Protein AF-D5X1Q8-F1 (afdb_monomer)

pLDDT: mean 71.31, std 28.61, range [20.47, 98.56]

Sequence (496 aa):
MEHCLHAAGRLSRRRFIGGFGVAGLGLWGLSPAALSQTLQTASEAGPAALDAAAQADPVTFLDRVSWGASAEQLQALSRLGATAYLDLQLRVQPGAALPSELAARLAALPVNQPLQALIPPIVREQRALFQARKNDPQAAADTEARLKALNRFKYALAQQAAAQQVWLGLYAPNALQQRLSWFWLNHFNVFRSGNIGPMMGDYTQRVIAPHALGRFRDLLRATMFSPQMLLYLNNAQNARGHVNENYAREVMELHTLGVGSGYTQTDVTNLARALTGLGVDLMDQPVRVRPALRADVWRQGLVVFNPARHDPDPKTVLGYTLEGHGLEEIDEVITLLADHPATARHVSTQLAQYFVADPAPPALVDDMVRRWQTSGGADGRSAARDVHQRSIRRQSGPAAVQRPDALCAVGAARQPGRRTDPQPAAGARHARPPGRTAVRTPDARRLPVERERLGRLGPAHRALRSGAADRQWRAGDVRAAACLPAAERAAGDRRT

Foldseek 3Di:
DDDDDDDDDDDDDDDDDDDDDDDDDDDDDDDVVNVVVVVVVLPDPDQVLLLVLCVVPVQVLCVLQFLTDFPVSSVVCVVQGSLRLVVVLLDLDVCPDFDPVLVVVLVPQLLQPFLLVNQLVLVVLVVVLVVCCVVDVPCVVVSVVVVVVSVVVLQVLLVSLVVNLLSCSQGPPSRNLSVLLVLVCVLLPFDLDDRLSSNSNVCSPPQRSSCSSWFLLSSLVSSLQDQRNCVRQVLQVAFVVRFRLSSLCCCCDRNFLHNPNPWDPQLSRLVSLLSWQWHFASNPDDDDDDPVCVVLWDDDNRITRRQNGHRQPWGAHPNDIDRSPGNVVVSVVSLCRLQDLSRQLVVLQSVQCQSAHVRGDVVSSVVSSVVCNVCRSTGSSCSVSVSSSSRSSPDPDDHDRDDQPQSVLSNVCSDPPDDDDDDRPPPRDDDDDPDDDDDDDDDPDDDDDDDDDDDDDDPDPPDDDDDDDDDDDDDDDDDDDDPDDDDDDDDDDDDD

InterPro domains:
  IPR014917 Protein of unknown function DUF1800 [PF08811] (61-405)

Mean predicted aligned error: 15.21 Å

Solvent-accessible surface area (backbone atoms only — not comparable to full-atom values): 29695 Å² total; per-residue (Å²): 138,85,79,91,88,81,85,90,86,89,88,80,84,85,87,80,91,86,87,86,81,92,84,88,84,88,90,87,87,77,58,73,66,56,62,48,47,68,59,56,64,71,73,69,75,51,66,67,50,39,30,50,50,30,69,75,38,51,52,65,44,30,49,64,53,35,61,35,44,29,67,69,56,52,56,46,35,73,75,52,33,43,56,53,43,49,56,58,42,58,50,84,56,91,81,64,76,51,52,68,69,58,44,50,62,50,69,71,37,76,29,65,52,58,62,74,71,57,38,28,59,55,49,48,52,54,50,50,41,56,49,46,48,68,76,35,74,81,59,30,63,62,36,50,53,50,51,54,47,54,50,50,52,37,49,50,26,36,48,49,29,51,46,50,54,48,49,42,54,64,66,37,88,48,30,34,41,49,53,42,23,52,51,46,51,64,59,67,57,70,75,66,48,94,78,35,12,44,46,42,25,44,45,48,63,67,33,40,42,72,30,43,54,32,26,55,40,55,32,51,45,34,46,69,69,25,62,52,46,26,54,69,41,46,23,45,69,16,18,55,99,46,67,42,44,58,37,32,43,46,48,40,38,69,63,24,34,28,78,88,62,73,82,51,72,63,28,27,51,30,40,13,39,52,48,13,16,41,22,58,42,62,67,76,70,86,84,89,65,60,83,89,51,56,81,64,48,45,72,62,84,42,26,33,36,37,55,94,29,34,44,54,68,68,38,53,40,91,88,46,76,40,82,32,76,60,66,60,49,49,57,52,49,41,46,58,45,39,58,30,71,44,14,33,44,40,55,29,40,53,51,36,34,65,68,62,37,80,79,45,59,63,76,55,34,55,52,39,28,50,51,33,58,78,46,65,30,53,41,30,45,56,50,53,48,50,49,57,57,55,45,65,57,70,58,97,65,94,67,90,73,85,66,56,72,81,46,45,50,42,23,59,46,34,34,80,93,50,92,57,86,84,74,78,69,95,72,83,72,84,77,76,81,84,93,70,80,83,80,77,77,80,76,99,76,89,81,82,88,85,85,84,84,87,81,91,81,80,98,82,84,89,88,88,87,80,89,86,88,88,82,90,80,82,92,76,85,88,75,82,87,73,91,70,83,89,74,89,86,80,86,87,87,78,88,134

Nearest PDB structures (foldseek):
  6ef5-assembly2_C  TM=2.910E-01  e=6.465E+00  Homo sapiens

Radius of gyration: 29.58 Å; Cα contacts (8 Å, |Δi|>4): 555; chains: 1; bounding box: 82×75×98 Å

Structure (mmCIF, N/CA/C/O backbone):
data_AF-D5X1Q8-F1
#
_entry.id   AF-D5X1Q8-F1
#
loop_
_atom_site.group_PDB
_atom_site.id
_atom_site.type_symbol
_atom_site.label_atom_id
_atom_site.label_alt_id
_atom_site.label_comp_id
_atom_site.label_asym_id
_atom_site.label_entity_id
_atom_site.label_seq_id
_atom_site.pdbx_PDB_ins_code
_atom_site.Cartn_x
_atom_site.Cartn_y
_atom_site.Cartn_z
_atom_site.occupancy
_atom_site.B_iso_or_equiv
_atom_site.auth_seq_id
_atom_site.auth_comp_id
_atom_site.auth_asym_id
_atom_site.auth_atom_id
_atom_site.pdbx_PDB_model_num
ATOM 1 N N . MET A 1 1 ? 59.355 -23.139 60.747 1.00 29.19 1 MET A N 1
ATOM 2 C CA . MET A 1 1 ? 59.386 -22.369 59.484 1.00 29.19 1 MET A CA 1
ATOM 3 C C . MET A 1 1 ? 58.214 -22.818 58.593 1.00 29.19 1 MET A C 1
ATOM 5 O O . MET A 1 1 ? 58.427 -23.351 57.514 1.00 29.19 1 MET A O 1
ATOM 9 N N . GLU A 1 2 ? 56.978 -22.915 59.104 1.00 28.78 2 GLU A N 1
ATOM 10 C CA . GLU A 1 2 ? 56.046 -21.824 59.508 1.00 28.78 2 GLU A CA 1
ATOM 11 C C . GLU A 1 2 ? 55.351 -21.188 58.288 1.00 28.78 2 GLU A C 1
ATOM 13 O O . GLU A 1 2 ? 56.033 -20.642 57.431 1.00 28.78 2 GLU A O 1
ATOM 18 N N . HIS A 1 3 ? 54.020 -21.203 58.131 1.00 27.12 3 HIS A N 1
ATOM 19 C CA . HIS A 1 3 ? 52.915 -21.846 58.880 1.00 27.12 3 HIS A CA 1
ATOM 20 C C . HIS A 1 3 ? 51.796 -22.211 57.856 1.00 27.12 3 HIS A C 1
ATOM 22 O O . HIS A 1 3 ? 51.617 -21.481 56.890 1.00 27.12 3 HIS A O 1
ATOM 28 N N . CYS A 1 4 ? 51.205 -23.422 57.867 1.00 27.47 4 CYS A N 1
ATOM 29 C CA . CYS A 1 4 ? 49.905 -23.808 58.489 1.00 27.47 4 CYS A CA 1
ATOM 30 C C . CYS A 1 4 ? 48.645 -23.072 57.951 1.00 27.47 4 CYS A C 1
ATOM 32 O O . CYS A 1 4 ? 48.756 -21.901 57.628 1.00 27.47 4 CYS A O 1
ATOM 34 N N . LEU A 1 5 ? 47.389 -23.566 57.912 1.00 29.11 5 LEU A N 1
ATOM 35 C CA . LEU A 1 5 ? 46.624 -24.856 57.917 1.00 29.11 5 LEU A CA 1
ATOM 36 C C . LEU A 1 5 ? 45.151 -24.455 57.523 1.00 29.11 5 LEU A C 1
ATOM 38 O O . LEU A 1 5 ? 44.863 -23.263 57.529 1.00 29.11 5 LEU A O 1
ATOM 42 N N . HIS A 1 6 ? 44.125 -25.257 57.180 1.00 26.58 6 HIS A N 1
ATOM 43 C CA . HIS A 1 6 ? 43.844 -26.698 56.980 1.00 26.58 6 HIS A CA 1
ATOM 44 C C . HIS A 1 6 ? 42.702 -26.809 55.916 1.00 26.58 6 HIS A C 1
ATOM 46 O O . HIS A 1 6 ? 41.872 -25.915 55.808 1.00 26.58 6 HIS A O 1
ATOM 52 N N . ALA A 1 7 ? 42.696 -27.783 54.998 1.00 24.92 7 ALA A N 1
ATOM 53 C CA . ALA A 1 7 ? 41.837 -28.989 54.984 1.00 24.92 7 ALA A CA 1
ATOM 54 C C . ALA A 1 7 ? 40.349 -28.894 55.447 1.00 24.92 7 ALA A C 1
ATOM 56 O O . ALA A 1 7 ? 40.081 -28.740 56.629 1.00 24.92 7 ALA A O 1
ATOM 57 N N . ALA A 1 8 ? 39.436 -29.220 54.511 1.00 25.78 8 ALA A N 1
ATOM 58 C CA . ALA A 1 8 ? 38.138 -29.923 54.658 1.00 25.78 8 ALA A CA 1
ATOM 59 C C . ALA A 1 8 ? 36.980 -29.367 55.538 1.00 25.78 8 ALA A C 1
ATOM 61 O O . ALA A 1 8 ? 37.156 -28.876 56.643 1.00 25.78 8 ALA A O 1
ATOM 62 N N . GLY A 1 9 ? 35.737 -29.589 55.074 1.00 23.38 9 GLY A N 1
ATOM 63 C CA . GLY A 1 9 ? 34.511 -29.406 55.869 1.00 23.38 9 GLY A CA 1
ATOM 64 C C . GLY A 1 9 ? 33.214 -29.573 55.060 1.00 23.38 9 GLY A C 1
ATOM 65 O O . GLY A 1 9 ? 32.960 -28.820 54.126 1.00 23.38 9 GLY A O 1
ATOM 66 N N . ARG A 1 10 ? 32.371 -30.556 55.413 1.00 26.12 10 ARG A N 1
ATOM 67 C CA . ARG A 1 10 ? 30.958 -30.652 54.971 1.00 26.12 10 ARG A CA 1
ATOM 68 C C . ARG A 1 10 ? 30.048 -30.155 56.102 1.00 26.12 10 ARG A C 1
ATOM 70 O O . ARG A 1 10 ? 30.495 -30.195 57.240 1.00 26.12 10 ARG A O 1
ATOM 77 N N . LEU A 1 11 ? 28.789 -29.808 55.792 1.00 26.05 11 LEU A N 1
ATOM 78 C CA . LEU A 1 11 ? 27.529 -29.934 56.581 1.00 26.05 11 LEU A CA 1
ATOM 79 C C . LEU A 1 11 ? 26.529 -28.825 56.133 1.00 26.05 11 LEU A C 1
ATOM 81 O O . LEU A 1 11 ? 26.947 -27.866 55.499 1.00 26.05 11 LEU A O 1
ATOM 85 N N . SER A 1 12 ? 25.229 -28.805 56.469 1.00 24.34 12 SER A N 1
ATOM 86 C CA . SER A 1 12 ? 24.174 -29.844 56.500 1.00 24.34 12 SER A CA 1
ATOM 87 C C . SER A 1 12 ? 22.865 -29.256 57.075 1.00 24.34 12 SER A C 1
ATOM 89 O O . SER A 1 12 ? 22.889 -28.674 58.147 1.00 24.34 12 SER A O 1
ATOM 91 N N . ARG A 1 13 ? 21.725 -29.513 56.411 1.00 27.36 13 ARG A N 1
ATOM 92 C CA . ARG A 1 13 ? 20.347 -29.627 56.965 1.00 27.36 13 ARG A CA 1
ATOM 93 C C . ARG A 1 13 ? 19.734 -28.516 57.868 1.00 27.36 13 ARG A C 1
ATOM 95 O O . ARG A 1 13 ? 20.044 -28.401 59.038 1.00 27.36 13 ARG A O 1
ATOM 102 N N . ARG A 1 14 ? 18.608 -27.982 57.360 1.00 28.20 14 ARG A N 1
ATOM 103 C CA . ARG A 1 14 ? 17.249 -27.904 57.980 1.00 28.20 14 ARG A CA 1
ATOM 104 C C . ARG A 1 14 ? 17.032 -27.295 59.394 1.00 28.20 14 ARG A C 1
ATOM 106 O O . ARG A 1 14 ? 17.385 -27.912 60.384 1.00 28.20 14 ARG A O 1
ATOM 113 N N . ARG A 1 15 ? 16.079 -26.338 59.421 1.00 30.80 15 ARG A N 1
ATOM 114 C CA . ARG A 1 15 ? 15.028 -26.073 60.449 1.00 30.80 15 ARG A CA 1
ATOM 115 C C . ARG A 1 15 ? 15.456 -25.649 61.871 1.00 30.80 15 ARG A C 1
ATOM 117 O O . ARG A 1 15 ? 15.939 -26.475 62.625 1.00 30.80 15 ARG A O 1
ATOM 124 N N . PHE A 1 16 ? 15.002 -24.461 62.286 1.00 25.77 16 PHE A N 1
ATOM 125 C CA . PHE A 1 16 ? 14.017 -24.211 63.370 1.00 25.77 16 PHE A CA 1
ATOM 126 C C . PHE A 1 16 ? 13.476 -22.773 63.146 1.00 25.77 16 PHE A C 1
ATOM 128 O O . PHE A 1 16 ? 14.239 -21.902 62.747 1.00 25.77 16 PHE A O 1
ATOM 135 N N . ILE A 1 17 ? 12.166 -22.549 62.982 1.00 28.48 17 ILE A N 1
ATOM 136 C CA . ILE A 1 17 ? 11.163 -22.216 64.018 1.00 28.48 17 ILE A CA 1
ATOM 137 C C . ILE A 1 17 ? 11.546 -20.992 64.870 1.00 28.48 17 ILE A C 1
ATOM 139 O O . ILE A 1 17 ? 12.454 -21.049 65.688 1.00 28.48 17 ILE A O 1
ATOM 143 N N . GLY A 1 18 ? 10.752 -19.931 64.721 1.00 25.64 18 GLY A N 1
ATOM 144 C CA . GLY A 1 18 ? 10.677 -18.762 65.595 1.00 25.64 18 GLY A CA 1
ATOM 145 C C . GLY A 1 18 ? 9.458 -17.945 65.172 1.00 25.64 18 GLY A C 1
ATOM 146 O O . GLY A 1 18 ? 9.359 -17.573 64.005 1.00 25.64 18 GLY A O 1
ATOM 147 N N . GLY A 1 19 ? 8.489 -17.744 66.065 1.00 24.34 19 GLY A N 1
ATOM 148 C CA . GLY A 1 19 ? 7.214 -17.121 65.716 1.00 24.34 19 GLY A CA 1
ATOM 149 C C . GLY A 1 19 ? 6.615 -16.315 66.862 1.00 24.34 19 GLY A C 1
ATOM 150 O O . GLY A 1 19 ? 6.691 -16.720 68.016 1.00 24.34 19 GLY A O 1
ATOM 151 N N . PHE A 1 20 ? 5.993 -15.200 66.496 1.00 28.77 20 PHE A N 1
ATOM 152 C CA . PHE A 1 20 ? 5.028 -14.420 67.272 1.00 28.77 20 PHE A CA 1
ATOM 153 C C . PHE A 1 20 ? 3.937 -13.962 66.290 1.00 28.77 20 PHE A C 1
ATOM 155 O O . PHE A 1 20 ? 4.172 -13.960 65.079 1.00 28.77 20 PHE A O 1
ATOM 162 N N . GLY A 1 21 ? 2.735 -13.625 66.762 1.00 25.66 21 GLY A N 1
ATOM 163 C CA . GLY A 1 21 ? 1.612 -13.378 65.853 1.00 25.66 21 GLY A CA 1
ATOM 164 C C . GLY A 1 21 ? 0.447 -12.591 66.445 1.00 25.66 21 GLY A C 1
ATOM 165 O O . GLY A 1 21 ? 0.559 -12.014 67.518 1.00 25.66 21 GLY A O 1
ATOM 166 N N . VAL A 1 22 ? -0.676 -12.645 65.719 1.00 31.20 22 VAL A N 1
ATOM 167 C CA . VAL A 1 22 ? -1.999 -12.081 66.051 1.00 31.20 22 VAL A CA 1
ATOM 168 C C . VAL A 1 22 ? -2.090 -10.546 66.062 1.00 31.20 22 VAL A C 1
ATOM 170 O O . VAL A 1 22 ? -2.063 -9.914 67.110 1.00 31.20 22 VAL A O 1
ATOM 173 N N . ALA A 1 23 ? -2.327 -9.966 64.880 1.00 29.12 23 ALA A N 1
ATOM 174 C CA . ALA A 1 23 ? -3.525 -9.160 64.577 1.00 29.12 23 ALA A CA 1
ATOM 175 C C . ALA A 1 23 ? -3.522 -8.750 63.079 1.00 29.12 23 ALA A C 1
ATOM 177 O O . ALA A 1 23 ? -2.468 -8.464 62.526 1.00 29.12 23 ALA A O 1
ATOM 178 N N . GLY A 1 24 ? -4.643 -8.695 62.351 1.00 27.61 24 GLY A N 1
ATOM 179 C CA . GLY A 1 24 ? -5.998 -9.076 62.761 1.00 27.61 24 GLY A CA 1
ATOM 180 C C . GLY A 1 24 ? -7.117 -8.243 62.131 1.00 27.61 24 GLY A C 1
ATOM 181 O O . GLY A 1 24 ? -7.904 -7.681 62.877 1.00 27.61 24 GLY A O 1
ATOM 182 N N . LEU A 1 25 ? -7.213 -8.161 60.798 1.00 33.16 25 LEU A N 1
ATOM 183 C CA . LEU A 1 25 ? -8.397 -7.661 60.072 1.00 33.16 25 LEU A CA 1
ATOM 184 C C . LEU A 1 25 ? -8.451 -8.323 58.681 1.00 33.16 25 LEU A C 1
ATOM 186 O O . LEU A 1 25 ? -7.408 -8.546 58.067 1.00 33.16 25 LEU A O 1
ATOM 190 N N . GLY A 1 26 ? -9.641 -8.727 58.225 1.00 30.94 26 GLY A N 1
ATOM 191 C CA . GLY A 1 26 ? -9.790 -9.727 57.157 1.00 30.94 26 GLY A CA 1
ATOM 192 C C . GLY A 1 26 ? -10.304 -9.203 55.812 1.00 30.94 26 GLY A C 1
ATOM 193 O O . GLY A 1 26 ? -11.190 -8.358 55.765 1.00 30.94 26 GLY A O 1
ATOM 194 N N . LEU A 1 27 ? -9.804 -9.798 54.721 1.00 34.94 27 LEU A N 1
ATOM 195 C CA . LEU A 1 27 ? -10.341 -9.682 53.356 1.00 34.94 27 LEU A CA 1
ATOM 196 C C . LEU A 1 27 ? -10.349 -11.056 52.648 1.00 34.94 27 LEU A C 1
ATOM 198 O O . LEU A 1 27 ? -9.718 -11.261 51.616 1.00 34.94 27 LEU A O 1
ATOM 202 N N . TRP A 1 28 ? -11.088 -12.011 53.218 1.00 37.25 28 TRP A N 1
ATOM 203 C CA . TRP A 1 28 ? -11.475 -13.263 52.554 1.00 37.25 28 TRP A CA 1
ATOM 204 C C . TRP A 1 28 ? -12.997 -13.266 52.392 1.00 37.25 28 TRP A C 1
ATOM 206 O O . TRP A 1 28 ? -13.718 -13.549 53.344 1.00 37.25 28 TRP A O 1
ATOM 216 N N . GLY A 1 29 ? -13.490 -12.884 51.209 1.00 40.34 29 GLY A N 1
ATOM 217 C CA . GLY A 1 29 ? -14.929 -12.644 51.018 1.00 40.34 29 GLY A CA 1
ATOM 218 C C . GLY A 1 29 ? -15.392 -12.310 49.597 1.00 40.34 29 GLY A C 1
ATOM 219 O O . GLY A 1 29 ? -16.469 -11.749 49.441 1.00 40.34 29 GLY A O 1
ATOM 220 N N . LEU A 1 30 ? -14.611 -12.633 48.560 1.00 35.66 30 LEU A N 1
ATOM 221 C CA . LEU A 1 30 ? -15.040 -12.510 47.161 1.00 35.66 30 LEU A CA 1
ATOM 222 C C . LEU A 1 30 ? -14.818 -13.837 46.433 1.00 35.66 30 LEU A C 1
ATOM 224 O O . LEU A 1 30 ? -13.688 -14.220 46.137 1.00 35.66 30 LEU A O 1
ATOM 228 N N . SER A 1 31 ? -15.913 -14.540 46.144 1.00 42.75 31 SER A N 1
ATOM 229 C CA . SER A 1 31 ? -15.907 -15.759 45.329 1.00 42.75 31 SER A CA 1
ATOM 230 C C . SER A 1 31 ? -15.374 -15.471 43.915 1.00 42.75 31 SER A C 1
ATOM 232 O O . SER A 1 31 ? -15.591 -14.365 43.412 1.00 42.75 31 SER A O 1
ATOM 234 N N . PRO A 1 32 ? -14.779 -16.450 43.201 1.00 42.38 32 PRO A N 1
ATOM 235 C CA . PRO A 1 32 ? -14.281 -16.248 41.833 1.00 42.38 32 PRO A CA 1
ATOM 236 C C . PRO A 1 32 ? -15.318 -15.640 40.871 1.00 42.38 32 PRO A C 1
ATOM 238 O O . PRO A 1 32 ? -14.973 -14.810 40.033 1.00 42.38 32 PRO A O 1
ATOM 241 N N . ALA A 1 33 ? -16.603 -15.963 41.060 1.00 37.62 33 ALA A N 1
ATOM 242 C CA . ALA A 1 33 ? -17.716 -15.382 40.311 1.00 37.62 33 ALA A CA 1
ATOM 243 C C . ALA A 1 33 ? -17.846 -13.848 40.448 1.00 37.62 33 ALA A C 1
ATOM 245 O O . ALA A 1 33 ? -18.234 -13.192 39.487 1.00 37.62 33 ALA A O 1
ATOM 246 N N . ALA A 1 34 ? -17.481 -13.248 41.588 1.00 32.97 34 ALA A N 1
ATOM 247 C CA . ALA A 1 34 ? -17.531 -11.793 41.785 1.00 32.97 34 ALA A CA 1
ATOM 248 C C . ALA A 1 34 ? -16.413 -11.063 41.010 1.00 32.97 34 ALA A C 1
ATOM 250 O O . ALA A 1 34 ? -16.620 -9.970 40.473 1.00 32.97 34 ALA A O 1
ATOM 251 N N . LEU A 1 35 ? -15.247 -11.706 40.871 1.00 34.09 35 LEU A N 1
ATOM 252 C CA . LEU A 1 35 ? -14.167 -11.252 39.987 1.00 34.09 35 LEU A CA 1
ATOM 253 C C . LEU A 1 35 ? -14.540 -11.433 38.505 1.00 34.09 35 LEU A C 1
ATOM 255 O O . LEU A 1 35 ? -14.192 -10.596 37.675 1.00 34.09 35 LEU A O 1
ATOM 259 N N . SER A 1 36 ? -15.311 -12.472 38.160 1.00 32.06 36 SER A N 1
ATOM 260 C CA . SER A 1 36 ? -15.891 -12.605 36.816 1.00 32.06 36 SER A CA 1
ATOM 261 C C . SER A 1 36 ? -16.933 -11.518 36.523 1.00 32.06 36 SER A C 1
ATOM 263 O O . SER A 1 36 ? -16.871 -10.895 35.466 1.00 32.06 36 SER A O 1
ATOM 265 N N . GLN A 1 37 ? -17.842 -11.225 37.458 1.00 31.78 37 GLN A N 1
ATOM 266 C CA . GLN A 1 37 ? -18.892 -10.215 37.273 1.00 31.78 37 GLN A CA 1
ATOM 267 C C . GLN A 1 37 ? -18.331 -8.793 37.128 1.00 31.78 37 GLN A C 1
ATOM 269 O O . GLN A 1 37 ? -18.759 -8.062 36.237 1.00 31.78 37 GLN A O 1
ATOM 274 N N . THR A 1 38 ? -17.318 -8.417 37.916 1.00 31.86 38 THR A N 1
ATOM 275 C CA . THR A 1 38 ? -16.638 -7.110 37.780 1.00 31.86 38 THR A CA 1
ATOM 276 C C . THR A 1 38 ? -15.837 -6.961 36.478 1.00 31.86 38 THR A C 1
ATOM 278 O O . THR A 1 38 ? -15.581 -5.839 36.043 1.00 31.86 38 THR A O 1
ATOM 281 N N . LEU A 1 39 ? -15.500 -8.063 35.795 1.00 33.44 39 LEU A N 1
ATOM 282 C CA . LEU A 1 39 ? -14.932 -8.046 34.439 1.00 33.44 39 LEU A CA 1
ATOM 283 C C . LEU A 1 39 ? -15.992 -8.126 33.323 1.00 33.44 39 LEU A C 1
ATOM 285 O O . LEU A 1 39 ? -15.732 -7.651 32.214 1.00 33.44 39 LEU A O 1
ATOM 289 N N . GLN A 1 40 ? -17.178 -8.675 33.605 1.00 32.47 40 GLN A N 1
ATOM 290 C CA . GLN A 1 40 ? -18.311 -8.749 32.673 1.00 32.47 40 GLN A CA 1
ATOM 291 C C . GLN A 1 40 ? -19.071 -7.417 32.557 1.00 32.47 40 GLN A C 1
ATOM 293 O O . GLN A 1 40 ? -19.415 -7.017 31.444 1.00 32.47 40 GLN A O 1
ATOM 298 N N . THR A 1 41 ? -19.254 -6.667 33.651 1.00 32.75 41 THR A N 1
ATOM 299 C CA . THR A 1 41 ? -19.854 -5.315 33.600 1.00 32.75 41 THR A CA 1
ATOM 300 C C . THR A 1 41 ? -19.000 -4.319 32.807 1.00 32.75 41 THR A C 1
ATOM 302 O O . THR A 1 41 ? -19.529 -3.401 32.183 1.00 32.75 41 THR A O 1
ATOM 305 N N . ALA A 1 42 ? -17.686 -4.545 32.712 1.00 36.53 42 ALA A N 1
ATOM 306 C CA . ALA A 1 42 ? -16.756 -3.735 31.922 1.00 36.53 42 ALA A CA 1
ATOM 307 C C . ALA A 1 42 ? -16.877 -3.919 30.383 1.00 36.53 42 ALA A C 1
ATOM 309 O O . ALA A 1 42 ? -15.960 -3.544 29.642 1.00 36.53 42 ALA A O 1
ATOM 310 N N . SER A 1 43 ? -17.961 -4.525 29.884 1.00 39.81 43 SER A N 1
ATOM 311 C CA . SER A 1 43 ? -18.269 -4.658 28.449 1.00 39.81 43 SER A CA 1
ATOM 312 C C . SER A 1 43 ? -18.982 -3.420 27.873 1.00 39.81 43 SER A C 1
ATOM 314 O O . SER A 1 43 ? -18.729 -3.028 26.731 1.00 39.81 43 SER A O 1
ATOM 316 N N . GLU A 1 44 ? -19.841 -2.760 28.659 1.00 44.84 44 GLU A N 1
ATOM 317 C CA . GLU A 1 44 ? -20.786 -1.745 28.161 1.00 44.84 44 GLU A CA 1
ATOM 318 C C . GLU A 1 44 ? -20.723 -0.416 28.919 1.00 44.84 44 GLU A C 1
ATOM 320 O O . GLU A 1 44 ? -21.709 0.118 29.419 1.00 44.84 44 GLU A O 1
ATOM 325 N N . ALA A 1 45 ? -19.544 0.200 28.915 1.00 50.31 45 ALA A N 1
ATOM 326 C CA . ALA A 1 45 ? -19.476 1.644 29.081 1.00 50.31 45 ALA A CA 1
ATOM 327 C C . ALA A 1 45 ? -20.173 2.313 27.869 1.00 50.31 45 ALA A C 1
ATOM 329 O O . ALA A 1 45 ? -19.581 2.425 26.798 1.00 50.31 45 ALA A O 1
ATOM 330 N N . GLY A 1 46 ? -21.434 2.734 28.020 1.00 56.06 46 GLY A N 1
ATOM 331 C CA . GLY A 1 46 ? -22.192 3.497 27.010 1.00 56.06 46 GLY A CA 1
ATOM 332 C C . GLY A 1 46 ? -21.701 4.950 26.865 1.00 56.06 46 GLY A C 1
ATOM 333 O O . GLY A 1 46 ? -20.922 5.393 27.711 1.00 56.06 46 GLY A O 1
ATOM 334 N N . PRO A 1 47 ? -22.102 5.705 25.814 1.00 65.19 47 PRO A N 1
ATOM 335 C CA . PRO A 1 47 ? -21.592 7.039 25.450 1.00 65.19 47 PRO A CA 1
ATOM 336 C C . PRO A 1 47 ? -21.084 7.906 26.608 1.00 65.19 47 PRO A C 1
ATOM 338 O O . PRO A 1 47 ? -19.871 8.084 26.704 1.00 65.19 47 PRO A O 1
ATOM 341 N N . ALA A 1 48 ? -21.955 8.256 27.561 1.00 70.25 48 ALA A N 1
ATOM 342 C CA . ALA A 1 48 ? -21.650 9.078 28.736 1.00 70.25 48 ALA A CA 1
ATOM 343 C C . ALA A 1 48 ? -20.365 8.702 29.507 1.00 70.25 48 ALA A C 1
ATOM 345 O O . ALA A 1 48 ? -19.689 9.587 30.018 1.00 70.25 48 ALA A O 1
ATOM 346 N N . ALA A 1 49 ? -19.981 7.422 29.574 1.00 67.12 49 ALA A N 1
ATOM 347 C CA . ALA A 1 49 ? -18.759 6.989 30.260 1.00 67.12 49 ALA A CA 1
ATOM 348 C C . ALA A 1 49 ? -17.457 7.324 29.494 1.00 67.12 49 ALA A C 1
ATOM 350 O O . ALA A 1 49 ? -16.408 7.481 30.113 1.00 67.12 49 ALA A O 1
ATOM 351 N N . LEU A 1 50 ? -17.508 7.458 28.163 1.00 69.19 50 LEU A N 1
ATOM 352 C CA . LEU A 1 50 ? -16.394 7.972 27.350 1.00 69.19 50 LEU A CA 1
ATOM 353 C C . LEU A 1 50 ? -16.294 9.489 27.493 1.00 69.19 50 LEU A C 1
ATOM 355 O O . LEU A 1 50 ? -15.198 10.019 27.652 1.00 69.19 50 LEU A O 1
ATOM 359 N N . ASP A 1 51 ? -17.441 10.168 27.471 1.00 75.31 51 ASP A N 1
ATOM 360 C CA . ASP A 1 51 ? -17.523 11.615 27.645 1.00 75.31 51 ASP A CA 1
ATOM 361 C C . ASP A 1 51 ? -17.051 12.043 29.047 1.00 75.31 51 ASP A C 1
ATOM 363 O O . ASP A 1 51 ? -16.232 12.951 29.151 1.00 75.31 51 ASP A O 1
ATOM 367 N N . ALA A 1 52 ? -17.437 11.328 30.108 1.00 74.31 52 ALA A N 1
ATOM 368 C CA . ALA A 1 52 ? -16.946 11.561 31.469 1.00 74.31 52 ALA A CA 1
ATOM 369 C C . ALA A 1 52 ? -15.432 11.304 31.614 1.00 74.31 52 ALA A C 1
ATOM 371 O O . ALA A 1 52 ? -14.722 12.115 32.207 1.00 74.31 52 ALA A O 1
ATOM 372 N N . ALA A 1 53 ? -14.906 10.216 31.035 1.00 70.44 53 ALA A N 1
ATOM 373 C CA . ALA A 1 53 ? -13.467 9.930 31.061 1.00 70.44 53 ALA A CA 1
ATOM 374 C C . ALA A 1 53 ? -12.645 11.005 30.323 1.00 70.44 53 ALA A C 1
ATOM 376 O O . ALA A 1 53 ? -11.576 11.400 30.783 1.00 70.44 53 ALA A O 1
ATOM 377 N N . ALA A 1 54 ? -13.161 11.517 29.203 1.00 78.88 54 ALA A N 1
ATOM 378 C CA . ALA A 1 54 ? -12.534 12.593 28.442 1.00 78.88 54 ALA A CA 1
ATOM 379 C C . ALA A 1 54 ? -12.722 13.987 29.063 1.00 78.88 54 ALA A C 1
ATOM 381 O O . ALA A 1 54 ? -11.934 14.880 28.778 1.00 78.88 54 ALA A O 1
ATOM 382 N N . GLN A 1 55 ? -13.738 14.196 29.904 1.00 82.00 55 GLN A N 1
ATOM 383 C CA . GLN A 1 55 ? -13.856 15.402 30.731 1.00 82.00 55 GLN A CA 1
ATOM 384 C C . GLN A 1 55 ? -12.854 15.386 31.894 1.00 82.00 55 GLN A C 1
ATOM 386 O O . GLN A 1 55 ? -12.314 16.434 32.236 1.00 82.00 55 GLN A O 1
ATOM 391 N N . ALA A 1 56 ? -12.574 14.210 32.467 1.00 81.44 56 ALA A N 1
ATOM 392 C CA . ALA A 1 56 ? -11.580 14.045 33.527 1.00 81.44 56 ALA A CA 1
ATOM 393 C C . ALA A 1 56 ? -10.133 14.226 33.027 1.00 81.44 56 ALA A C 1
ATOM 395 O O . ALA A 1 56 ? -9.326 14.837 33.724 1.00 81.44 56 ALA A O 1
ATOM 396 N N . ASP A 1 57 ? -9.806 13.738 31.822 1.00 83.25 57 ASP A N 1
ATOM 397 C CA . ASP A 1 57 ? -8.518 14.007 31.164 1.00 83.25 57 ASP A CA 1
ATOM 398 C C . ASP A 1 57 ? -8.671 14.223 29.638 1.00 83.25 57 ASP A C 1
ATOM 400 O O . ASP A 1 57 ? -8.508 13.291 28.834 1.00 83.25 57 ASP A O 1
ATOM 404 N N . PRO A 1 58 ? -8.966 15.466 29.204 1.00 84.75 58 PRO A N 1
ATOM 405 C CA . PRO A 1 58 ? -9.145 15.793 27.790 1.00 84.75 58 PRO A CA 1
ATOM 406 C C . PRO A 1 58 ? -7.830 15.789 27.002 1.00 84.75 58 PRO A C 1
ATOM 408 O O . PRO A 1 58 ? -7.850 15.624 25.780 1.00 84.75 58 PRO A O 1
ATOM 411 N N . VAL A 1 59 ? -6.683 15.949 27.673 1.00 84.19 59 VAL A N 1
ATOM 412 C CA . VAL A 1 59 ? -5.371 15.936 27.017 1.00 84.19 59 VAL A CA 1
ATOM 413 C C . VAL A 1 59 ? -4.988 14.502 26.681 1.00 84.19 59 VAL A C 1
ATOM 415 O O . VAL A 1 59 ? -4.739 14.218 25.514 1.00 84.19 59 VAL A O 1
ATOM 418 N N . THR A 1 60 ? -5.049 13.569 27.635 1.00 79.81 60 THR A N 1
ATOM 419 C CA . THR A 1 60 ? -4.796 12.143 27.369 1.00 79.81 60 THR A CA 1
ATOM 420 C C . THR A 1 60 ? -5.831 11.550 26.407 1.00 79.81 60 THR A C 1
ATOM 422 O O . THR A 1 60 ? -5.482 10.685 25.600 1.00 79.81 60 THR A O 1
ATOM 425 N N . PHE A 1 61 ? -7.084 12.026 26.411 1.00 82.12 61 PHE A N 1
ATOM 426 C CA . PHE A 1 61 ? -8.055 11.675 25.368 1.00 82.12 61 PHE A CA 1
ATOM 427 C C . PHE A 1 61 ? -7.546 12.057 23.969 1.00 82.12 61 PHE A C 1
ATOM 429 O O . PHE A 1 61 ? -7.437 11.197 23.090 1.00 82.12 61 PHE A O 1
ATOM 436 N N . LEU A 1 62 ? -7.198 13.330 23.755 1.00 84.00 62 LEU A N 1
ATOM 437 C CA . LEU A 1 62 ? -6.722 13.809 22.456 1.00 84.00 62 LEU A CA 1
ATOM 438 C C . LEU A 1 62 ? -5.390 13.161 22.071 1.00 84.00 62 LEU A C 1
ATOM 440 O O . LEU A 1 62 ? -5.246 12.697 20.945 1.00 84.00 62 LEU A O 1
ATOM 444 N N . ASP A 1 63 ? -4.458 13.000 23.001 1.00 79.31 63 ASP A N 1
ATOM 445 C CA . ASP A 1 63 ? -3.187 12.303 22.798 1.00 79.31 63 ASP A CA 1
ATOM 446 C C . ASP A 1 63 ? -3.363 10.805 22.433 1.00 79.31 63 ASP A C 1
ATOM 448 O O . ASP A 1 63 ? -2.455 10.207 21.841 1.00 79.31 63 ASP A O 1
ATOM 452 N N . ARG A 1 64 ? -4.538 10.203 22.698 1.00 75.94 64 ARG A N 1
ATOM 453 C CA . ARG A 1 64 ? -4.941 8.855 22.242 1.00 75.94 64 ARG A CA 1
ATOM 454 C C . ARG A 1 64 ? -5.640 8.826 20.870 1.00 75.94 64 ARG A C 1
ATOM 456 O O . ARG A 1 64 ? -5.528 7.795 20.211 1.00 75.94 64 ARG A O 1
ATOM 463 N N . VAL A 1 65 ? -6.277 9.908 20.401 1.00 76.75 65 VAL A N 1
ATOM 464 C CA . VAL A 1 65 ? -7.016 9.960 19.104 1.00 76.75 65 VAL A CA 1
ATOM 465 C C . VAL A 1 65 ? -6.433 10.926 18.052 1.00 76.75 65 VAL A C 1
ATOM 467 O O . VAL A 1 65 ? -6.912 10.989 16.923 1.00 76.75 65 VAL A O 1
ATOM 470 N N . SER A 1 66 ? -5.396 11.682 18.407 1.00 81.12 66 SER A N 1
ATOM 471 C CA . SER A 1 66 ? -4.722 12.727 17.620 1.00 81.12 66 SER A CA 1
ATOM 472 C C . SER A 1 66 ? -3.194 12.569 17.734 1.00 81.12 66 SER A C 1
ATOM 474 O O . SER A 1 66 ? -2.697 11.662 18.403 1.00 81.12 66 SER A O 1
ATOM 476 N N . TRP A 1 67 ? -2.423 13.450 17.092 1.00 79.94 67 TRP A N 1
ATOM 477 C CA . TRP A 1 67 ? -0.967 13.563 17.290 1.00 79.94 67 TRP A CA 1
ATOM 478 C C . TRP A 1 67 ? -0.569 14.303 18.579 1.00 79.94 67 TRP A C 1
ATOM 480 O O . TRP A 1 67 ? 0.604 14.310 18.945 1.00 79.94 67 TRP A O 1
ATOM 490 N N . GLY A 1 68 ? -1.539 14.914 19.257 1.00 78.81 68 GLY A N 1
ATOM 491 C CA . GLY A 1 68 ? -1.372 15.676 20.491 1.00 78.81 68 GLY A CA 1
ATOM 492 C C . GLY A 1 68 ? -2.474 16.728 20.617 1.00 78.81 68 GLY A C 1
ATOM 493 O O . GLY A 1 68 ? -2.950 17.221 19.588 1.00 78.81 68 GLY A O 1
ATOM 494 N N . ALA A 1 69 ? -2.887 17.054 21.841 1.00 82.25 69 ALA A N 1
ATOM 495 C CA . ALA A 1 69 ? -3.912 18.064 22.108 1.00 82.25 69 ALA A CA 1
ATOM 496 C C . ALA A 1 69 ? -3.492 19.477 21.645 1.00 82.25 69 ALA A C 1
ATOM 498 O O . ALA A 1 69 ? -2.531 20.043 22.166 1.00 82.25 69 ALA A O 1
ATOM 499 N N . SER A 1 70 ? -4.251 20.068 20.714 1.00 83.56 70 SER A N 1
ATOM 500 C CA . SER A 1 70 ? -4.176 21.501 20.379 1.00 83.56 70 SER A CA 1
ATOM 501 C C . SER A 1 70 ? -5.343 22.284 20.996 1.00 83.56 70 SER A C 1
ATOM 503 O O . SER A 1 70 ? -6.344 21.696 21.416 1.00 83.56 70 SER A O 1
ATOM 505 N N . ALA A 1 71 ? -5.249 23.617 21.032 1.00 86.25 71 ALA A N 1
ATOM 506 C CA . ALA A 1 71 ? -6.303 24.476 21.581 1.00 86.25 71 ALA A CA 1
ATOM 507 C C . ALA A 1 71 ? -7.642 24.320 20.830 1.00 86.25 71 ALA A C 1
ATOM 509 O O . ALA A 1 71 ? -8.706 24.250 21.444 1.00 86.25 71 ALA A O 1
ATOM 510 N N . GLU A 1 72 ? -7.588 24.184 19.505 1.00 85.12 72 GLU A N 1
ATOM 511 C CA . GLU A 1 72 ? -8.749 23.983 18.634 1.00 85.12 72 GLU A CA 1
ATOM 512 C C . GLU A 1 72 ? -9.382 22.608 18.874 1.00 85.12 72 GLU A C 1
ATOM 514 O O . GLU A 1 72 ? -10.607 22.483 18.885 1.00 85.12 72 GLU A O 1
ATOM 519 N N . GLN A 1 73 ? -8.561 21.577 19.112 1.00 86.25 73 GLN A N 1
ATOM 520 C CA . GLN A 1 73 ? -9.042 20.232 19.432 1.00 86.25 73 GLN A CA 1
ATOM 521 C C . GLN A 1 73 ? -9.673 20.161 20.827 1.00 86.25 73 GLN A C 1
ATOM 523 O O . GLN A 1 73 ? -10.719 19.535 20.976 1.00 86.25 73 GLN A O 1
ATOM 528 N N . LEU A 1 74 ? -9.107 20.850 21.824 1.00 89.50 74 LEU A N 1
ATOM 529 C CA . LEU A 1 74 ? -9.707 20.988 23.157 1.00 89.50 74 LEU A CA 1
ATOM 530 C C . LEU A 1 74 ? -11.050 21.736 23.087 1.00 89.50 74 LEU A C 1
ATOM 532 O O . LEU A 1 74 ? -12.040 21.284 23.662 1.00 89.50 74 LEU A O 1
ATOM 536 N N . GLN A 1 75 ? -11.130 22.825 22.314 1.00 90.50 75 GLN A N 1
ATOM 537 C CA . GLN A 1 75 ? -12.379 23.566 22.101 1.00 90.50 75 GLN A CA 1
ATOM 538 C C . GLN A 1 75 ? -13.410 22.771 21.274 1.00 90.50 75 GLN A C 1
ATOM 540 O O . GLN A 1 75 ? -14.616 22.946 21.446 1.00 90.50 75 GLN A O 1
ATOM 545 N N . ALA A 1 76 ? -12.976 21.908 20.353 1.00 88.69 76 ALA A N 1
ATOM 546 C CA . ALA A 1 76 ? -13.864 20.994 19.636 1.00 88.69 76 ALA A CA 1
ATOM 547 C C . ALA A 1 76 ? -14.409 19.905 20.574 1.00 88.69 76 ALA A C 1
ATOM 549 O O . ALA A 1 76 ? -15.620 19.712 20.635 1.00 88.69 76 ALA A O 1
ATOM 550 N N . LEU A 1 77 ? -13.540 19.257 21.356 1.00 88.88 77 LEU A N 1
ATOM 551 C CA . LEU A 1 77 ? -13.908 18.242 22.345 1.00 88.88 77 LEU A CA 1
ATOM 552 C C . LEU A 1 77 ? -14.896 18.790 23.386 1.00 88.88 77 LEU A C 1
ATOM 554 O O . LEU A 1 77 ? -15.927 18.172 23.635 1.00 88.88 77 LEU A O 1
ATOM 558 N N . SER A 1 78 ? -14.628 19.981 23.928 1.00 90.12 78 SER A N 1
ATOM 559 C CA . SER A 1 78 ? -15.495 20.657 24.902 1.00 90.12 78 SER A CA 1
ATOM 560 C C . SER A 1 78 ? -16.890 20.988 24.352 1.00 90.12 78 SER A C 1
ATOM 562 O O . SER A 1 78 ? -17.861 20.910 25.100 1.00 90.12 78 SER A O 1
ATOM 564 N N . ARG A 1 79 ? -17.013 21.323 23.058 1.00 92.88 79 ARG A N 1
ATOM 565 C CA . ARG A 1 79 ? -18.305 21.642 22.416 1.00 92.88 79 ARG A CA 1
ATOM 566 C C . ARG A 1 79 ? -19.092 20.419 21.942 1.00 92.88 79 ARG A C 1
ATOM 568 O O . ARG A 1 79 ? -20.306 20.510 21.813 1.00 92.88 79 ARG A O 1
ATOM 575 N N . LEU A 1 80 ? -18.410 19.322 21.611 1.00 90.12 80 LEU A N 1
ATOM 576 C CA . LEU A 1 80 ? -19.011 18.151 20.958 1.00 90.12 80 LEU A CA 1
ATOM 577 C C . LEU A 1 80 ? -19.215 16.960 21.903 1.00 90.12 80 LEU A C 1
ATOM 579 O O . LEU A 1 80 ? -20.046 16.100 21.624 1.00 90.12 80 LEU A O 1
ATOM 583 N N . GLY A 1 81 ? -18.434 16.873 22.980 1.00 88.19 81 GLY A N 1
ATOM 584 C CA . GLY A 1 81 ? -18.216 15.615 23.688 1.00 88.19 81 GLY A CA 1
ATOM 585 C C . GLY A 1 81 ? -17.255 14.690 22.931 1.00 88.19 81 GLY A C 1
ATOM 586 O O . GLY A 1 81 ? -17.041 14.798 21.719 1.00 88.19 81 GLY A O 1
ATOM 587 N N . ALA A 1 82 ? -16.662 13.755 23.662 1.00 84.25 82 ALA A N 1
ATOM 588 C CA . ALA A 1 82 ? -15.741 12.754 23.144 1.00 84.25 82 ALA A CA 1
ATOM 589 C C . ALA A 1 82 ? -16.408 11.769 22.186 1.00 84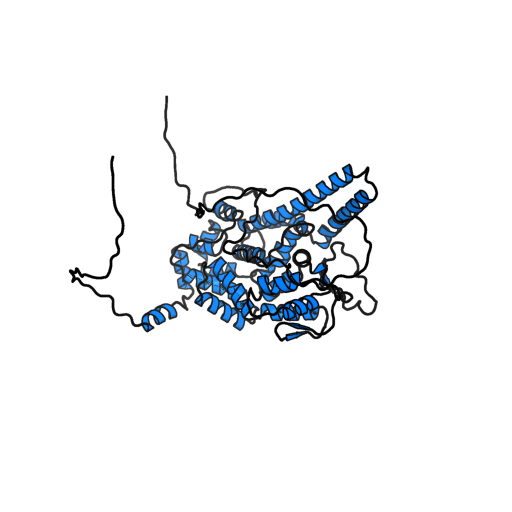.25 82 ALA A C 1
ATOM 591 O O . ALA A 1 82 ? -15.797 11.404 21.181 1.00 84.25 82 ALA A O 1
ATOM 592 N N . THR A 1 83 ? -17.653 11.365 22.458 1.00 79.81 83 THR A N 1
ATOM 593 C CA . THR A 1 83 ? -18.385 10.429 21.595 1.00 79.81 83 THR A CA 1
ATOM 594 C C . THR A 1 83 ? -18.586 11.026 20.196 1.00 79.81 83 THR A C 1
ATOM 596 O O . THR A 1 83 ? -18.205 10.400 19.205 1.00 79.81 83 THR A O 1
ATOM 599 N N . ALA A 1 84 ? -19.094 12.261 20.091 1.00 84.69 84 ALA A N 1
ATOM 600 C CA . ALA A 1 84 ? -19.312 12.905 18.793 1.00 84.69 84 ALA A CA 1
ATOM 601 C C . ALA A 1 84 ? -18.005 13.377 18.128 1.00 84.69 84 ALA A C 1
ATOM 603 O O . ALA A 1 84 ? -17.880 13.282 16.907 1.00 84.69 84 ALA A O 1
ATOM 604 N N . TYR A 1 85 ? -17.008 13.827 18.903 1.00 86.06 85 TYR A N 1
ATOM 605 C CA . TYR A 1 85 ? -15.674 14.147 18.379 1.00 86.06 85 TYR A CA 1
ATOM 606 C C . TYR A 1 85 ? -15.010 12.920 17.733 1.00 86.06 85 TYR A C 1
ATOM 608 O O . TYR A 1 85 ? -14.491 13.005 16.618 1.00 86.06 85 TYR A O 1
ATOM 616 N N . LEU A 1 86 ? -15.049 11.763 18.401 1.00 81.81 86 LEU A N 1
ATOM 617 C CA . LEU A 1 86 ? -14.470 10.525 17.885 1.00 81.81 86 LEU A CA 1
ATOM 618 C C . LEU A 1 86 ? -15.242 10.014 16.659 1.00 81.81 86 LEU A C 1
ATOM 620 O O . LEU A 1 86 ? -14.620 9.671 15.657 1.00 81.81 86 LEU A O 1
ATOM 624 N N . ASP A 1 87 ? -16.576 10.054 16.673 1.00 79.38 87 ASP A N 1
ATOM 625 C CA . ASP A 1 87 ? -17.381 9.723 15.490 1.00 79.38 87 ASP A CA 1
ATOM 626 C C . ASP A 1 87 ? -17.147 10.686 14.308 1.00 79.38 87 ASP A C 1
ATOM 628 O O . ASP A 1 87 ? -17.286 10.275 13.158 1.00 79.38 87 ASP A O 1
ATOM 632 N N . LEU A 1 88 ? -16.755 11.945 14.541 1.00 82.50 88 LEU A N 1
ATOM 633 C CA . LEU A 1 88 ? -16.312 12.865 13.483 1.00 82.50 88 LEU A CA 1
ATOM 634 C C . LEU A 1 88 ? -14.921 12.508 12.936 1.00 82.50 88 LEU A C 1
ATOM 636 O O . LEU A 1 88 ? -14.714 12.591 11.726 1.00 82.50 88 LEU A O 1
ATOM 640 N N . GLN A 1 89 ? -13.992 12.079 13.796 1.00 82.69 89 GLN A N 1
ATOM 641 C CA . GLN A 1 89 ? -12.650 11.620 13.408 1.00 82.69 89 GLN A CA 1
ATOM 642 C C . GLN A 1 89 ? -12.647 10.261 12.682 1.00 82.69 89 GLN A C 1
ATOM 644 O O . GLN A 1 89 ? -11.734 9.985 11.906 1.00 82.69 89 GLN A O 1
ATOM 649 N N . LEU A 1 90 ? -13.655 9.417 12.925 1.00 79.38 90 LEU A N 1
ATOM 650 C CA . LEU A 1 90 ? -13.827 8.098 12.299 1.00 79.38 90 LEU A CA 1
ATOM 651 C C . LEU A 1 90 ? -14.598 8.134 10.973 1.00 79.38 90 LEU A C 1
ATOM 653 O O . LEU A 1 90 ? -14.595 7.148 10.232 1.00 79.38 90 LEU A O 1
ATOM 657 N N . ARG A 1 91 ? -15.268 9.247 10.647 1.00 74.44 91 ARG A N 1
ATOM 658 C CA . ARG A 1 91 ? -15.897 9.419 9.333 1.00 74.44 91 ARG A CA 1
ATOM 659 C C . ARG A 1 91 ? -14.813 9.497 8.265 1.00 74.44 91 ARG A C 1
ATOM 661 O O . ARG A 1 91 ? -14.109 10.498 8.158 1.00 74.44 91 ARG A O 1
ATOM 668 N N . VAL A 1 92 ? -14.767 8.483 7.401 1.00 60.41 92 VAL A N 1
ATOM 669 C CA . VAL A 1 92 ? -14.264 8.667 6.036 1.00 60.41 92 VAL A CA 1
ATOM 670 C C . VAL A 1 92 ? -15.090 9.794 5.421 1.00 60.41 92 VAL A C 1
ATOM 672 O O . VAL A 1 92 ? -16.297 9.647 5.239 1.00 60.41 92 VAL A O 1
ATOM 675 N N . GLN A 1 93 ? -14.449 10.924 5.143 1.00 59.19 93 GLN A N 1
ATOM 676 C CA . GLN A 1 93 ? -15.066 12.072 4.489 1.00 59.19 93 GLN A CA 1
ATOM 677 C C . GLN A 1 93 ? -14.404 12.256 3.115 1.00 59.19 93 GLN A C 1
ATOM 679 O O . GLN A 1 93 ? -13.343 12.884 3.026 1.00 59.19 93 GLN A O 1
ATOM 684 N N . PRO A 1 94 ? -14.980 11.686 2.038 1.00 49.19 94 PRO A N 1
ATOM 685 C CA . PRO A 1 94 ? -14.499 11.911 0.681 1.00 49.19 94 PRO A CA 1
ATOM 686 C C . PRO A 1 94 ? -14.546 13.409 0.375 1.00 49.19 94 PRO A C 1
ATOM 688 O O . PRO A 1 94 ? -15.604 14.025 0.457 1.00 49.19 94 PRO A O 1
ATOM 691 N N . GLY A 1 95 ? -13.395 14.007 0.071 1.00 49.75 95 GLY A N 1
ATOM 692 C CA . GLY A 1 95 ? -13.320 15.446 -0.181 1.00 49.75 95 GLY A CA 1
ATOM 693 C C . GLY A 1 95 ? -13.485 16.337 1.057 1.00 49.75 95 GLY A C 1
ATOM 694 O O . GLY A 1 95 ? -13.826 17.505 0.888 1.00 49.75 95 GLY A O 1
ATOM 695 N N . ALA A 1 96 ? -13.210 15.852 2.280 1.00 59.72 96 ALA A N 1
ATOM 696 C CA . ALA A 1 96 ? -12.991 16.755 3.415 1.00 59.72 96 ALA A CA 1
ATOM 697 C C . ALA A 1 96 ? -11.900 17.765 3.052 1.00 59.72 96 ALA A C 1
ATOM 699 O O . ALA A 1 96 ? -10.729 17.398 2.912 1.00 59.72 96 ALA A O 1
ATOM 700 N N . ALA A 1 97 ? -12.290 19.025 2.870 1.00 67.19 97 ALA A N 1
ATOM 701 C CA . ALA A 1 97 ? -11.373 20.056 2.428 1.00 67.19 97 ALA A CA 1
ATOM 702 C C . ALA A 1 97 ? -10.253 20.228 3.462 1.00 67.19 97 ALA A C 1
ATOM 704 O O . ALA A 1 97 ? -10.481 20.652 4.597 1.00 67.19 97 ALA A O 1
ATOM 705 N N . LEU A 1 98 ? -9.023 19.911 3.053 1.00 83.06 98 LEU A N 1
ATOM 706 C CA . LEU A 1 98 ? -7.844 20.415 3.744 1.00 83.06 98 LEU A CA 1
ATOM 707 C C . LEU A 1 98 ? -7.914 21.954 3.736 1.00 83.06 98 LEU A C 1
ATOM 709 O O . LEU A 1 98 ? -8.396 22.514 2.745 1.00 83.06 98 LEU A O 1
ATOM 713 N N . PRO A 1 99 ? -7.422 22.648 4.782 1.00 87.94 99 PRO A N 1
ATOM 714 C CA . PRO A 1 99 ? -7.313 24.105 4.767 1.00 87.94 99 PRO A CA 1
ATOM 715 C C . PRO A 1 99 ? -6.691 24.578 3.450 1.00 87.94 99 PRO A C 1
ATOM 717 O O . PRO A 1 99 ? -5.717 23.979 2.994 1.00 87.94 99 PRO A O 1
ATOM 720 N N . SER A 1 100 ? -7.254 25.610 2.819 1.00 87.06 100 SER A N 1
ATOM 721 C CA . SER A 1 100 ? -6.921 25.986 1.433 1.00 87.06 100 SER A CA 1
ATOM 722 C C . SER A 1 100 ? -5.422 26.209 1.212 1.00 87.06 100 SER A C 1
ATOM 724 O O . SER A 1 100 ? -4.873 25.776 0.200 1.00 87.06 100 SER A O 1
ATOM 726 N N . GLU A 1 101 ? -4.736 26.788 2.198 1.00 90.00 101 GLU A N 1
ATOM 727 C CA . GLU A 1 101 ? -3.281 26.929 2.196 1.00 90.00 101 GLU A CA 1
ATOM 728 C C . GLU A 1 101 ? -2.547 25.574 2.227 1.00 90.00 101 GLU A C 1
ATOM 730 O O . GLU A 1 101 ? -1.614 25.368 1.454 1.00 90.00 101 GLU A O 1
ATOM 735 N N . LEU A 1 102 ? -2.971 24.621 3.066 1.00 90.31 102 LEU A N 1
ATOM 736 C CA . LEU A 1 102 ? -2.401 23.268 3.096 1.00 90.31 102 LEU A CA 1
ATOM 737 C C . LEU A 1 102 ? -2.647 22.541 1.767 1.00 90.31 102 LEU A C 1
ATOM 739 O O . LEU A 1 102 ? -1.733 21.907 1.243 1.00 90.31 102 LEU A O 1
ATOM 743 N N . ALA A 1 103 ? -3.851 22.659 1.203 1.00 90.00 103 ALA A N 1
ATOM 744 C CA . ALA A 1 103 ? -4.186 22.087 -0.097 1.00 90.00 103 ALA A CA 1
ATOM 745 C C . ALA A 1 103 ? -3.277 22.647 -1.208 1.00 90.00 103 ALA A C 1
ATOM 747 O O . ALA A 1 103 ? -2.692 21.873 -1.965 1.00 90.00 103 ALA A O 1
ATOM 748 N N . ALA A 1 104 ? -3.083 23.970 -1.253 1.00 91.25 104 ALA A N 1
ATOM 749 C CA . ALA A 1 104 ? -2.194 24.631 -2.207 1.00 91.25 104 ALA A CA 1
ATOM 750 C C . ALA A 1 104 ? -0.716 24.240 -2.006 1.00 91.25 104 ALA A C 1
ATOM 752 O O . ALA A 1 104 ? -0.049 23.846 -2.964 1.00 91.25 104 ALA A O 1
ATOM 753 N N . ARG A 1 105 ? -0.216 24.267 -0.759 1.00 91.88 105 ARG A N 1
ATOM 754 C CA . ARG A 1 105 ? 1.152 23.841 -0.403 1.00 91.88 105 ARG A CA 1
ATOM 755 C C . ARG A 1 105 ? 1.426 22.394 -0.825 1.00 91.88 105 ARG A C 1
ATOM 757 O O . ARG A 1 105 ? 2.520 22.106 -1.298 1.00 91.88 105 ARG A O 1
ATOM 764 N N . LEU A 1 106 ? 0.452 21.490 -0.684 1.00 91.75 106 LEU A N 1
ATOM 765 C CA . LEU A 1 106 ? 0.582 20.094 -1.111 1.00 91.75 106 LEU A CA 1
ATOM 766 C C . LEU A 1 106 ? 0.485 19.927 -2.632 1.00 91.75 106 LEU A C 1
ATOM 768 O O . LEU A 1 106 ? 1.288 19.187 -3.201 1.00 91.75 106 LEU A O 1
ATOM 772 N N . ALA A 1 107 ? -0.442 20.619 -3.299 1.00 90.31 107 ALA A N 1
ATOM 773 C CA . ALA A 1 107 ? -0.575 20.589 -4.758 1.00 90.31 107 ALA A CA 1
ATOM 774 C C . ALA A 1 107 ? 0.685 21.109 -5.478 1.00 90.31 107 ALA A C 1
ATOM 776 O O . ALA A 1 107 ? 1.028 20.617 -6.551 1.00 90.31 107 ALA A O 1
ATOM 777 N N . ALA A 1 108 ? 1.409 22.048 -4.861 1.00 92.56 108 ALA A N 1
ATOM 778 C CA . ALA A 1 108 ? 2.664 22.589 -5.376 1.00 92.56 108 ALA A CA 1
ATOM 779 C C . ALA A 1 108 ? 3.873 21.630 -5.280 1.00 92.56 108 ALA A C 1
ATOM 781 O O . ALA A 1 108 ? 4.907 21.912 -5.885 1.00 92.56 108 ALA A O 1
ATOM 782 N N . LEU A 1 109 ? 3.793 20.512 -4.541 1.00 94.31 109 LEU A N 1
ATOM 783 C CA . LEU A 1 109 ? 4.907 19.559 -4.417 1.00 94.31 109 LEU A CA 1
ATOM 784 C C . LEU A 1 109 ? 4.997 18.634 -5.649 1.00 94.31 109 LEU A C 1
ATOM 786 O O . LEU A 1 109 ? 4.071 17.849 -5.875 1.00 94.31 109 LEU A O 1
ATOM 790 N N . PRO A 1 110 ? 6.127 18.602 -6.388 1.00 95.62 110 PRO A N 1
ATOM 791 C CA . PRO A 1 110 ? 6.321 17.686 -7.517 1.00 95.62 110 PRO A CA 1
ATOM 792 C C . PRO A 1 110 ? 6.058 16.202 -7.209 1.00 95.62 110 PRO A C 1
ATOM 794 O O . PRO A 1 110 ? 5.585 15.481 -8.082 1.00 95.62 110 PRO A O 1
ATOM 797 N N . VAL A 1 111 ? 6.290 15.741 -5.972 1.00 94.81 111 VAL A N 1
ATOM 798 C CA . VAL A 1 111 ? 6.020 14.346 -5.561 1.00 94.81 111 VAL A CA 1
ATOM 799 C C . VAL A 1 111 ? 4.529 13.950 -5.563 1.00 94.81 111 VAL A C 1
ATOM 801 O O . VAL A 1 111 ? 4.216 12.763 -5.488 1.00 94.81 111 VAL A O 1
ATOM 804 N N . ASN A 1 112 ? 3.603 14.913 -5.650 1.00 93.25 112 ASN A N 1
ATOM 805 C CA . ASN A 1 112 ? 2.156 14.657 -5.720 1.00 93.25 112 ASN A CA 1
ATOM 806 C C . ASN A 1 112 ? 1.609 14.551 -7.155 1.00 93.25 112 ASN A C 1
ATOM 808 O O . ASN A 1 112 ? 0.434 14.208 -7.340 1.00 93.25 112 ASN A O 1
ATOM 812 N N . GLN A 1 113 ? 2.439 14.815 -8.171 1.00 93.81 113 GLN A N 1
ATOM 813 C CA . GLN A 1 113 ? 2.071 14.625 -9.576 1.00 93.81 113 GLN A CA 1
ATOM 814 C C . GLN A 1 113 ? 1.696 13.154 -9.861 1.00 93.81 113 GLN A C 1
ATOM 816 O O . GLN A 1 113 ? 2.224 12.251 -9.206 1.00 93.81 113 GLN A O 1
ATOM 821 N N . PRO A 1 114 ? 0.807 12.874 -10.836 1.00 95.12 114 PRO A N 1
ATOM 822 C CA . PRO A 1 114 ? 0.516 11.504 -11.258 1.00 95.12 114 PRO A CA 1
ATOM 823 C C . PRO A 1 114 ? 1.793 10.762 -11.669 1.00 95.12 114 PRO A C 1
ATOM 825 O O . PRO A 1 114 ? 2.636 11.320 -12.378 1.00 95.12 114 PRO A O 1
ATOM 828 N N . LEU A 1 115 ? 1.938 9.496 -11.268 1.00 96.81 115 LEU A N 1
ATOM 829 C CA . LEU A 1 115 ? 3.163 8.728 -11.521 1.00 96.81 115 LEU A CA 1
ATOM 830 C C . LEU A 1 115 ? 3.489 8.587 -13.017 1.00 96.81 115 LEU A C 1
ATOM 832 O O . LEU A 1 115 ? 4.660 8.567 -13.386 1.00 96.81 115 LEU A O 1
ATOM 836 N N . GLN A 1 116 ? 2.469 8.561 -13.877 1.00 96.00 116 GLN A N 1
ATOM 837 C CA . GLN A 1 116 ? 2.583 8.543 -15.339 1.00 96.00 116 GLN A CA 1
ATOM 838 C C . GLN A 1 116 ? 3.274 9.802 -15.896 1.00 96.00 116 GLN A C 1
ATOM 840 O O . GLN A 1 116 ? 3.992 9.727 -16.890 1.00 96.00 116 GLN A O 1
ATOM 845 N N . ALA A 1 117 ? 3.109 10.952 -15.234 1.00 96.19 117 ALA A N 1
ATOM 846 C CA . ALA A 1 117 ? 3.817 12.184 -15.574 1.00 96.19 117 ALA A CA 1
ATOM 847 C C . ALA A 1 117 ? 5.211 12.234 -14.925 1.00 96.19 117 ALA A C 1
ATOM 849 O O . ALA A 1 117 ? 6.185 12.597 -15.580 1.00 96.19 117 ALA A O 1
ATOM 850 N N . LEU A 1 118 ? 5.319 11.840 -13.651 1.00 97.00 118 LEU A N 1
ATOM 851 C CA . LEU A 1 118 ? 6.534 12.013 -12.848 1.00 97.00 118 LEU A CA 1
ATOM 852 C C . LEU A 1 118 ? 7.649 11.000 -13.173 1.00 97.00 118 LEU A C 1
ATOM 854 O O . LEU A 1 118 ? 8.827 11.355 -13.184 1.00 97.00 118 LEU A O 1
ATOM 858 N N . ILE A 1 119 ? 7.310 9.729 -13.410 1.00 98.00 119 ILE A N 1
ATOM 859 C CA . ILE A 1 119 ? 8.280 8.621 -13.379 1.00 98.00 119 ILE A CA 1
ATOM 860 C C . ILE A 1 119 ? 8.889 8.276 -14.750 1.00 98.00 119 ILE A C 1
ATOM 862 O O . ILE A 1 119 ? 10.118 8.154 -14.812 1.00 98.00 119 ILE A O 1
ATOM 866 N N . PRO A 1 120 ? 8.133 8.181 -15.864 1.00 98.00 120 PRO A N 1
ATOM 867 C CA . PRO A 1 120 ? 8.718 7.904 -17.176 1.00 98.00 120 PRO A CA 1
ATOM 868 C C . PRO A 1 120 ? 9.821 8.886 -17.619 1.00 98.00 120 PRO A C 1
ATOM 870 O O . PRO A 1 120 ? 10.807 8.412 -18.186 1.00 98.00 120 PRO A O 1
ATOM 873 N N . PRO A 1 121 ? 9.766 10.210 -17.342 1.00 97.69 121 PRO A N 1
ATOM 874 C CA . PRO A 1 121 ? 10.895 11.108 -17.605 1.00 97.69 121 PRO A CA 1
ATOM 875 C C . PRO A 1 121 ? 12.147 10.757 -16.787 1.00 97.69 121 PRO A C 1
ATOM 877 O O . PRO A 1 121 ? 13.239 10.675 -17.348 1.00 97.69 121 PRO A O 1
ATOM 880 N N . ILE A 1 122 ? 11.988 10.478 -15.485 1.00 97.56 122 ILE A N 1
ATOM 881 C CA . ILE A 1 122 ? 13.087 10.095 -14.582 1.00 97.56 122 ILE A CA 1
ATOM 882 C C . ILE A 1 122 ? 13.769 8.812 -15.075 1.00 97.56 122 ILE A C 1
ATOM 884 O O . ILE A 1 122 ? 14.998 8.725 -15.075 1.00 97.56 122 ILE A O 1
ATOM 888 N N . VAL A 1 123 ? 12.992 7.814 -15.508 1.00 97.56 123 VAL A N 1
ATOM 889 C CA . VAL A 1 123 ? 13.538 6.531 -15.980 1.00 97.56 123 VAL A CA 1
ATOM 890 C C . VAL A 1 123 ? 14.105 6.633 -17.400 1.00 97.56 123 VAL A C 1
ATOM 892 O O . VAL A 1 123 ? 15.104 5.968 -17.682 1.00 97.56 123 VAL A O 1
ATOM 895 N N . ARG A 1 124 ? 13.567 7.503 -18.270 1.00 97.19 124 ARG A N 1
ATOM 896 C CA . ARG A 1 124 ? 14.187 7.834 -19.567 1.00 97.19 124 ARG A CA 1
ATOM 897 C C . ARG A 1 124 ? 15.580 8.439 -19.387 1.00 97.19 124 ARG A C 1
ATOM 899 O O . ARG A 1 124 ? 16.530 7.878 -19.928 1.00 97.19 124 ARG A O 1
ATOM 906 N N . GLU A 1 125 ? 15.720 9.495 -18.584 1.00 96.56 125 GLU A N 1
ATOM 907 C CA . GLU A 1 125 ? 17.025 10.127 -18.319 1.00 96.56 125 GLU A CA 1
ATOM 908 C C . GLU A 1 125 ? 17.989 9.144 -17.635 1.00 96.56 125 GLU A C 1
ATOM 910 O O . GLU A 1 125 ? 19.131 8.993 -18.065 1.00 96.56 125 GLU A O 1
ATOM 915 N N . GLN A 1 126 ? 17.526 8.375 -16.639 1.00 95.81 126 GLN A N 1
ATOM 916 C CA . GLN A 1 126 ? 18.360 7.360 -15.983 1.00 95.81 126 GLN A CA 1
ATOM 917 C C . GLN A 1 126 ? 18.901 6.314 -16.974 1.00 95.81 126 GLN A C 1
ATOM 919 O O . GLN A 1 126 ? 20.071 5.934 -16.896 1.00 95.81 126 GLN A O 1
ATOM 924 N N . ARG A 1 127 ? 18.067 5.839 -17.910 1.00 95.12 127 ARG A N 1
ATOM 925 C CA . ARG A 1 127 ? 18.481 4.882 -18.948 1.00 95.12 127 ARG A CA 1
ATOM 926 C C . ARG A 1 127 ? 19.437 5.519 -19.955 1.00 95.12 127 ARG A C 1
ATOM 928 O O . ARG A 1 127 ? 20.435 4.886 -20.285 1.00 95.12 127 ARG A O 1
ATOM 935 N N . ALA A 1 128 ? 19.164 6.743 -20.409 1.00 94.56 128 ALA A N 1
ATOM 936 C CA . ALA A 1 128 ? 20.030 7.469 -21.336 1.00 94.56 128 ALA A CA 1
ATOM 937 C C . ALA A 1 128 ? 21.439 7.660 -20.752 1.00 94.56 128 ALA A C 1
ATOM 939 O O . ALA A 1 128 ? 22.422 7.285 -21.387 1.00 94.56 128 ALA A O 1
ATOM 940 N N . LEU A 1 129 ? 21.532 8.122 -19.500 1.00 94.06 129 LEU A N 1
ATOM 941 C CA . LEU A 1 129 ? 22.798 8.290 -18.783 1.00 94.06 129 LEU A CA 1
ATOM 942 C C . LEU A 1 129 ? 23.561 6.969 -18.604 1.00 94.06 129 LEU A C 1
ATOM 944 O O . LEU A 1 129 ? 24.772 6.923 -18.808 1.00 94.06 129 LEU A O 1
ATOM 948 N N . PHE A 1 130 ? 22.880 5.867 -18.268 1.00 92.25 130 PHE A N 1
ATOM 949 C CA . PHE A 1 130 ? 23.554 4.568 -18.154 1.00 92.25 130 PHE A CA 1
ATOM 950 C C . PHE A 1 130 ? 24.069 4.021 -19.495 1.00 92.25 130 PHE A C 1
ATOM 952 O O . PHE A 1 130 ? 25.091 3.335 -19.488 1.00 92.25 130 PHE A O 1
ATOM 959 N N . GLN A 1 131 ? 23.424 4.330 -20.627 1.00 92.06 131 GLN A N 1
ATOM 960 C CA . GLN A 1 131 ? 23.961 3.979 -21.948 1.00 92.06 131 GLN A CA 1
ATOM 961 C C . GLN A 1 131 ? 25.103 4.916 -22.365 1.00 92.06 131 GLN A C 1
ATOM 963 O O . GLN A 1 131 ? 26.124 4.431 -22.842 1.00 92.06 131 GLN A O 1
ATOM 968 N N . ALA A 1 132 ? 24.998 6.226 -22.112 1.00 90.50 132 ALA A N 1
ATOM 969 C CA . ALA A 1 132 ? 26.083 7.180 -22.361 1.00 90.50 132 ALA A CA 1
ATOM 970 C C . ALA A 1 132 ? 27.375 6.756 -21.640 1.00 90.50 132 ALA A C 1
ATOM 972 O O . ALA A 1 132 ? 28.401 6.561 -22.285 1.00 90.50 132 ALA A O 1
ATOM 973 N N . ARG A 1 133 ? 27.290 6.446 -20.336 1.00 88.12 133 ARG A N 1
ATOM 974 C CA . ARG A 1 133 ? 28.425 5.969 -19.519 1.00 88.12 133 ARG A CA 1
ATOM 975 C C . ARG A 1 133 ? 29.024 4.637 -19.993 1.00 88.12 133 ARG A C 1
ATOM 977 O O . ARG A 1 133 ? 30.138 4.299 -19.608 1.00 88.12 133 ARG A O 1
ATOM 984 N N . LYS A 1 134 ? 28.265 3.839 -20.752 1.00 87.75 134 LYS A N 1
ATOM 985 C CA . LYS A 1 134 ? 28.727 2.572 -21.336 1.00 87.75 134 LYS A CA 1
ATOM 986 C C . LYS A 1 134 ? 29.410 2.792 -22.689 1.00 87.75 134 LYS A C 1
ATOM 988 O O . LYS A 1 134 ? 30.361 2.084 -23.001 1.00 87.75 134 LYS A O 1
ATOM 993 N N . ASN A 1 135 ? 28.900 3.733 -23.480 1.00 87.81 135 ASN A N 1
ATOM 994 C CA . ASN A 1 135 ? 29.345 3.983 -24.847 1.00 87.81 135 ASN A CA 1
ATOM 995 C C . ASN A 1 135 ? 30.574 4.902 -24.904 1.00 87.81 135 ASN A C 1
ATOM 997 O O . ASN A 1 135 ? 31.428 4.698 -25.760 1.00 87.81 135 ASN A O 1
ATOM 1001 N N . ASP A 1 136 ? 30.675 5.875 -23.993 1.00 83.81 136 ASP A N 1
ATOM 1002 C CA . ASP A 1 136 ? 31.780 6.833 -23.928 1.00 83.81 136 ASP A CA 1
ATOM 1003 C C . ASP A 1 136 ? 32.335 6.962 -22.489 1.00 83.81 136 ASP A C 1
ATOM 1005 O O . ASP A 1 136 ? 31.771 7.671 -21.646 1.00 83.81 136 ASP A O 1
ATOM 1009 N N . PRO A 1 137 ? 33.460 6.284 -22.186 1.00 74.25 137 PRO A N 1
ATOM 1010 C CA . PRO A 1 137 ? 34.173 6.432 -20.919 1.00 74.25 137 PRO A CA 1
ATOM 1011 C C . PRO A 1 137 ? 34.899 7.777 -20.733 1.00 74.25 137 PRO A C 1
ATOM 1013 O O . PRO A 1 137 ? 35.281 8.086 -19.607 1.00 74.25 137 PRO A O 1
ATOM 1016 N N . GLN A 1 138 ? 35.109 8.576 -21.786 1.00 72.69 138 GLN A N 1
ATOM 1017 C CA . GLN A 1 138 ? 35.723 9.907 -21.690 1.00 72.69 138 GLN A CA 1
ATOM 1018 C C . GLN A 1 138 ? 34.677 10.953 -21.263 1.00 72.69 138 GLN A C 1
ATOM 1020 O O . GLN A 1 138 ? 34.935 11.750 -20.359 1.00 72.69 138 GLN A O 1
ATOM 1025 N N . ALA A 1 139 ? 33.444 10.860 -21.773 1.00 71.69 139 ALA A N 1
ATOM 1026 C CA . ALA A 1 139 ? 32.285 11.630 -21.293 1.00 71.69 139 ALA A CA 1
ATOM 1027 C C . ALA A 1 139 ? 31.731 11.173 -19.919 1.00 71.69 139 ALA A C 1
ATOM 1029 O O . ALA A 1 139 ? 30.686 11.654 -19.456 1.00 71.69 139 ALA A O 1
ATOM 1030 N N . ALA A 1 140 ? 32.416 10.258 -19.222 1.00 77.31 140 ALA A N 1
ATOM 1031 C CA . ALA A 1 140 ? 31.970 9.721 -17.937 1.00 77.31 140 ALA A CA 1
ATOM 1032 C C . ALA A 1 140 ? 31.828 10.791 -16.836 1.00 77.31 140 ALA A C 1
ATOM 1034 O O . ALA A 1 140 ? 30.981 10.634 -15.958 1.00 77.31 140 ALA A O 1
ATOM 1035 N N . ALA A 1 141 ? 32.604 11.882 -16.883 1.00 84.75 141 ALA A N 1
ATOM 1036 C CA . ALA A 1 141 ? 32.565 12.941 -15.870 1.00 84.75 141 ALA A CA 1
ATOM 1037 C C . ALA A 1 141 ? 31.239 13.733 -15.867 1.00 84.75 141 ALA A C 1
ATOM 1039 O O . ALA A 1 141 ? 30.614 13.858 -14.812 1.00 84.75 141 ALA A O 1
ATOM 1040 N N . ASP A 1 142 ? 30.769 14.209 -17.031 1.00 88.56 142 ASP A N 1
ATOM 1041 C CA . ASP A 1 142 ? 29.437 14.834 -17.160 1.00 88.56 142 ASP A CA 1
ATOM 1042 C C . ASP A 1 142 ? 28.335 13.824 -16.830 1.00 88.56 142 ASP A C 1
ATOM 1044 O O . ASP A 1 142 ? 27.436 14.093 -16.031 1.00 88.56 142 ASP A O 1
ATOM 1048 N N . THR A 1 143 ? 28.452 12.614 -17.379 1.00 91.81 143 THR A N 1
ATOM 1049 C CA . THR A 1 143 ? 27.443 11.571 -17.193 1.00 91.81 143 THR A CA 1
ATOM 1050 C C . THR A 1 143 ? 27.255 11.215 -15.713 1.00 91.81 143 THR A C 1
ATOM 1052 O O . THR A 1 143 ? 26.123 11.084 -15.245 1.00 91.81 143 THR A O 1
ATOM 1055 N N . GLU A 1 144 ? 28.338 11.119 -14.936 1.00 90.69 144 GLU A N 1
ATOM 1056 C CA . GLU A 1 144 ? 28.267 10.875 -13.493 1.00 90.69 144 GLU A CA 1
ATOM 1057 C C . GLU A 1 144 ? 27.801 12.123 -12.716 1.00 90.69 144 GLU A C 1
ATOM 1059 O O . GLU A 1 144 ? 27.028 11.996 -11.765 1.00 90.69 144 GLU A O 1
ATOM 1064 N N . ALA A 1 145 ? 28.155 13.342 -13.144 1.00 93.38 145 ALA A N 1
ATOM 1065 C CA . ALA A 1 145 ? 27.609 14.575 -12.564 1.00 93.38 145 ALA A CA 1
ATOM 1066 C C . ALA A 1 145 ? 26.078 14.667 -12.736 1.00 93.38 145 ALA A C 1
ATOM 1068 O O . ALA A 1 145 ? 25.364 15.007 -11.781 1.00 93.38 145 ALA A O 1
ATOM 1069 N N . ARG A 1 146 ? 25.563 14.282 -13.911 1.00 95.25 146 ARG A N 1
ATOM 1070 C CA . ARG A 1 146 ? 24.130 14.192 -14.231 1.00 95.25 146 ARG A CA 1
ATOM 1071 C C . ARG A 1 146 ? 23.435 13.051 -13.491 1.00 95.25 146 ARG A C 1
ATOM 1073 O O . ARG A 1 146 ? 22.382 13.286 -12.899 1.00 95.25 146 ARG A O 1
ATOM 1080 N N . LEU A 1 147 ? 24.039 11.862 -13.390 1.00 94.62 147 LEU A N 1
ATOM 1081 C CA . LEU A 1 147 ? 23.531 10.774 -12.534 1.00 94.62 147 LEU A CA 1
ATOM 1082 C C . LEU A 1 147 ? 23.439 11.215 -11.064 1.00 94.62 147 LEU A C 1
ATOM 1084 O O . LEU A 1 147 ? 22.423 10.985 -10.400 1.00 94.62 147 LEU A O 1
ATOM 1088 N N . LYS A 1 148 ? 24.458 11.917 -10.557 1.00 95.44 148 LYS A N 1
ATOM 1089 C CA . LYS A 1 148 ? 24.466 12.503 -9.210 1.00 95.44 148 LYS A CA 1
ATOM 1090 C C . LYS A 1 148 ? 23.382 13.575 -9.057 1.00 95.44 148 LYS A C 1
ATOM 1092 O O . LYS A 1 148 ? 22.803 13.682 -7.979 1.00 95.44 148 LYS A O 1
ATOM 1097 N N . ALA A 1 149 ? 23.089 14.370 -10.089 1.00 96.75 149 ALA A N 1
ATOM 1098 C CA . ALA A 1 149 ? 22.003 15.357 -10.077 1.00 96.75 149 ALA A CA 1
ATOM 1099 C C . ALA A 1 149 ? 20.617 14.695 -10.057 1.00 96.75 149 ALA A C 1
ATOM 1101 O O . ALA A 1 149 ? 19.802 15.014 -9.190 1.00 96.75 149 ALA A O 1
ATOM 1102 N N . LEU A 1 150 ? 20.386 13.702 -10.919 1.00 96.75 150 LEU A N 1
ATOM 1103 C CA . LEU A 1 150 ? 19.149 12.924 -10.962 1.00 96.75 150 LEU A CA 1
ATOM 1104 C C . LEU A 1 150 ? 18.889 12.201 -9.632 1.00 96.75 150 LEU A C 1
ATOM 1106 O O . LEU A 1 150 ? 17.771 12.214 -9.122 1.00 96.75 150 LEU A O 1
ATOM 1110 N N . ASN A 1 151 ? 19.925 11.631 -9.011 1.00 95.50 151 ASN A N 1
ATOM 1111 C CA . ASN A 1 151 ? 19.803 11.009 -7.692 1.00 95.50 151 ASN A CA 1
ATOM 1112 C C . ASN A 1 151 ? 19.519 12.033 -6.572 1.00 95.50 151 ASN A C 1
ATOM 1114 O O . ASN A 1 151 ? 18.715 11.729 -5.690 1.00 95.50 151 ASN A O 1
ATOM 1118 N N . ARG A 1 152 ? 20.076 13.258 -6.624 1.00 95.75 152 ARG A N 1
ATOM 1119 C CA . ARG A 1 152 ? 19.681 14.353 -5.707 1.00 95.75 152 ARG A CA 1
ATOM 1120 C C . ARG A 1 152 ? 18.207 14.732 -5.878 1.00 95.75 152 ARG A C 1
ATOM 1122 O O . ARG A 1 152 ? 17.505 14.854 -4.880 1.00 95.75 152 ARG A O 1
ATOM 1129 N N . PHE A 1 153 ? 17.722 14.860 -7.115 1.00 96.19 153 PHE A N 1
ATOM 1130 C CA . PHE A 1 153 ? 16.313 15.159 -7.400 1.00 96.19 153 PHE A CA 1
ATOM 11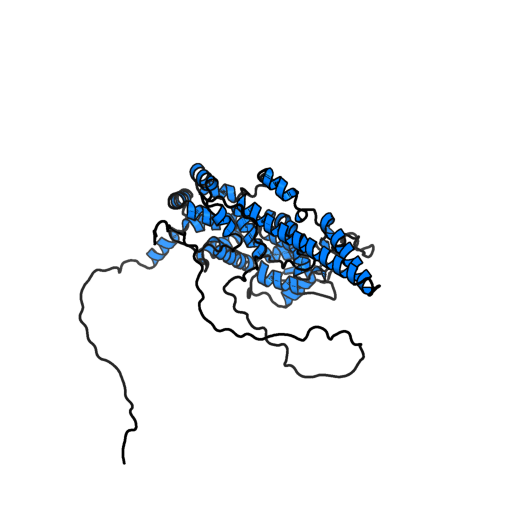31 C C . PHE A 1 153 ? 15.373 14.065 -6.867 1.00 96.19 153 PHE A C 1
ATOM 1133 O O . PHE A 1 153 ? 14.427 14.351 -6.137 1.00 96.19 153 PHE A O 1
ATOM 1140 N N . LYS A 1 154 ? 15.688 12.792 -7.131 1.00 96.25 154 LYS A N 1
ATOM 1141 C CA . LYS A 1 154 ? 14.918 11.642 -6.626 1.00 96.25 154 LYS A CA 1
ATOM 1142 C C . LYS A 1 154 ? 14.898 11.561 -5.094 1.00 96.25 154 LYS A C 1
ATOM 1144 O O . LYS A 1 154 ? 13.878 11.184 -4.521 1.00 96.25 154 LYS A O 1
ATOM 1149 N N . TYR A 1 155 ? 15.994 11.939 -4.431 1.00 94.06 155 TYR A N 1
ATOM 1150 C CA . TYR A 1 155 ? 16.041 12.064 -2.972 1.00 94.06 155 TYR A CA 1
ATOM 1151 C C . TYR A 1 155 ? 15.187 13.239 -2.466 1.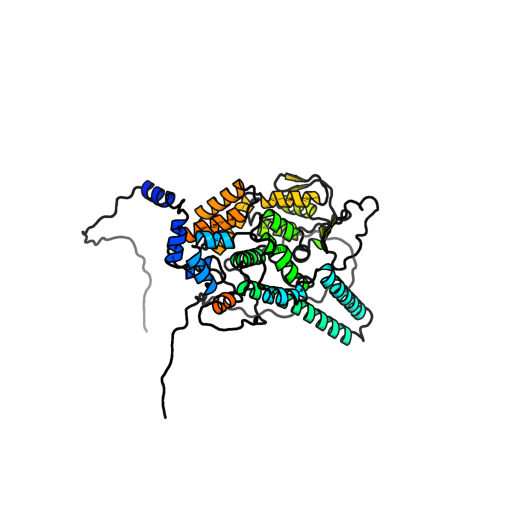00 94.06 155 TYR A C 1
ATOM 1153 O O . TYR A 1 155 ? 14.446 13.080 -1.500 1.00 94.06 155 TYR A O 1
ATOM 1161 N N . ALA A 1 156 ? 15.212 14.390 -3.147 1.00 95.38 156 ALA A N 1
ATOM 1162 C CA . ALA A 1 156 ? 14.369 15.536 -2.804 1.00 95.38 156 ALA A CA 1
ATOM 1163 C C . ALA A 1 156 ? 12.867 15.199 -2.876 1.00 95.38 156 ALA A C 1
ATOM 1165 O O . ALA A 1 156 ? 12.126 15.567 -1.968 1.00 95.38 156 ALA A O 1
ATOM 1166 N N . LEU A 1 157 ? 12.423 14.422 -3.873 1.00 96.31 157 LEU A N 1
ATOM 1167 C CA . LEU A 1 157 ? 11.047 13.902 -3.937 1.00 96.31 157 LEU A CA 1
ATOM 1168 C C . LEU A 1 157 ? 10.707 13.024 -2.713 1.00 96.31 157 LEU A C 1
ATOM 1170 O O . LEU A 1 157 ? 9.677 13.223 -2.070 1.00 96.31 157 LEU A O 1
ATOM 1174 N N . ALA A 1 158 ? 11.598 12.107 -2.321 1.00 91.56 158 ALA A N 1
ATOM 1175 C CA . ALA A 1 158 ? 11.401 11.271 -1.131 1.00 91.56 158 ALA A CA 1
ATOM 1176 C C . ALA A 1 158 ? 11.348 12.083 0.185 1.00 91.56 158 ALA A C 1
ATOM 1178 O O . ALA A 1 158 ? 10.656 11.681 1.126 1.00 91.56 158 ALA A O 1
ATOM 1179 N N . GLN A 1 159 ? 12.039 13.229 0.242 1.00 91.88 159 GLN A N 1
ATOM 1180 C CA . GLN A 1 159 ? 11.964 14.189 1.349 1.00 91.88 159 GLN A CA 1
ATOM 1181 C C . GLN A 1 159 ? 10.669 15.019 1.322 1.00 91.88 159 GLN A C 1
ATOM 1183 O O . GLN A 1 159 ? 10.086 15.243 2.381 1.00 91.88 159 GLN A O 1
ATOM 1188 N N . GLN A 1 160 ? 10.164 15.414 0.146 1.00 94.81 160 GLN A N 1
ATOM 1189 C CA . GLN A 1 160 ? 8.859 16.082 0.013 1.00 94.81 160 GLN A CA 1
ATOM 1190 C C . GLN A 1 160 ? 7.716 15.196 0.532 1.00 94.81 160 GLN A C 1
ATOM 1192 O O . GLN A 1 160 ? 6.858 15.682 1.264 1.00 94.81 160 GLN A O 1
ATOM 1197 N N . ALA A 1 161 ? 7.743 13.891 0.237 1.00 92.31 161 ALA A N 1
ATOM 1198 C CA . ALA A 1 161 ? 6.759 12.939 0.762 1.00 92.31 161 ALA A CA 1
ATOM 1199 C C . ALA A 1 161 ? 6.784 12.850 2.303 1.00 92.31 161 ALA A C 1
ATOM 1201 O O . ALA A 1 161 ? 5.737 12.725 2.936 1.00 92.31 161 ALA A O 1
ATOM 1202 N N . ALA A 1 162 ? 7.964 12.969 2.924 1.00 89.50 162 ALA A N 1
ATOM 1203 C CA . ALA A 1 162 ? 8.089 13.023 4.383 1.00 89.50 162 ALA A CA 1
ATOM 1204 C C . ALA A 1 162 ? 7.581 14.357 4.964 1.00 89.50 162 ALA A C 1
ATOM 1206 O O . ALA A 1 162 ? 6.861 14.358 5.961 1.00 89.50 162 ALA A O 1
ATOM 1207 N N . ALA A 1 163 ? 7.903 15.488 4.326 1.00 89.69 163 ALA A N 1
ATOM 1208 C CA . ALA A 1 163 ? 7.410 16.807 4.731 1.00 89.69 163 ALA A CA 1
ATOM 1209 C C . ALA A 1 163 ? 5.873 16.884 4.674 1.00 89.69 163 ALA A C 1
ATOM 1211 O O . ALA A 1 163 ? 5.238 17.366 5.607 1.00 89.69 163 ALA A O 1
ATOM 1212 N N . GLN A 1 164 ? 5.270 16.320 3.626 1.00 91.50 164 GLN A N 1
ATOM 1213 C CA . GLN A 1 164 ? 3.821 16.188 3.474 1.00 91.50 164 GLN A CA 1
ATOM 1214 C C . GLN A 1 164 ? 3.163 15.412 4.625 1.00 91.50 164 GLN A C 1
ATOM 1216 O O . GLN A 1 164 ? 2.117 15.837 5.114 1.00 91.50 164 GLN A O 1
ATOM 1221 N N . GLN A 1 165 ? 3.757 14.303 5.081 1.00 88.31 165 GLN A N 1
ATOM 1222 C CA . GLN A 1 165 ? 3.241 13.536 6.225 1.00 88.31 165 GLN A CA 1
ATOM 1223 C C . GLN A 1 165 ? 3.259 14.372 7.517 1.00 88.31 165 GLN A C 1
ATOM 1225 O O . GLN A 1 165 ? 2.291 14.352 8.276 1.00 88.31 165 GLN A O 1
ATOM 1230 N N . VAL A 1 166 ? 4.316 15.166 7.730 1.00 88.94 166 VAL A N 1
ATOM 1231 C CA . VAL A 1 166 ? 4.420 16.110 8.857 1.00 88.94 166 VAL A CA 1
ATOM 1232 C C . VAL A 1 166 ? 3.364 17.219 8.750 1.00 88.94 166 VAL A C 1
ATOM 1234 O O . VAL A 1 166 ? 2.642 17.461 9.715 1.00 88.94 166 VAL A O 1
ATOM 1237 N N . TRP A 1 167 ? 3.198 17.851 7.583 1.00 90.19 167 TRP A N 1
ATOM 1238 C CA . TRP A 1 167 ? 2.197 18.908 7.373 1.00 90.19 167 TRP A CA 1
ATOM 1239 C C . TRP A 1 167 ? 0.757 18.411 7.543 1.00 90.19 167 TRP A C 1
ATOM 1241 O O . TRP A 1 167 ? -0.055 19.095 8.160 1.00 90.19 167 TRP A O 1
ATOM 1251 N N . LEU A 1 168 ? 0.433 17.213 7.053 1.00 89.19 168 LEU A N 1
ATOM 1252 C CA . LEU A 1 168 ? -0.872 16.594 7.291 1.00 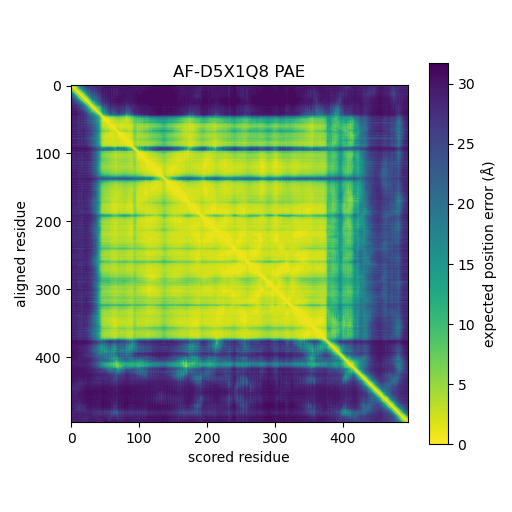89.19 168 LEU A CA 1
ATOM 1253 C C . LEU A 1 168 ? -1.070 16.271 8.779 1.00 89.19 168 LEU A C 1
ATOM 1255 O O . LEU A 1 168 ? -2.127 16.569 9.330 1.00 89.19 168 LEU A O 1
ATOM 1259 N N . GLY A 1 169 ? -0.046 15.742 9.457 1.00 85.31 169 GLY A N 1
ATOM 1260 C CA . GLY A 1 169 ? -0.080 15.505 10.903 1.00 85.31 169 GLY A CA 1
ATOM 1261 C C . GLY A 1 169 ? -0.290 16.777 11.738 1.00 85.31 169 GLY A C 1
ATOM 1262 O O . GLY A 1 169 ? -0.942 16.716 12.779 1.00 85.31 169 GLY A O 1
ATOM 1263 N N . LEU A 1 170 ? 0.209 17.927 11.273 1.00 84.69 170 LEU A N 1
ATOM 1264 C CA . LEU A 1 170 ? 0.071 19.233 11.929 1.00 84.69 170 LEU A CA 1
ATOM 1265 C C . LEU A 1 170 ? -1.261 19.927 11.638 1.00 84.69 170 LEU A C 1
ATOM 1267 O O . LEU A 1 170 ? -1.892 20.422 12.572 1.00 84.69 170 LEU A O 1
ATOM 1271 N N . TYR A 1 171 ? -1.687 19.964 10.375 1.00 86.06 171 TYR A N 1
ATOM 1272 C CA . TYR A 1 171 ? -2.696 20.915 9.890 1.00 86.06 171 TYR A CA 1
ATOM 1273 C C . TYR A 1 171 ? -3.960 20.268 9.301 1.00 86.06 171 TYR A C 1
ATOM 1275 O O . TYR A 1 171 ? -4.927 20.978 9.031 1.00 86.06 171 TYR A O 1
ATOM 1283 N N . ALA A 1 172 ? -3.993 18.947 9.087 1.00 86.50 172 ALA A N 1
ATOM 1284 C CA . ALA A 1 172 ? -5.200 18.289 8.587 1.00 86.50 172 ALA A CA 1
ATOM 1285 C C . ALA A 1 172 ? -6.221 18.040 9.724 1.00 86.50 172 ALA A C 1
ATOM 1287 O O . ALA A 1 172 ? -5.830 17.637 10.827 1.00 86.50 172 ALA A O 1
ATOM 1288 N N . PRO A 1 173 ? -7.534 18.234 9.479 1.00 84.19 173 PRO A N 1
ATOM 1289 C CA . PRO A 1 173 ? -8.571 18.078 10.505 1.00 84.19 173 PRO A CA 1
ATOM 1290 C C . PRO A 1 173 ? -8.843 16.610 10.877 1.00 84.19 173 PRO A C 1
ATOM 1292 O O . PRO A 1 173 ? -9.361 16.327 11.955 1.00 84.19 173 PRO A O 1
ATOM 1295 N N . ASN A 1 174 ? -8.472 15.665 10.011 1.00 83.94 174 ASN A N 1
ATOM 1296 C CA . ASN A 1 174 ? -8.644 14.218 10.167 1.00 83.94 174 ASN A CA 1
ATOM 1297 C C . ASN A 1 174 ? -7.449 13.564 10.892 1.00 83.94 174 ASN A C 1
ATOM 1299 O O . ASN A 1 174 ? -6.868 12.591 10.408 1.00 83.94 174 ASN A O 1
ATOM 1303 N N . ALA A 1 175 ? -7.056 14.107 12.048 1.00 85.12 175 ALA A N 1
ATOM 1304 C CA . ALA A 1 175 ? -5.864 13.689 12.795 1.00 85.12 175 ALA A CA 1
ATOM 1305 C C . ALA A 1 175 ? -5.807 12.171 13.071 1.00 85.12 175 ALA A C 1
ATOM 1307 O O . ALA A 1 175 ? -4.732 11.575 12.963 1.00 85.12 175 ALA A O 1
ATOM 1308 N N . LEU A 1 176 ? -6.951 11.532 13.346 1.00 85.12 176 LEU A N 1
ATOM 1309 C CA . LEU A 1 176 ? -7.036 10.077 13.507 1.00 85.12 176 LEU A CA 1
ATOM 1310 C C . LEU A 1 176 ? -6.691 9.325 12.212 1.00 85.12 176 LEU A C 1
ATOM 1312 O O . LEU A 1 176 ? -5.889 8.392 12.239 1.00 85.12 176 LEU A O 1
ATOM 1316 N N . GLN A 1 177 ? -7.231 9.759 11.068 1.00 87.25 177 GLN A N 1
ATOM 1317 C CA . GLN A 1 177 ? -6.904 9.176 9.762 1.00 87.25 177 GLN A CA 1
ATOM 1318 C C . GLN A 1 177 ? -5.406 9.305 9.461 1.00 87.25 177 GLN A C 1
ATOM 1320 O O . GLN A 1 177 ? -4.818 8.363 8.939 1.00 87.25 177 GLN A O 1
ATOM 1325 N N . GLN A 1 178 ? -4.762 10.416 9.839 1.00 88.06 178 GLN A N 1
ATOM 1326 C CA . GLN A 1 178 ? -3.311 10.583 9.679 1.00 88.06 178 GLN A CA 1
ATOM 1327 C C . GLN A 1 178 ? -2.510 9.626 10.582 1.00 88.06 178 GLN A C 1
ATOM 1329 O O . GLN A 1 178 ? -1.533 9.031 10.127 1.00 88.06 178 GLN A O 1
ATOM 1334 N N . ARG A 1 179 ? -2.940 9.409 11.836 1.00 87.50 179 ARG A N 1
ATOM 1335 C CA . ARG A 1 179 ? -2.327 8.419 12.746 1.00 87.50 179 ARG A CA 1
ATOM 1336 C C . ARG A 1 179 ? -2.465 6.989 12.243 1.00 87.50 179 ARG A C 1
ATOM 1338 O O . ARG A 1 179 ? -1.500 6.230 12.260 1.00 87.50 179 ARG A O 1
ATOM 1345 N N . LEU A 1 180 ? -3.649 6.634 11.758 1.00 88.25 180 LEU A N 1
ATOM 1346 C CA . LEU A 1 180 ? -3.923 5.305 11.229 1.00 88.25 180 LEU A CA 1
ATOM 1347 C C . LEU A 1 180 ? -3.217 5.080 9.878 1.00 88.25 180 LEU A C 1
ATOM 1349 O O . LEU A 1 180 ? -2.659 4.012 9.653 1.00 88.25 180 LEU A O 1
ATOM 1353 N N . SER A 1 181 ? -3.103 6.113 9.035 1.00 91.12 181 SER A N 1
ATOM 1354 C CA . SER A 1 181 ? -2.255 6.087 7.830 1.00 91.12 181 SER A CA 1
ATOM 1355 C C . SER A 1 181 ? -0.784 5.845 8.173 1.00 91.12 181 SER A C 1
ATOM 1357 O O . SER A 1 181 ? -0.114 5.075 7.491 1.00 91.12 181 SER A O 1
ATOM 1359 N N . TRP A 1 182 ? -0.275 6.455 9.250 1.00 89.25 182 TRP A N 1
ATOM 1360 C CA . TRP A 1 182 ? 1.085 6.196 9.723 1.00 89.25 182 TRP A CA 1
ATOM 1361 C C . TRP A 1 182 ? 1.270 4.754 10.216 1.00 89.25 182 TRP A C 1
ATOM 1363 O O . TRP A 1 182 ? 2.264 4.120 9.865 1.00 89.25 182 TRP A O 1
ATOM 1373 N N . PHE A 1 183 ? 0.316 4.204 10.973 1.00 91.12 183 PHE A N 1
ATOM 1374 C CA . PHE A 1 183 ? 0.322 2.785 11.349 1.00 91.12 183 PHE A CA 1
ATOM 1375 C C . PHE A 1 183 ? 0.398 1.880 10.106 1.00 91.12 183 PHE A C 1
ATOM 1377 O O . PHE A 1 183 ? 1.303 1.049 10.000 1.00 91.12 183 PHE A O 1
ATOM 1384 N N . TRP A 1 184 ? -0.460 2.110 9.109 1.00 95.31 184 TRP A N 1
ATOM 1385 C CA . TRP A 1 184 ? -0.464 1.329 7.869 1.00 95.31 184 TRP A CA 1
ATOM 1386 C C . TRP A 1 184 ? 0.807 1.497 7.023 1.00 95.31 184 TRP A C 1
ATOM 1388 O O . TRP A 1 184 ? 1.252 0.522 6.430 1.00 95.31 184 TRP A O 1
ATOM 1398 N N . LEU A 1 185 ? 1.457 2.667 7.025 1.00 94.06 185 LEU A N 1
ATOM 1399 C CA . LEU A 1 185 ? 2.775 2.875 6.397 1.00 94.06 185 LEU A CA 1
ATOM 1400 C C . LEU A 1 185 ? 3.914 2.083 7.065 1.00 94.06 185 LEU A C 1
ATOM 1402 O O . LEU A 1 185 ? 4.958 1.883 6.443 1.00 94.06 185 LEU A O 1
ATOM 1406 N N . ASN A 1 186 ? 3.741 1.653 8.319 1.00 92.56 186 ASN A N 1
ATOM 1407 C CA . ASN A 1 186 ? 4.693 0.788 9.023 1.00 92.56 186 ASN A CA 1
ATOM 1408 C C . ASN A 1 186 ? 4.321 -0.699 8.899 1.00 92.56 186 ASN A C 1
ATOM 1410 O O . ASN A 1 186 ? 5.216 -1.539 8.887 1.00 92.56 186 ASN A O 1
ATOM 1414 N N . HIS A 1 187 ? 3.029 -1.021 8.777 1.00 95.44 187 HIS A N 1
ATOM 1415 C CA . HIS A 1 187 ? 2.540 -2.379 8.528 1.00 95.44 187 HIS A CA 1
ATOM 1416 C C . HIS A 1 187 ? 2.806 -2.830 7.078 1.00 95.44 187 HIS A C 1
ATOM 1418 O O . HIS A 1 187 ? 3.391 -3.886 6.860 1.00 95.44 187 HIS A O 1
ATOM 1424 N N . PHE A 1 188 ? 2.441 -2.005 6.091 1.00 97.50 188 PHE A N 1
ATOM 1425 C CA . PHE A 1 188 ? 2.763 -2.160 4.668 1.00 97.50 188 PHE A CA 1
ATOM 1426 C C . PHE A 1 188 ? 3.991 -1.305 4.320 1.00 97.50 188 PHE A C 1
ATOM 1428 O O . PHE A 1 188 ? 3.917 -0.351 3.535 1.00 97.50 188 PHE A O 1
ATOM 1435 N N . ASN A 1 189 ? 5.119 -1.586 4.975 1.00 94.25 189 ASN A N 1
ATOM 1436 C CA . ASN A 1 189 ? 6.331 -0.789 4.827 1.00 94.25 189 ASN A CA 1
ATOM 1437 C C . ASN A 1 189 ? 6.980 -0.957 3.445 1.00 94.25 189 ASN A C 1
ATOM 1439 O O . ASN A 1 189 ? 6.983 -2.028 2.851 1.00 94.25 189 ASN A O 1
ATOM 1443 N N . VAL A 1 190 ? 7.584 0.123 2.947 1.00 93.12 190 VAL A N 1
ATOM 1444 C CA . VAL A 1 190 ? 8.295 0.142 1.664 1.00 93.12 190 VAL A CA 1
ATOM 1445 C C . VAL A 1 190 ? 9.608 0.900 1.828 1.00 93.12 190 VAL A C 1
ATOM 1447 O O . VAL A 1 190 ? 9.621 2.053 2.269 1.00 93.12 190 VAL A O 1
ATOM 1450 N N . PHE A 1 191 ? 10.736 0.284 1.459 1.00 87.75 191 PHE A N 1
ATOM 1451 C CA . PHE A 1 191 ? 12.028 0.967 1.538 1.00 87.75 191 PHE A CA 1
ATOM 1452 C C . PHE A 1 191 ? 12.231 1.934 0.362 1.00 87.75 191 PHE A C 1
ATOM 1454 O O . PHE A 1 191 ? 12.113 1.572 -0.806 1.00 87.75 191 PHE A O 1
ATOM 1461 N N . ARG A 1 192 ? 12.575 3.188 0.675 1.00 83.69 192 ARG A N 1
ATOM 1462 C CA . ARG A 1 192 ? 12.530 4.341 -0.248 1.00 83.69 192 ARG A CA 1
ATOM 1463 C C . ARG A 1 192 ? 13.742 4.443 -1.195 1.00 83.69 192 ARG A C 1
ATOM 1465 O O . ARG A 1 192 ? 14.249 5.533 -1.448 1.00 83.69 192 ARG A O 1
ATOM 1472 N N . SER A 1 193 ? 14.238 3.311 -1.697 1.00 82.94 193 SER A N 1
ATOM 1473 C CA . SER A 1 193 ? 15.440 3.214 -2.539 1.00 82.94 193 SER A CA 1
ATOM 1474 C C . SER A 1 193 ? 15.151 3.352 -4.043 1.00 82.94 193 SER A C 1
ATOM 1476 O O . SER A 1 193 ? 14.002 3.382 -4.486 1.00 82.94 193 SER A O 1
ATOM 1478 N N . GLY A 1 194 ? 16.214 3.430 -4.853 1.00 87.94 194 GLY A N 1
ATOM 1479 C CA . GLY A 1 194 ? 16.146 3.241 -6.306 1.00 87.94 194 GLY A CA 1
ATOM 1480 C C . GLY A 1 194 ? 15.154 4.171 -7.011 1.00 87.94 194 GLY A C 1
ATOM 1481 O O . GLY A 1 194 ? 15.361 5.383 -7.057 1.00 87.94 194 GLY A O 1
ATOM 1482 N N . ASN A 1 195 ? 14.106 3.589 -7.600 1.00 91.62 195 ASN A N 1
ATOM 1483 C CA . ASN A 1 195 ? 13.022 4.316 -8.274 1.00 91.62 195 ASN A CA 1
ATOM 1484 C C . ASN A 1 195 ? 11.727 4.373 -7.439 1.00 91.62 195 ASN A C 1
ATOM 1486 O O . ASN A 1 195 ? 10.757 4.976 -7.878 1.00 91.62 195 ASN A O 1
ATOM 1490 N N . ILE A 1 196 ? 11.729 3.808 -6.226 1.00 95.50 196 ILE A N 1
ATOM 1491 C CA . ILE A 1 196 ? 10.592 3.809 -5.295 1.00 95.50 196 ILE A CA 1
ATOM 1492 C C . ILE A 1 196 ? 10.498 5.155 -4.559 1.00 95.50 196 ILE A C 1
ATOM 1494 O O . ILE A 1 196 ? 9.410 5.704 -4.436 1.00 95.50 196 ILE A O 1
ATOM 1498 N N . GLY A 1 197 ? 11.629 5.736 -4.132 1.00 94.00 197 GLY A N 1
ATOM 1499 C CA . GLY A 1 197 ? 11.672 7.027 -3.419 1.00 94.00 197 GLY A CA 1
ATOM 1500 C C . GLY A 1 197 ? 10.835 8.161 -4.053 1.00 94.00 197 GLY A C 1
ATOM 1501 O O . GLY A 1 197 ? 10.037 8.771 -3.340 1.00 94.00 197 GLY A O 1
ATOM 1502 N N . PRO A 1 198 ? 10.935 8.408 -5.377 1.00 96.75 198 PRO A N 1
ATOM 1503 C CA . PRO A 1 198 ? 10.079 9.350 -6.111 1.00 96.75 198 PRO A CA 1
ATOM 1504 C C . PRO A 1 198 ? 8.568 9.090 -6.044 1.00 96.75 198 PRO A C 1
ATOM 1506 O O . PRO A 1 198 ? 7.792 10.013 -6.251 1.00 96.75 198 PRO A O 1
ATOM 1509 N N . MET A 1 199 ? 8.143 7.855 -5.768 1.00 97.44 199 MET A N 1
ATOM 1510 C CA . MET A 1 199 ? 6.739 7.429 -5.773 1.00 97.44 199 MET A CA 1
ATOM 1511 C C . MET A 1 199 ? 6.093 7.454 -4.374 1.00 97.44 199 MET A C 1
ATOM 1513 O O . MET A 1 199 ? 4.964 6.998 -4.205 1.00 97.44 199 MET A O 1
ATOM 1517 N N . MET A 1 200 ? 6.787 7.950 -3.344 1.00 95.38 200 MET A N 1
ATOM 1518 C CA . MET A 1 200 ? 6.317 7.844 -1.953 1.00 95.38 200 MET A CA 1
ATOM 1519 C C . MET A 1 200 ? 5.217 8.843 -1.565 1.00 95.38 200 MET A C 1
ATOM 1521 O O . MET A 1 200 ? 4.487 8.581 -0.608 1.00 95.38 200 MET A O 1
ATOM 1525 N N . GLY A 1 201 ? 5.070 9.954 -2.297 1.00 94.12 201 GLY A N 1
ATOM 1526 C CA . GLY A 1 201 ? 3.917 10.854 -2.153 1.00 94.12 201 GLY A CA 1
ATOM 1527 C C . GLY A 1 201 ? 2.636 10.127 -2.553 1.00 94.12 201 GLY A C 1
ATOM 1528 O O . GLY A 1 201 ? 1.743 9.943 -1.732 1.00 94.12 201 GLY A O 1
ATOM 1529 N N . ASP A 1 202 ? 2.619 9.580 -3.769 1.00 95.94 202 ASP A N 1
ATOM 1530 C CA . ASP A 1 202 ? 1.554 8.711 -4.279 1.00 95.94 202 ASP A CA 1
ATOM 1531 C C . ASP A 1 202 ? 1.211 7.539 -3.336 1.00 95.94 202 ASP A C 1
ATOM 1533 O O . ASP A 1 202 ? 0.050 7.379 -2.961 1.00 95.94 202 ASP A O 1
ATOM 1537 N N . TYR A 1 203 ? 2.211 6.795 -2.845 1.00 97.00 203 TYR A N 1
ATOM 1538 C CA . TYR A 1 203 ? 1.978 5.696 -1.894 1.00 97.00 203 TYR A CA 1
ATOM 1539 C C . TYR A 1 203 ? 1.289 6.175 -0.608 1.00 97.00 203 TYR A C 1
ATOM 1541 O O . TYR A 1 203 ? 0.354 5.553 -0.110 1.00 97.00 203 TYR A O 1
ATOM 1549 N N . THR A 1 204 ? 1.708 7.329 -0.085 1.00 93.06 204 THR A N 1
ATOM 1550 C CA . THR A 1 204 ? 1.086 7.924 1.102 1.00 93.06 204 THR A CA 1
ATOM 1551 C C . THR A 1 204 ? -0.354 8.358 0.813 1.00 93.06 204 THR A C 1
ATOM 1553 O O . THR A 1 204 ? -1.252 8.030 1.581 1.00 93.06 204 THR A O 1
ATOM 1556 N N . GLN A 1 205 ? -0.579 9.100 -0.277 1.00 90.31 205 GLN A N 1
ATOM 1557 C CA . GLN A 1 205 ? -1.817 9.854 -0.513 1.00 90.31 205 GLN A CA 1
ATOM 1558 C C . GLN A 1 205 ? -2.894 9.106 -1.304 1.00 90.31 205 GLN A C 1
ATOM 1560 O O . GLN A 1 205 ? -4.069 9.440 -1.173 1.00 90.31 205 GLN A O 1
ATOM 1565 N N . ARG A 1 206 ? -2.516 8.140 -2.149 1.00 92.38 206 ARG A N 1
ATOM 1566 C CA . ARG A 1 206 ? -3.437 7.409 -3.037 1.00 92.38 206 ARG A CA 1
ATOM 1567 C C . ARG A 1 206 ? -3.580 5.939 -2.652 1.00 92.38 206 ARG A C 1
ATOM 1569 O O . ARG A 1 206 ? -4.674 5.398 -2.770 1.00 92.38 206 ARG A O 1
ATOM 1576 N N . VAL A 1 207 ? -2.512 5.317 -2.145 1.00 95.56 207 VAL A N 1
ATOM 1577 C CA . VAL A 1 207 ? -2.544 3.919 -1.685 1.00 95.56 207 VAL A CA 1
ATOM 1578 C C . VAL A 1 207 ? -2.976 3.825 -0.220 1.00 95.56 207 VAL A C 1
ATOM 1580 O O . VAL A 1 207 ? -4.004 3.218 0.064 1.00 95.56 207 VAL A O 1
ATOM 1583 N N . ILE A 1 208 ? -2.250 4.443 0.718 1.00 94.56 208 ILE A N 1
ATOM 1584 C CA . ILE A 1 208 ? -2.513 4.248 2.154 1.00 94.56 208 ILE A CA 1
ATOM 1585 C C . ILE A 1 208 ? -3.639 5.147 2.690 1.00 94.56 208 ILE A C 1
ATOM 1587 O O . ILE A 1 208 ? -4.632 4.641 3.213 1.00 94.56 208 ILE A O 1
ATOM 1591 N N . ALA A 1 209 ? -3.511 6.475 2.587 1.00 90.69 209 ALA A N 1
ATOM 1592 C CA . ALA A 1 209 ? -4.398 7.402 3.298 1.00 90.69 209 ALA A CA 1
ATOM 1593 C C . ALA A 1 209 ? -5.906 7.266 2.980 1.00 90.69 209 ALA A C 1
ATOM 1595 O O . ALA A 1 209 ? -6.697 7.336 3.928 1.00 90.69 209 ALA A O 1
ATOM 1596 N N . PRO A 1 210 ? -6.352 7.028 1.726 1.00 89.56 210 PRO A N 1
ATOM 1597 C CA . PRO A 1 210 ? -7.778 6.878 1.418 1.00 89.56 210 PRO A CA 1
ATOM 1598 C C . PRO A 1 210 ? -8.403 5.642 2.075 1.00 89.56 210 PRO A C 1
ATOM 1600 O O . PRO A 1 210 ? -9.548 5.691 2.516 1.00 89.56 210 PRO A O 1
ATOM 1603 N N . HIS A 1 211 ? -7.632 4.558 2.195 1.00 89.44 211 HIS A N 1
ATOM 1604 C CA . HIS A 1 211 ? -8.089 3.273 2.728 1.00 89.44 211 HIS A CA 1
ATOM 1605 C C . HIS A 1 211 ? -7.818 3.113 4.233 1.00 89.44 211 HIS A C 1
ATOM 1607 O O . HIS A 1 211 ? -8.251 2.129 4.824 1.00 89.44 211 HIS A O 1
ATOM 1613 N N . ALA A 1 212 ? -7.150 4.076 4.882 1.00 89.38 212 ALA A N 1
ATOM 1614 C CA . ALA A 1 212 ? -6.703 3.946 6.270 1.00 89.38 212 ALA A CA 1
ATOM 1615 C C . ALA A 1 212 ? -7.840 3.693 7.282 1.00 89.38 212 ALA A C 1
ATOM 1617 O O . ALA A 1 212 ? -7.656 2.906 8.205 1.00 89.38 212 ALA A O 1
ATOM 1618 N N . LEU A 1 213 ? -9.004 4.329 7.091 1.00 85.06 213 LEU A N 1
ATOM 1619 C CA . LEU A 1 213 ? -10.252 4.113 7.852 1.00 85.06 213 LEU A CA 1
ATOM 1620 C C . LEU A 1 213 ? -11.248 3.182 7.112 1.00 85.06 213 LEU A C 1
ATOM 1622 O O . LEU A 1 213 ? -12.417 3.093 7.487 1.00 85.06 213 LEU A O 1
ATOM 1626 N N . GLY A 1 214 ? -10.817 2.562 6.010 1.00 81.81 214 GLY A N 1
ATOM 1627 C CA . GLY A 1 214 ? -11.641 1.769 5.096 1.00 81.81 214 GLY A CA 1
ATOM 1628 C C . GLY A 1 214 ? -11.694 0.281 5.447 1.00 81.81 214 GLY A C 1
ATOM 1629 O O . GLY A 1 214 ? -11.506 -0.118 6.594 1.00 81.81 214 GLY A O 1
ATOM 1630 N N . ARG A 1 215 ? -11.969 -0.566 4.451 1.00 83.62 215 ARG A N 1
ATOM 1631 C CA . ARG A 1 215 ? -11.953 -2.029 4.604 1.00 83.62 215 ARG A CA 1
ATOM 1632 C C . ARG A 1 215 ? -10.508 -2.524 4.517 1.00 83.62 215 ARG A C 1
ATOM 1634 O O . ARG A 1 215 ? -9.776 -2.078 3.634 1.00 83.62 215 ARG A O 1
ATOM 1641 N N . PHE A 1 216 ? -10.099 -3.475 5.361 1.00 91.69 216 PHE A N 1
ATOM 1642 C CA . PHE A 1 216 ? -8.729 -4.003 5.293 1.00 91.69 216 PHE A CA 1
ATOM 1643 C C . PHE A 1 216 ? -8.438 -4.656 3.935 1.00 91.69 216 PHE A C 1
ATOM 1645 O O . PHE A 1 216 ? -7.383 -4.416 3.356 1.00 91.69 216 PHE A O 1
ATOM 1652 N N . ARG A 1 217 ? -9.415 -5.380 3.373 1.00 92.19 217 ARG A N 1
ATOM 1653 C CA . ARG A 1 217 ? -9.340 -5.939 2.016 1.00 92.19 217 ARG A CA 1
ATOM 1654 C C . ARG A 1 217 ? -9.040 -4.893 0.932 1.00 92.19 217 ARG A C 1
ATOM 1656 O O . ARG A 1 217 ? -8.269 -5.176 0.022 1.00 92.19 217 ARG A O 1
ATOM 1663 N N . ASP A 1 218 ? -9.584 -3.680 1.044 1.00 92.69 218 ASP A N 1
ATOM 1664 C CA . ASP A 1 218 ? -9.345 -2.614 0.058 1.00 92.69 218 ASP A CA 1
ATOM 1665 C C . ASP A 1 218 ? -7.940 -2.022 0.200 1.00 92.69 218 ASP A C 1
ATOM 1667 O O . ASP A 1 218 ? -7.291 -1.728 -0.798 1.00 92.69 218 ASP A O 1
ATOM 1671 N N . LEU A 1 219 ? -7.443 -1.890 1.434 1.00 95.44 219 LEU A N 1
ATOM 1672 C CA . LEU A 1 219 ? -6.067 -1.473 1.712 1.00 95.44 219 LEU A CA 1
ATOM 1673 C C . LEU A 1 219 ? -5.047 -2.535 1.254 1.00 95.44 219 LEU A C 1
ATOM 1675 O O . LEU A 1 219 ? -4.018 -2.195 0.663 1.00 95.44 219 LEU A O 1
ATOM 1679 N N . LEU A 1 220 ? -5.349 -3.819 1.466 1.00 97.56 220 LEU A N 1
ATOM 1680 C CA . LEU A 1 220 ? -4.564 -4.940 0.951 1.00 97.56 220 LEU A CA 1
ATOM 1681 C C . LEU A 1 220 ? -4.540 -4.920 -0.586 1.00 97.56 220 LEU A C 1
ATOM 1683 O O . LEU A 1 220 ? -3.462 -4.934 -1.175 1.00 97.56 220 LEU A O 1
ATOM 1687 N N . ARG A 1 221 ? -5.699 -4.758 -1.244 1.00 97.69 221 ARG A N 1
ATOM 1688 C CA . ARG A 1 221 ? -5.777 -4.571 -2.703 1.00 97.69 221 ARG A CA 1
ATOM 1689 C C . ARG A 1 221 ? -4.964 -3.368 -3.169 1.00 97.69 221 ARG A C 1
ATOM 1691 O O . ARG A 1 221 ? -4.166 -3.493 -4.091 1.00 97.69 221 ARG A O 1
ATOM 1698 N N . ALA A 1 222 ? -5.128 -2.210 -2.533 1.00 98.06 222 ALA A N 1
ATOM 1699 C CA . ALA A 1 222 ? -4.434 -0.984 -2.916 1.00 98.06 222 ALA A CA 1
ATOM 1700 C C . ALA A 1 222 ? -2.907 -1.124 -2.811 1.00 98.06 222 ALA A C 1
ATOM 1702 O O . ALA A 1 222 ? -2.187 -0.602 -3.660 1.00 98.06 222 ALA A O 1
ATOM 1703 N N . THR A 1 223 ? -2.404 -1.843 -1.803 1.00 98.19 223 THR A N 1
ATOM 1704 C CA . THR A 1 223 ? -0.964 -2.100 -1.641 1.00 98.19 223 THR A CA 1
ATOM 1705 C C . THR A 1 223 ? -0.450 -3.182 -2.596 1.00 98.19 223 THR A C 1
ATOM 1707 O O . THR A 1 223 ? 0.616 -2.987 -3.183 1.00 98.19 223 THR A O 1
ATOM 1710 N N . MET A 1 224 ? -1.219 -4.246 -2.855 1.00 97.94 224 MET A N 1
ATOM 1711 C CA . MET A 1 224 ? -0.901 -5.272 -3.865 1.00 97.94 224 MET A CA 1
ATOM 1712 C C . MET A 1 224 ? -0.888 -4.729 -5.296 1.00 97.94 224 MET A C 1
ATOM 1714 O O . MET A 1 224 ? -0.019 -5.096 -6.084 1.00 97.94 224 MET A O 1
ATOM 1718 N N . PHE A 1 225 ? -1.752 -3.764 -5.600 1.00 98.06 225 PHE A N 1
ATOM 1719 C CA . PHE A 1 225 ? -1.761 -3.014 -6.856 1.00 98.06 225 PHE A CA 1
ATOM 1720 C C . PHE A 1 225 ? -0.981 -1.686 -6.775 1.00 98.06 225 PHE A C 1
ATOM 1722 O O . PHE A 1 225 ? -1.276 -0.745 -7.512 1.00 98.06 225 PHE A O 1
ATOM 1729 N N . SER A 1 226 ? 0.043 -1.593 -5.914 1.00 98.12 226 SER A N 1
ATOM 1730 C CA . SER A 1 226 ? 0.915 -0.411 -5.829 1.00 98.12 226 SER A CA 1
ATOM 1731 C C . SER A 1 226 ? 2.249 -0.610 -6.578 1.00 98.12 226 SER A C 1
ATOM 1733 O O . SER A 1 226 ? 2.953 -1.600 -6.339 1.00 98.12 226 SER A O 1
ATOM 1735 N N . PRO A 1 227 ? 2.682 0.335 -7.444 1.00 97.94 227 PRO A N 1
ATOM 1736 C CA . PRO A 1 227 ? 4.010 0.302 -8.069 1.00 97.94 227 PRO A CA 1
ATOM 1737 C C . PRO A 1 227 ? 5.168 0.184 -7.072 1.00 97.94 227 PRO A C 1
ATOM 1739 O O . PRO A 1 227 ? 6.237 -0.335 -7.391 1.00 97.94 227 PRO A O 1
ATOM 1742 N N . GLN A 1 228 ? 4.967 0.706 -5.866 1.00 98.12 228 GLN A N 1
ATOM 1743 C CA . GLN A 1 228 ? 5.960 0.791 -4.810 1.00 98.12 228 GLN A CA 1
ATOM 1744 C C . GLN A 1 228 ? 6.200 -0.582 -4.165 1.00 98.12 228 GLN A C 1
ATOM 1746 O O . GLN A 1 228 ? 7.357 -0.994 -4.053 1.00 98.12 228 GLN A O 1
ATOM 1751 N N . MET A 1 229 ? 5.138 -1.322 -3.819 1.00 98.19 229 MET A N 1
ATOM 1752 C CA . MET A 1 229 ? 5.253 -2.657 -3.219 1.00 98.19 229 MET A CA 1
ATOM 1753 C C . MET A 1 229 ? 5.683 -3.717 -4.244 1.00 98.19 229 MET A C 1
ATOM 1755 O O . MET A 1 229 ? 6.592 -4.504 -3.974 1.00 98.19 229 MET A O 1
ATOM 1759 N N . LEU A 1 230 ? 5.119 -3.677 -5.459 1.00 98.38 230 LEU A N 1
ATOM 1760 C CA . LEU A 1 230 ? 5.469 -4.597 -6.552 1.00 98.38 230 LEU A CA 1
ATOM 1761 C C . LEU A 1 230 ? 6.948 -4.500 -6.973 1.00 98.38 230 LEU A C 1
ATOM 1763 O O . LEU A 1 230 ? 7.520 -5.488 -7.441 1.00 98.38 230 LEU A O 1
ATOM 1767 N N . LEU A 1 231 ? 7.588 -3.337 -6.799 1.00 97.81 231 LEU A N 1
ATOM 1768 C CA . LEU A 1 231 ? 9.042 -3.198 -6.928 1.00 97.81 231 LEU A CA 1
ATOM 1769 C C . LEU A 1 231 ? 9.789 -3.636 -5.666 1.00 97.81 231 LEU A C 1
ATOM 1771 O O . LEU A 1 231 ? 10.785 -4.345 -5.782 1.00 97.81 231 LEU A O 1
ATOM 1775 N N . TYR A 1 232 ? 9.347 -3.208 -4.479 1.00 97.94 232 TYR A N 1
ATOM 1776 C CA . TYR A 1 232 ? 10.058 -3.458 -3.221 1.00 97.94 232 TYR A CA 1
ATOM 1777 C C . TYR A 1 232 ? 10.211 -4.949 -2.914 1.00 97.94 232 TYR A C 1
ATOM 1779 O O . TYR A 1 232 ? 11.299 -5.393 -2.551 1.00 97.94 232 TYR A O 1
ATOM 1787 N N . LEU A 1 233 ? 9.146 -5.722 -3.139 1.00 97.31 233 LEU A N 1
ATOM 1788 C CA . LEU A 1 233 ? 9.110 -7.166 -2.908 1.00 97.31 233 LEU A CA 1
ATOM 1789 C C . LEU A 1 233 ? 9.318 -7.972 -4.205 1.00 97.31 233 LEU A C 1
ATOM 1791 O O . LEU A 1 233 ? 9.052 -9.169 -4.250 1.00 97.31 233 LEU A O 1
ATOM 1795 N N . ASN A 1 234 ? 9.857 -7.313 -5.240 1.00 96.06 234 ASN A N 1
ATOM 1796 C CA . ASN A 1 234 ? 10.325 -7.865 -6.518 1.00 96.06 234 ASN A CA 1
ATOM 1797 C C . ASN A 1 234 ? 9.277 -8.578 -7.399 1.00 96.06 234 ASN A C 1
ATOM 1799 O O . ASN A 1 234 ? 9.648 -9.174 -8.414 1.00 96.06 234 ASN A O 1
ATOM 1803 N N . ASN A 1 235 ? 7.975 -8.468 -7.107 1.00 98.31 235 ASN A N 1
ATOM 1804 C CA . ASN A 1 235 ? 6.934 -9.102 -7.925 1.00 98.31 235 ASN A CA 1
ATOM 1805 C C . ASN A 1 235 ? 6.894 -8.586 -9.374 1.00 98.31 235 ASN A C 1
ATOM 1807 O O . ASN A 1 235 ? 6.545 -9.330 -10.281 1.00 98.31 235 ASN A O 1
ATOM 1811 N N . ALA A 1 236 ? 7.371 -7.367 -9.646 1.00 96.00 236 ALA A N 1
ATOM 1812 C CA . ALA A 1 236 ? 7.545 -6.872 -11.014 1.00 96.00 236 ALA A CA 1
ATOM 1813 C C . ALA A 1 236 ? 8.419 -7.790 -11.906 1.00 96.00 236 ALA A C 1
ATOM 1815 O O . ALA A 1 236 ? 8.289 -7.755 -13.135 1.00 96.00 236 ALA A O 1
ATOM 1816 N N . GLN A 1 237 ? 9.271 -8.634 -11.308 1.00 95.06 237 GLN A N 1
ATOM 1817 C CA . GLN A 1 237 ? 10.088 -9.656 -11.978 1.00 95.06 237 GLN A CA 1
ATOM 1818 C C . GLN A 1 237 ? 9.427 -11.049 -12.014 1.00 95.06 237 GLN A C 1
ATOM 1820 O O . GLN A 1 237 ? 9.822 -11.870 -12.835 1.00 95.06 237 GLN A O 1
ATOM 1825 N N . ASN A 1 238 ? 8.404 -11.303 -11.190 1.00 98.19 238 ASN A N 1
ATOM 1826 C CA . ASN A 1 238 ? 7.705 -12.587 -11.074 1.00 98.19 238 ASN A CA 1
ATOM 1827 C C . ASN A 1 238 ? 7.003 -12.975 -12.393 1.00 98.19 238 ASN A C 1
ATOM 1829 O O . ASN A 1 238 ? 6.296 -12.161 -12.999 1.00 98.19 238 ASN A O 1
ATOM 1833 N N . ALA A 1 239 ? 7.218 -14.194 -12.886 1.00 97.81 239 ALA A N 1
ATOM 1834 C CA . ALA A 1 239 ? 6.632 -14.678 -14.138 1.00 97.81 239 ALA A CA 1
ATOM 1835 C C . ALA A 1 239 ? 6.545 -16.211 -14.173 1.00 97.81 239 ALA A C 1
ATOM 1837 O O . ALA A 1 239 ? 7.307 -16.893 -13.489 1.00 97.81 239 ALA A O 1
ATOM 1838 N N . ARG A 1 240 ? 5.684 -16.768 -15.030 1.00 96.44 240 ARG A N 1
ATOM 1839 C CA . ARG A 1 240 ? 5.682 -18.205 -15.344 1.00 96.44 240 ARG A CA 1
ATOM 1840 C C . ARG A 1 240 ? 7.081 -18.662 -15.777 1.00 96.44 240 ARG A C 1
ATOM 1842 O O . ARG A 1 240 ? 7.733 -18.002 -16.583 1.00 96.44 240 ARG A O 1
ATOM 1849 N N . GLY A 1 241 ? 7.563 -19.762 -15.196 1.00 94.69 241 GLY A N 1
ATOM 1850 C CA . GLY A 1 241 ? 8.935 -20.267 -15.374 1.00 94.69 241 GLY A CA 1
ATOM 1851 C C . GLY A 1 241 ? 10.023 -19.526 -14.574 1.00 94.69 241 GLY A C 1
ATOM 1852 O O . GLY A 1 241 ? 11.120 -20.057 -14.405 1.00 94.69 241 GLY A O 1
ATOM 1853 N N . HIS A 1 242 ? 9.730 -18.341 -14.031 1.00 96.44 242 HIS A N 1
ATOM 1854 C CA . HIS A 1 242 ? 10.624 -17.517 -13.206 1.00 96.44 242 HIS A CA 1
ATOM 1855 C C . HIS A 1 242 ? 9.861 -16.976 -11.982 1.00 96.44 242 HIS A C 1
ATOM 1857 O O . HIS A 1 242 ? 9.739 -15.765 -11.773 1.00 96.44 242 HIS A O 1
ATOM 1863 N N . VAL A 1 243 ? 9.287 -17.900 -11.206 1.00 97.44 243 VAL A N 1
ATOM 1864 C CA . VAL A 1 243 ? 8.451 -17.584 -10.040 1.00 97.44 243 VAL A CA 1
ATOM 1865 C C . VAL A 1 243 ? 9.304 -16.956 -8.936 1.00 97.44 243 VAL A C 1
ATOM 1867 O O . VAL A 1 243 ? 10.377 -17.461 -8.608 1.00 97.44 243 VAL A O 1
ATOM 1870 N N . ASN A 1 244 ? 8.823 -15.859 -8.349 1.00 98.12 244 ASN A N 1
ATOM 1871 C CA . ASN A 1 244 ? 9.482 -15.169 -7.243 1.00 98.12 244 ASN A CA 1
ATOM 1872 C C . ASN A 1 244 ? 8.582 -15.148 -6.001 1.00 98.12 244 ASN A C 1
ATOM 1874 O O . ASN A 1 244 ? 7.666 -14.336 -5.890 1.00 98.12 244 ASN A O 1
ATOM 1878 N N . GLU A 1 245 ? 8.883 -16.025 -5.044 1.00 98.12 245 GLU A N 1
ATOM 1879 C CA . GLU A 1 245 ? 8.115 -16.180 -3.803 1.00 98.12 245 GLU A CA 1
ATOM 1880 C C . GLU A 1 245 ? 8.176 -14.992 -2.844 1.00 98.12 245 GLU A C 1
ATOM 1882 O O . GLU A 1 245 ? 7.404 -14.955 -1.887 1.00 98.12 245 GLU A O 1
ATOM 1887 N N . ASN A 1 246 ? 9.085 -14.035 -3.056 1.00 98.06 246 ASN A N 1
ATOM 1888 C CA . ASN A 1 246 ? 9.350 -12.990 -2.074 1.00 98.06 246 ASN A CA 1
ATOM 1889 C C . ASN A 1 246 ? 8.082 -12.201 -1.714 1.00 98.06 246 ASN A C 1
ATOM 1891 O O . ASN A 1 246 ? 7.842 -11.968 -0.535 1.00 98.06 246 ASN A O 1
ATOM 1895 N N . TYR A 1 247 ? 7.238 -11.825 -2.686 1.00 98.38 247 TYR A N 1
ATOM 1896 C CA . TYR A 1 247 ? 6.013 -11.102 -2.332 1.00 98.38 247 TYR A CA 1
ATOM 1897 C C . TYR A 1 247 ? 4.963 -12.006 -1.670 1.00 98.38 247 TYR A C 1
ATOM 1899 O O . TYR A 1 247 ? 4.388 -11.622 -0.655 1.00 98.38 247 TYR A O 1
ATOM 1907 N N . ALA A 1 248 ? 4.767 -13.223 -2.184 1.00 98.38 248 ALA A N 1
ATOM 1908 C CA . ALA A 1 248 ? 3.836 -14.195 -1.611 1.00 98.38 248 ALA A CA 1
ATOM 1909 C C . ALA A 1 248 ? 4.136 -14.490 -0.131 1.00 98.38 248 ALA A C 1
ATOM 1911 O O . ALA A 1 248 ? 3.236 -14.478 0.706 1.00 98.38 248 ALA A O 1
ATOM 1912 N N . ARG A 1 249 ? 5.414 -14.680 0.212 1.00 98.50 249 ARG A N 1
ATOM 1913 C CA . ARG A 1 249 ? 5.844 -14.926 1.591 1.00 98.50 249 ARG A CA 1
ATOM 1914 C C . ARG A 1 249 ? 5.557 -13.736 2.497 1.00 98.50 249 ARG A C 1
ATOM 1916 O O . ARG A 1 249 ? 4.932 -13.903 3.533 1.00 98.50 249 ARG A O 1
ATOM 1923 N N . GLU A 1 250 ? 5.982 -12.542 2.100 1.00 97.88 250 GLU A N 1
ATOM 1924 C CA . GLU A 1 250 ? 5.886 -11.337 2.933 1.00 97.88 250 GLU A CA 1
ATOM 1925 C C . GLU A 1 250 ? 4.428 -10.867 3.102 1.00 97.88 250 GLU A C 1
ATOM 1927 O O . GLU A 1 250 ? 4.039 -10.429 4.189 1.00 97.88 250 GLU A O 1
ATOM 1932 N N . VAL A 1 251 ? 3.575 -11.031 2.076 1.00 98.25 251 VAL A N 1
ATOM 1933 C CA . VAL A 1 251 ? 2.143 -10.712 2.198 1.00 98.25 251 VAL A CA 1
ATOM 1934 C C . VAL A 1 251 ? 1.418 -11.677 3.137 1.00 98.25 251 VAL A C 1
ATOM 1936 O O . VAL A 1 251 ? 0.590 -11.223 3.923 1.00 98.25 251 VAL A O 1
ATOM 1939 N N . MET A 1 252 ? 1.767 -12.968 3.144 1.00 98.44 252 MET A N 1
ATOM 1940 C CA . MET A 1 252 ? 1.240 -13.945 4.108 1.00 98.44 252 MET A CA 1
ATOM 1941 C C . MET A 1 252 ? 1.801 -13.727 5.524 1.00 98.44 252 MET A C 1
ATOM 1943 O O . MET A 1 252 ? 1.046 -13.659 6.492 1.00 98.44 252 MET A O 1
ATOM 1947 N N . GLU A 1 253 ? 3.120 -13.595 5.657 1.00 97.38 253 GLU A N 1
ATOM 1948 C CA . GLU A 1 253 ? 3.825 -13.648 6.941 1.00 97.38 253 GLU A CA 1
ATOM 1949 C C . GLU A 1 253 ? 3.787 -12.330 7.727 1.00 97.38 253 GLU A C 1
ATOM 1951 O O . GLU A 1 253 ? 3.614 -12.343 8.950 1.00 97.38 253 GLU A O 1
ATOM 1956 N N . LEU A 1 254 ? 3.958 -11.186 7.053 1.00 96.50 254 LEU A N 1
ATOM 1957 C CA . LEU A 1 254 ? 4.024 -9.877 7.709 1.00 96.50 254 LEU A CA 1
ATOM 1958 C C . LEU A 1 254 ? 2.731 -9.078 7.572 1.00 96.50 254 LEU A C 1
ATOM 1960 O O . LEU A 1 254 ? 2.310 -8.458 8.553 1.00 96.50 254 LEU A O 1
ATOM 1964 N N . HIS A 1 255 ? 2.117 -9.085 6.385 1.00 97.12 255 HIS A N 1
ATOM 1965 C CA . HIS A 1 255 ? 0.998 -8.192 6.073 1.00 97.12 255 HIS A CA 1
ATOM 1966 C C . HIS A 1 255 ? -0.399 -8.796 6.293 1.00 97.12 255 HIS A C 1
ATOM 1968 O O . HIS A 1 255 ? -1.366 -8.046 6.323 1.00 97.12 255 HIS A O 1
ATOM 1974 N N . THR A 1 256 ? -0.557 -10.119 6.426 1.00 98.19 256 THR A N 1
ATOM 1975 C CA . THR A 1 256 ? -1.891 -10.736 6.594 1.00 98.19 256 THR A CA 1
ATOM 1976 C C . THR A 1 256 ? -1.930 -11.776 7.712 1.00 98.19 256 THR A C 1
ATOM 1978 O O . THR A 1 256 ? -2.184 -11.409 8.855 1.00 98.19 256 THR A O 1
ATOM 1981 N N . LEU A 1 257 ? -1.667 -13.049 7.421 1.00 97.94 257 LEU A N 1
ATOM 1982 C CA . LEU A 1 257 ? -1.894 -14.185 8.324 1.00 97.94 257 LEU A CA 1
ATOM 1983 C C . LEU A 1 257 ? -1.050 -14.123 9.609 1.00 97.94 257 LEU A C 1
ATOM 1985 O O . LEU A 1 257 ? -1.494 -14.583 10.662 1.00 97.94 257 LEU A O 1
ATOM 1989 N N . GLY A 1 258 ? 0.165 -13.576 9.520 1.00 95.69 258 GLY A N 1
ATOM 1990 C CA . GLY A 1 258 ? 1.134 -13.520 10.615 1.00 95.69 258 GLY A CA 1
ATOM 1991 C C . GLY A 1 258 ? 2.057 -14.746 10.680 1.00 95.69 258 GLY A C 1
ATOM 1992 O O . GLY A 1 258 ? 1.746 -15.821 10.162 1.00 95.69 258 GLY A O 1
ATOM 1993 N N . VAL A 1 259 ? 3.206 -14.599 11.346 1.00 92.88 259 VAL A N 1
ATOM 1994 C CA . VAL A 1 259 ? 4.207 -15.669 11.533 1.00 92.88 259 VAL A CA 1
ATOM 1995 C C . VAL A 1 259 ? 3.602 -16.868 12.274 1.00 92.88 2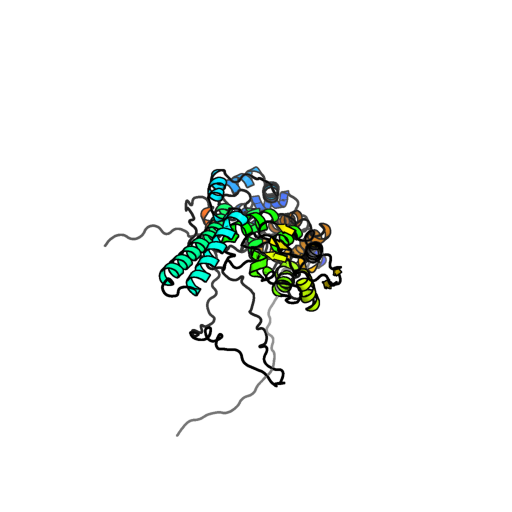59 VAL A C 1
ATOM 1997 O O . VAL A 1 259 ? 3.022 -16.708 13.345 1.00 92.88 259 VAL A O 1
ATOM 2000 N N . GLY A 1 260 ? 3.793 -18.082 11.745 1.00 90.25 260 GLY A N 1
ATOM 2001 C CA . GLY A 1 260 ? 3.383 -19.326 12.416 1.00 90.25 260 GLY A CA 1
ATOM 2002 C C . GLY A 1 260 ? 1.875 -19.613 12.395 1.00 90.25 260 GLY A C 1
ATOM 2003 O O . GLY A 1 260 ? 1.407 -20.469 13.138 1.00 90.25 260 GLY A O 1
ATOM 2004 N N . SER A 1 261 ? 1.118 -18.927 11.538 1.00 93.50 261 SER A N 1
ATOM 2005 C CA . SER A 1 261 ? -0.346 -19.025 11.410 1.00 93.50 261 SER A CA 1
ATOM 2006 C C . SER A 1 261 ? -0.876 -20.289 10.709 1.00 93.50 261 SER A C 1
ATOM 2008 O O . SER A 1 261 ? -2.084 -20.417 10.527 1.00 93.50 261 SER A O 1
ATOM 2010 N N . GLY A 1 262 ? 0.000 -21.230 10.341 1.00 93.88 262 GLY A N 1
ATOM 2011 C CA . GLY A 1 262 ? -0.367 -22.546 9.800 1.00 93.88 262 GLY A CA 1
ATOM 2012 C C . GLY A 1 262 ? -0.283 -22.700 8.278 1.00 93.88 262 GLY A C 1
ATOM 2013 O O . GLY A 1 262 ? -0.464 -23.813 7.793 1.00 93.88 262 GLY A O 1
ATO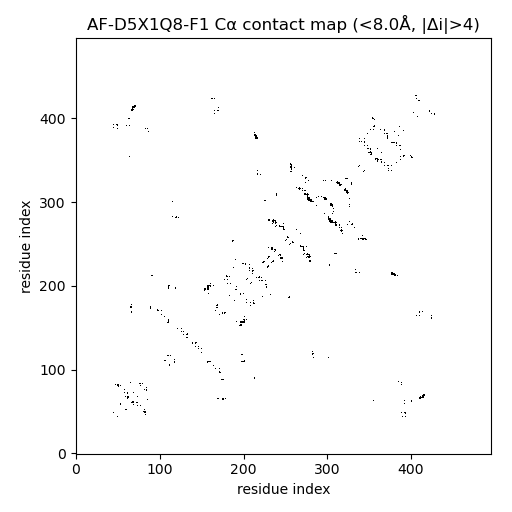M 2014 N N . TYR A 1 263 ? 0.033 -21.639 7.524 1.00 97.00 263 TYR A N 1
ATOM 2015 C CA . TYR A 1 263 ? 0.309 -21.766 6.087 1.00 97.00 263 TYR A CA 1
ATOM 2016 C C . TYR A 1 263 ? 1.586 -22.575 5.819 1.00 97.00 263 TYR A C 1
ATOM 2018 O O . TYR A 1 263 ? 2.523 -22.599 6.621 1.00 97.00 263 TYR A O 1
ATOM 2026 N N . THR A 1 264 ? 1.631 -23.221 4.659 1.00 97.62 264 THR A N 1
ATOM 2027 C CA . THR A 1 264 ? 2.735 -24.077 4.226 1.00 97.62 264 THR A CA 1
ATOM 2028 C C . THR A 1 264 ? 3.634 -23.386 3.202 1.00 97.62 264 THR A C 1
ATOM 2030 O O . THR A 1 264 ? 3.288 -22.368 2.601 1.00 97.62 264 THR A O 1
ATOM 2033 N N . GLN A 1 265 ? 4.796 -23.988 2.939 1.00 97.94 265 GLN A N 1
ATOM 2034 C CA . GLN A 1 265 ? 5.638 -23.594 1.809 1.00 97.94 265 GLN A CA 1
ATOM 2035 C C . GLN A 1 265 ? 4.897 -23.731 0.465 1.00 97.94 265 GLN A C 1
ATOM 2037 O O . GLN A 1 265 ? 5.078 -22.890 -0.408 1.00 97.94 265 GLN A O 1
ATOM 2042 N N . THR A 1 266 ? 4.034 -24.741 0.313 1.00 98.38 266 THR A N 1
ATOM 2043 C CA . THR A 1 266 ? 3.232 -24.956 -0.901 1.00 98.38 266 THR A CA 1
ATOM 2044 C C . THR A 1 266 ? 2.269 -23.799 -1.156 1.00 98.38 266 THR A C 1
ATOM 2046 O O . THR A 1 266 ? 2.130 -23.369 -2.299 1.00 98.38 266 THR A O 1
ATOM 2049 N N . ASP A 1 267 ? 1.657 -23.248 -0.103 1.00 98.56 267 ASP A N 1
ATOM 2050 C CA . ASP A 1 267 ? 0.775 -22.081 -0.214 1.00 98.56 267 ASP A CA 1
ATOM 2051 C C . ASP A 1 267 ? 1.549 -20.843 -0.674 1.00 98.56 267 ASP A C 1
ATOM 2053 O O . ASP A 1 267 ? 1.085 -20.129 -1.559 1.00 98.56 267 ASP A O 1
ATOM 2057 N N . VAL A 1 268 ? 2.762 -20.628 -0.147 1.00 98.50 268 VAL A N 1
ATOM 2058 C CA . VAL A 1 268 ? 3.656 -19.547 -0.598 1.00 98.50 268 VAL A CA 1
ATOM 2059 C C . VAL A 1 268 ? 4.028 -19.726 -2.072 1.00 98.50 268 VAL A C 1
ATOM 2061 O O . VAL A 1 268 ? 3.961 -18.761 -2.832 1.00 98.50 268 VAL A O 1
ATOM 2064 N N . THR A 1 269 ? 4.380 -20.939 -2.508 1.00 98.56 269 THR A N 1
ATOM 2065 C CA . THR A 1 269 ? 4.709 -21.213 -3.914 1.00 98.56 269 THR A CA 1
ATOM 2066 C C . THR A 1 269 ? 3.493 -21.019 -4.831 1.00 98.56 269 THR A C 1
ATOM 2068 O O . THR A 1 269 ? 3.616 -20.374 -5.870 1.00 98.56 269 THR A O 1
ATOM 2071 N N . ASN A 1 270 ? 2.304 -21.506 -4.461 1.00 98.50 270 ASN A N 1
ATOM 2072 C CA . ASN A 1 270 ? 1.091 -21.354 -5.274 1.00 98.50 270 ASN A CA 1
ATOM 2073 C C . ASN A 1 270 ? 0.562 -19.911 -5.296 1.00 98.50 270 ASN A C 1
ATOM 2075 O O . ASN A 1 270 ? 0.143 -19.439 -6.352 1.00 98.50 270 ASN A O 1
ATOM 2079 N N . LEU A 1 271 ? 0.675 -19.167 -4.195 1.00 98.50 271 LEU A N 1
ATOM 2080 C CA . LEU A 1 271 ? 0.419 -17.726 -4.176 1.00 98.50 271 LEU A CA 1
ATOM 2081 C C . LEU A 1 271 ? 1.436 -16.968 -5.045 1.00 98.50 271 LEU A C 1
ATOM 2083 O O . LEU A 1 271 ? 1.072 -16.046 -5.770 1.00 98.50 271 LEU A O 1
ATOM 2087 N N . ALA A 1 272 ? 2.709 -17.371 -5.037 1.00 98.56 272 ALA A N 1
ATOM 2088 C CA . ALA A 1 272 ? 3.718 -16.779 -5.911 1.00 98.56 272 ALA A CA 1
ATOM 2089 C C . ALA A 1 272 ? 3.419 -17.036 -7.392 1.00 98.56 272 ALA A C 1
ATOM 2091 O O . ALA A 1 272 ? 3.617 -16.137 -8.208 1.00 98.56 272 ALA A O 1
ATOM 2092 N N . ARG A 1 273 ? 2.896 -18.225 -7.731 1.00 98.44 273 ARG A N 1
ATOM 2093 C CA . ARG A 1 273 ? 2.365 -18.545 -9.065 1.00 98.44 273 ARG A CA 1
ATOM 2094 C C . ARG A 1 273 ? 1.167 -17.655 -9.411 1.00 98.44 273 ARG A C 1
ATOM 2096 O O . ARG A 1 273 ? 1.151 -17.101 -10.506 1.00 98.44 273 ARG A O 1
ATOM 2103 N N . ALA A 1 274 ? 0.237 -17.427 -8.482 1.00 98.25 274 ALA A N 1
ATOM 2104 C CA . ALA A 1 274 ? -0.912 -16.545 -8.709 1.00 98.25 274 ALA A CA 1
ATOM 2105 C C . ALA A 1 274 ? -0.503 -15.090 -9.003 1.00 98.25 274 ALA A C 1
ATOM 2107 O O . ALA A 1 274 ? -0.985 -14.458 -9.938 1.00 98.25 274 ALA A O 1
ATOM 2108 N N . LEU A 1 275 ? 0.490 -14.572 -8.275 1.00 98.31 275 LEU A N 1
ATOM 2109 C CA . LEU A 1 275 ? 1.013 -13.217 -8.475 1.00 98.31 275 LEU A CA 1
ATOM 2110 C C . LEU A 1 275 ? 1.914 -13.063 -9.721 1.00 98.31 275 LEU A C 1
ATOM 2112 O O . LEU A 1 275 ? 2.473 -11.984 -9.941 1.00 98.31 275 LEU A O 1
ATOM 2116 N N . THR A 1 276 ? 2.091 -14.099 -10.551 1.00 98.44 276 THR A N 1
ATOM 2117 C CA . THR A 1 276 ? 2.872 -13.987 -11.796 1.00 98.44 276 THR A CA 1
ATOM 2118 C C . THR A 1 276 ? 2.195 -13.059 -12.807 1.00 98.44 276 THR A C 1
ATOM 2120 O O . THR A 1 276 ? 0.974 -12.982 -12.915 1.00 98.44 276 THR A O 1
ATOM 2123 N N . GLY A 1 277 ? 3.001 -12.323 -13.576 1.00 97.19 277 GLY A N 1
ATOM 2124 C CA . GLY A 1 277 ? 2.502 -11.413 -14.612 1.00 97.19 277 GLY A CA 1
ATOM 2125 C C . GLY A 1 277 ? 2.017 -10.049 -14.109 1.00 97.19 277 GLY A C 1
ATOM 2126 O O . GLY A 1 277 ? 2.095 -9.090 -14.880 1.00 97.19 277 GLY A O 1
ATOM 2127 N N . LEU A 1 278 ? 1.626 -9.917 -12.834 1.00 98.44 278 LEU A N 1
ATOM 2128 C CA . LEU A 1 278 ? 1.375 -8.624 -12.188 1.00 98.44 278 LEU A CA 1
ATOM 2129 C C . LEU A 1 278 ? 2.699 -7.896 -11.898 1.00 98.44 278 LEU A C 1
ATOM 2131 O O . LEU A 1 278 ? 3.541 -8.360 -11.130 1.00 98.44 278 LEU A O 1
ATOM 2135 N N . GLY A 1 279 ? 2.892 -6.720 -12.487 1.00 97.25 279 GLY A N 1
ATOM 2136 C CA . GLY A 1 279 ? 4.129 -5.963 -12.348 1.00 97.25 279 GLY A CA 1
ATOM 2137 C C . GLY A 1 279 ? 3.999 -4.482 -12.670 1.00 97.25 279 GLY A C 1
ATOM 2138 O O . GLY A 1 279 ? 2.913 -3.910 -12.666 1.00 97.25 279 GLY A O 1
ATOM 2139 N N . VAL A 1 280 ? 5.144 -3.843 -12.912 1.00 97.44 280 VAL A N 1
ATOM 2140 C CA . VAL A 1 280 ? 5.249 -2.384 -13.039 1.00 97.44 280 VAL A CA 1
ATOM 2141 C C . VAL A 1 280 ? 6.035 -2.017 -14.287 1.00 97.44 280 VAL A C 1
ATOM 2143 O O . VAL A 1 280 ? 7.158 -2.487 -14.479 1.00 97.44 280 VAL A O 1
ATOM 2146 N N . ASP A 1 281 ? 5.480 -1.122 -15.096 1.00 96.75 281 ASP A N 1
ATOM 2147 C CA . ASP A 1 281 ? 6.162 -0.514 -16.230 1.00 96.75 281 ASP A CA 1
ATOM 2148 C C . ASP A 1 281 ? 6.408 0.979 -15.989 1.00 96.75 281 ASP A C 1
ATOM 2150 O O . ASP A 1 281 ? 5.590 1.846 -16.289 1.00 96.75 281 ASP A O 1
ATOM 2154 N N . LEU A 1 282 ? 7.602 1.280 -15.482 1.00 96.81 282 LEU A N 1
ATOM 2155 C CA . LEU A 1 282 ? 8.050 2.639 -15.169 1.00 96.81 282 LEU A CA 1
ATOM 2156 C C . LEU A 1 282 ? 8.330 3.521 -16.404 1.00 96.81 282 LEU A C 1
ATOM 2158 O O . LEU A 1 282 ? 8.790 4.648 -16.240 1.00 96.81 282 LEU A O 1
ATOM 2162 N N . MET A 1 283 ? 8.131 3.013 -17.625 1.00 95.31 283 MET A N 1
ATOM 2163 C CA . MET A 1 283 ? 8.328 3.750 -18.882 1.00 95.31 283 MET A CA 1
ATOM 2164 C C . MET A 1 283 ? 7.017 4.085 -19.603 1.00 95.31 283 MET A C 1
ATOM 2166 O O . MET A 1 283 ? 7.062 4.785 -20.616 1.00 95.31 283 MET A O 1
ATOM 2170 N N . ASP A 1 284 ? 5.889 3.589 -19.093 1.00 93.62 284 ASP A N 1
ATOM 2171 C CA . ASP A 1 284 ? 4.538 3.754 -19.634 1.00 93.62 284 ASP A CA 1
ATOM 2172 C C . ASP A 1 284 ? 4.430 3.430 -21.140 1.00 93.62 284 ASP A C 1
ATOM 2174 O O . ASP A 1 284 ? 4.216 4.286 -21.996 1.00 93.62 284 ASP A O 1
ATOM 2178 N N . GLN A 1 285 ? 4.695 2.167 -21.475 1.00 92.44 285 GLN A N 1
ATOM 2179 C CA . GLN A 1 285 ? 4.774 1.612 -22.823 1.00 92.44 285 GLN A CA 1
ATOM 2180 C C . GLN A 1 285 ? 3.613 0.640 -23.121 1.00 92.44 285 GLN A C 1
ATOM 2182 O O . GLN A 1 285 ? 3.120 -0.052 -22.223 1.00 92.44 285 GLN A O 1
ATOM 2187 N N . PRO A 1 286 ? 3.198 0.492 -24.393 1.00 91.00 286 PRO A N 1
ATOM 2188 C CA . PRO A 1 286 ? 2.259 -0.553 -24.793 1.00 91.00 286 PRO A CA 1
ATOM 2189 C C . PRO A 1 286 ? 2.784 -1.958 -24.463 1.00 91.00 286 PRO A C 1
ATOM 2191 O O . PRO A 1 286 ? 3.911 -2.317 -24.824 1.00 91.00 286 PRO A O 1
ATOM 2194 N N . VAL A 1 287 ? 1.957 -2.771 -23.802 1.00 94.31 287 VAL A N 1
ATOM 2195 C CA . VAL A 1 287 ? 2.309 -4.144 -23.411 1.00 94.31 287 VAL A CA 1
ATOM 2196 C C . VAL A 1 287 ? 2.338 -5.024 -24.662 1.00 94.31 287 VAL A C 1
ATOM 2198 O O . VAL A 1 287 ? 1.344 -5.154 -25.375 1.00 94.31 287 VAL A O 1
ATOM 2201 N N . ARG A 1 288 ? 3.495 -5.619 -24.966 1.00 93.19 288 ARG A N 1
ATOM 2202 C CA . ARG A 1 288 ? 3.690 -6.408 -26.191 1.00 93.19 288 ARG A CA 1
ATOM 2203 C C . ARG A 1 288 ? 3.323 -7.872 -25.949 1.00 93.19 288 ARG A C 1
ATOM 2205 O O . ARG A 1 288 ? 4.114 -8.618 -25.380 1.00 93.19 288 ARG A O 1
ATOM 2212 N N . VAL A 1 289 ? 2.138 -8.269 -26.413 1.00 96.06 289 VAL A N 1
ATOM 2213 C CA . VAL A 1 289 ? 1.607 -9.644 -26.345 1.00 96.06 289 VAL A CA 1
ATOM 2214 C C . VAL A 1 289 ? 1.143 -10.145 -27.721 1.00 96.06 289 VAL A C 1
ATOM 2216 O O . VAL A 1 289 ? 0.967 -9.362 -28.661 1.00 96.06 289 VAL A O 1
ATOM 2219 N N . ARG A 1 290 ? 0.936 -11.464 -27.845 1.00 96.62 290 ARG A N 1
ATOM 2220 C CA . ARG A 1 290 ? 0.313 -12.090 -29.028 1.00 96.62 290 ARG A CA 1
ATOM 2221 C C . ARG A 1 290 ? -1.137 -11.591 -29.196 1.00 96.62 290 ARG A C 1
ATOM 2223 O O . ARG A 1 290 ? -1.767 -11.308 -28.182 1.00 96.62 290 ARG A O 1
ATOM 2230 N N . PRO A 1 291 ? -1.701 -11.531 -30.422 1.00 96.12 291 PRO A N 1
ATOM 2231 C CA . PRO A 1 291 ? -3.048 -10.995 -30.657 1.00 96.12 291 PRO A CA 1
ATOM 2232 C C . PRO A 1 291 ? -4.153 -11.585 -29.774 1.00 96.12 291 PRO A C 1
ATOM 2234 O O . PRO A 1 291 ? -4.978 -10.825 -29.281 1.00 96.12 291 PRO A O 1
ATOM 2237 N N . ALA A 1 292 ? -4.124 -12.900 -29.535 1.00 95.88 292 ALA A N 1
ATOM 2238 C CA . ALA A 1 292 ? -5.109 -13.604 -28.712 1.00 95.88 292 ALA A CA 1
ATOM 2239 C C . ALA A 1 292 ? -5.108 -13.187 -27.229 1.00 95.88 292 ALA A C 1
ATOM 2241 O O . ALA A 1 292 ? -6.138 -13.293 -26.588 1.00 95.88 292 ALA A O 1
ATOM 2242 N N . LEU A 1 293 ? -3.981 -12.683 -26.709 1.00 95.75 293 LEU A N 1
ATOM 2243 C CA . LEU A 1 293 ? -3.808 -12.313 -25.297 1.00 95.75 293 LEU A CA 1
ATOM 2244 C C . LEU A 1 293 ? -4.016 -10.809 -25.039 1.00 95.75 293 LEU A C 1
ATOM 2246 O O . LEU A 1 293 ? -3.535 -10.269 -24.047 1.00 95.75 293 LEU A O 1
ATOM 2250 N N . ARG A 1 294 ? -4.609 -10.076 -25.992 1.00 95.00 294 ARG A N 1
ATOM 2251 C CA . ARG A 1 294 ? -4.761 -8.611 -25.896 1.00 95.00 294 ARG A CA 1
ATOM 2252 C C . ARG A 1 294 ? -5.937 -8.173 -25.029 1.00 95.00 294 ARG A C 1
ATOM 2254 O O . ARG A 1 294 ? -5.889 -7.054 -24.532 1.00 95.00 294 ARG A O 1
ATOM 2261 N N . ALA A 1 295 ? -6.965 -9.009 -24.885 1.00 94.88 295 ALA A N 1
ATOM 2262 C CA . ALA A 1 295 ? -8.118 -8.718 -24.033 1.00 94.88 295 ALA A CA 1
ATOM 2263 C C . ALA A 1 295 ? -7.729 -8.763 -22.546 1.00 94.88 295 ALA A C 1
ATOM 2265 O O . ALA A 1 295 ? -8.087 -7.875 -21.781 1.00 94.88 295 ALA A O 1
ATOM 2266 N N . ASP A 1 296 ? -6.903 -9.741 -22.183 1.00 95.50 296 ASP A N 1
ATOM 2267 C CA . ASP A 1 296 ? -6.454 -10.029 -20.815 1.00 95.50 296 ASP A CA 1
ATOM 2268 C C . ASP A 1 296 ? -5.231 -9.185 -20.384 1.00 95.50 296 ASP A C 1
ATOM 2270 O O . ASP A 1 296 ? -4.666 -9.382 -19.309 1.00 95.50 296 ASP A O 1
ATOM 2274 N N . VAL A 1 297 ? -4.808 -8.202 -21.195 1.00 97.31 297 VAL A N 1
ATOM 2275 C CA . VAL A 1 297 ? -3.856 -7.163 -20.766 1.00 97.31 297 VAL A CA 1
ATOM 2276 C C . VAL A 1 297 ? -4.602 -6.087 -19.986 1.00 97.31 297 VAL A C 1
ATOM 2278 O O . VAL A 1 297 ? -5.337 -5.282 -20.555 1.00 97.31 297 VAL A O 1
ATOM 2281 N N . TRP A 1 298 ? -4.311 -5.992 -18.692 1.00 97.31 298 TRP A N 1
ATOM 2282 C CA . TRP A 1 298 ? -4.844 -4.948 -17.819 1.00 97.31 298 TRP A CA 1
ATOM 2283 C C . TRP A 1 298 ? -3.755 -3.959 -17.388 1.00 97.31 298 TRP A C 1
ATOM 2285 O O . TRP A 1 298 ? -2.586 -4.319 -17.214 1.00 97.31 298 TRP A O 1
ATOM 2295 N N . ARG A 1 299 ? -4.133 -2.690 -17.196 1.00 96.38 299 ARG A N 1
ATOM 2296 C CA . ARG A 1 299 ? -3.238 -1.620 -16.7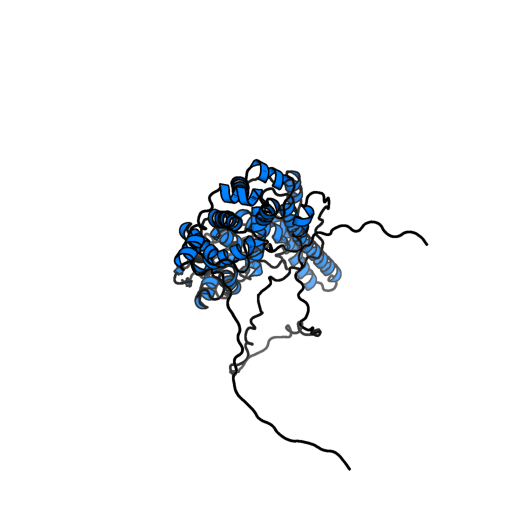35 1.00 96.38 299 ARG A CA 1
ATOM 2297 C C . ARG A 1 299 ? -3.989 -0.607 -15.871 1.00 96.38 299 ARG A C 1
ATOM 2299 O O . ARG A 1 299 ? -5.009 -0.073 -16.294 1.00 96.38 299 ARG A O 1
ATOM 2306 N N . GLN A 1 300 ? -3.402 -0.240 -14.732 1.00 95.50 300 GLN A N 1
ATOM 2307 C CA . GLN A 1 300 ? -3.817 0.905 -13.920 1.00 95.50 300 GLN A CA 1
ATOM 2308 C C . GLN A 1 300 ? -2.604 1.802 -13.649 1.00 95.50 300 GLN A C 1
ATOM 2310 O O . GLN A 1 300 ? -1.745 1.511 -12.815 1.00 95.50 300 GLN A O 1
ATOM 2315 N N . GLY A 1 301 ? -2.506 2.902 -14.400 1.00 95.19 301 GLY A N 1
ATOM 2316 C CA . GLY A 1 301 ? -1.322 3.760 -14.390 1.00 95.19 301 GLY A CA 1
ATOM 2317 C C . GLY A 1 301 ? -0.067 2.979 -14.784 1.00 95.19 301 GLY A C 1
ATOM 2318 O O . GLY A 1 301 ? -0.021 2.404 -15.869 1.00 95.19 301 GLY A O 1
ATOM 2319 N N . LEU A 1 302 ? 0.938 2.949 -13.903 1.00 97.38 302 LEU A N 1
ATOM 2320 C CA . LEU A 1 302 ? 2.188 2.208 -14.125 1.00 97.38 302 LEU A CA 1
ATOM 2321 C C . LEU A 1 302 ? 2.105 0.715 -13.756 1.00 97.38 302 LEU A C 1
ATOM 2323 O O . LEU A 1 302 ? 3.053 -0.017 -14.041 1.00 97.38 302 LEU A O 1
ATOM 2327 N N . VAL A 1 303 ? 1.026 0.253 -13.113 1.00 98.12 303 VAL A N 1
ATOM 2328 C CA . VAL A 1 303 ? 0.825 -1.177 -12.823 1.00 98.12 303 VAL A CA 1
ATOM 2329 C C . VAL A 1 303 ? 0.213 -1.857 -14.037 1.00 98.12 303 VAL A C 1
ATOM 2331 O O . VAL A 1 303 ? -0.706 -1.326 -14.658 1.00 98.12 303 VAL A O 1
ATOM 2334 N N . VAL A 1 304 ? 0.741 -3.029 -14.373 1.00 98.00 304 VAL A N 1
ATOM 2335 C CA . VAL A 1 304 ? 0.379 -3.820 -15.548 1.00 98.00 304 VAL A CA 1
ATOM 2336 C C . VAL A 1 304 ? 0.225 -5.275 -15.134 1.00 98.00 304 VAL A C 1
ATOM 2338 O O . VAL A 1 304 ? 1.121 -5.828 -14.499 1.00 98.00 304 VAL A O 1
ATOM 2341 N N . PHE A 1 305 ? -0.856 -5.912 -15.569 1.00 98.25 305 PHE A N 1
ATOM 2342 C CA . PHE A 1 305 ? -0.932 -7.363 -15.657 1.00 98.25 305 PHE A CA 1
ATOM 2343 C C . PHE A 1 305 ? -0.607 -7.784 -17.093 1.00 98.25 305 PHE A C 1
ATOM 2345 O O . PHE A 1 305 ? -1.174 -7.263 -18.055 1.00 98.25 305 PHE A O 1
ATOM 2352 N N . ASN A 1 306 ? 0.354 -8.693 -17.244 1.00 97.81 306 ASN A N 1
ATOM 2353 C CA . ASN A 1 306 ? 0.741 -9.247 -18.536 1.00 97.81 306 ASN A CA 1
ATOM 2354 C C . ASN A 1 306 ? 0.410 -10.751 -18.568 1.00 97.81 306 ASN A C 1
ATOM 2356 O O . ASN A 1 306 ? 1.172 -11.532 -17.990 1.00 97.81 306 ASN A O 1
ATOM 2360 N N . PRO A 1 307 ? -0.653 -11.181 -19.274 1.00 97.38 307 PRO A N 1
ATOM 2361 C CA . PRO A 1 307 ? -1.079 -12.582 -19.309 1.00 97.38 307 PRO A CA 1
ATOM 2362 C C . PRO A 1 307 ? -0.026 -13.497 -19.948 1.00 97.38 307 PRO A C 1
ATOM 2364 O O . PRO A 1 307 ? 0.142 -14.635 -19.528 1.00 97.38 307 PRO A O 1
ATOM 2367 N N . ALA A 1 308 ? 0.798 -12.988 -20.874 1.00 96.75 308 ALA A N 1
ATOM 2368 C CA . ALA A 1 308 ? 1.922 -13.742 -21.443 1.00 96.75 308 ALA A CA 1
ATOM 2369 C C . ALA A 1 308 ? 3.082 -13.983 -20.446 1.00 96.75 308 ALA A C 1
ATOM 2371 O O . ALA A 1 308 ? 4.059 -14.646 -20.792 1.00 96.75 308 ALA A O 1
ATOM 2372 N N . ARG A 1 309 ? 2.995 -13.434 -19.225 1.00 97.50 309 ARG A N 1
ATOM 2373 C CA . ARG A 1 309 ? 3.885 -13.709 -18.084 1.00 97.50 309 ARG A CA 1
ATOM 2374 C C . ARG A 1 309 ? 3.181 -14.437 -16.930 1.00 97.50 309 ARG A C 1
ATOM 2376 O O . ARG A 1 309 ? 3.869 -14.769 -15.965 1.00 97.50 309 ARG A O 1
ATOM 2383 N N . HIS A 1 310 ? 1.867 -14.640 -16.996 1.00 97.94 310 HIS A N 1
ATOM 2384 C CA . HIS A 1 310 ? 1.094 -15.303 -15.948 1.00 97.94 310 HIS A CA 1
ATOM 2385 C C . HIS A 1 310 ? 1.184 -16.833 -16.064 1.00 97.94 310 HIS A C 1
ATOM 2387 O O . HIS A 1 310 ? 1.451 -17.368 -17.143 1.00 97.94 310 HIS A O 1
ATOM 2393 N N . ASP A 1 311 ? 0.981 -17.529 -14.948 1.00 97.81 311 ASP A N 1
ATOM 2394 C CA . ASP A 1 311 ? 0.916 -18.983 -14.842 1.00 97.81 311 ASP A CA 1
ATOM 2395 C C . ASP A 1 311 ? -0.545 -19.457 -14.714 1.00 97.81 311 ASP A C 1
ATOM 2397 O O . ASP A 1 311 ? -1.080 -19.458 -13.607 1.00 97.81 311 ASP A O 1
ATOM 2401 N N . PRO A 1 312 ? -1.210 -19.843 -15.820 1.00 95.94 312 PRO A N 1
ATOM 2402 C CA . PRO A 1 312 ? -2.634 -20.180 -15.841 1.00 95.94 312 PRO A CA 1
ATOM 2403 C C . PRO A 1 312 ? -2.939 -21.593 -15.321 1.00 95.94 312 PRO A C 1
ATOM 2405 O O . PRO A 1 312 ? -4.096 -21.993 -15.311 1.00 95.94 312 PRO A O 1
ATOM 2408 N N . ASP A 1 313 ? -1.936 -22.388 -14.939 1.00 97.12 313 ASP A N 1
ATOM 2409 C CA . ASP A 1 313 ? -2.190 -23.757 -14.484 1.00 97.12 313 ASP A CA 1
ATOM 2410 C C . ASP A 1 313 ? -2.785 -23.715 -13.055 1.00 97.12 313 ASP A C 1
ATOM 2412 O O . ASP A 1 313 ? -2.214 -23.016 -12.204 1.00 97.12 313 ASP A O 1
ATOM 2416 N N . PRO A 1 314 ? -3.874 -24.451 -12.742 1.00 97.44 314 PRO A N 1
ATOM 2417 C CA . PRO A 1 314 ? -4.553 -24.370 -11.447 1.00 97.44 314 PRO A CA 1
ATOM 2418 C C . PRO A 1 314 ? -3.645 -24.525 -10.216 1.00 97.44 314 PRO A C 1
ATOM 2420 O O . PRO A 1 314 ? -2.568 -25.141 -10.244 1.00 97.44 314 PRO A O 1
ATOM 2423 N N . LYS A 1 315 ? -4.057 -23.894 -9.113 1.00 96.81 315 LYS A N 1
ATOM 2424 C CA . LYS A 1 315 ? -3.198 -23.679 -7.940 1.00 96.81 315 LYS A CA 1
ATOM 2425 C C . LYS A 1 315 ? -4.027 -23.572 -6.656 1.00 96.81 315 LYS A C 1
ATOM 2427 O O . LYS A 1 315 ? -4.969 -22.793 -6.588 1.00 96.81 315 LYS A O 1
ATOM 2432 N N . THR A 1 316 ? -3.670 -24.340 -5.627 1.00 98.00 316 THR A N 1
ATOM 2433 C CA . THR A 1 316 ? -4.376 -24.331 -4.332 1.00 98.00 316 THR A CA 1
ATOM 2434 C C . THR A 1 316 ? -3.594 -23.522 -3.298 1.00 98.00 316 THR A C 1
ATOM 2436 O O . THR A 1 316 ? -2.399 -23.753 -3.110 1.00 98.00 316 THR A O 1
ATOM 2439 N N . VAL A 1 317 ? -4.265 -22.585 -2.629 1.00 97.81 317 VAL A N 1
ATOM 2440 C CA . VAL A 1 317 ? -3.718 -21.691 -1.598 1.00 97.81 317 VAL A CA 1
ATOM 2441 C C . VAL A 1 317 ? -4.649 -21.7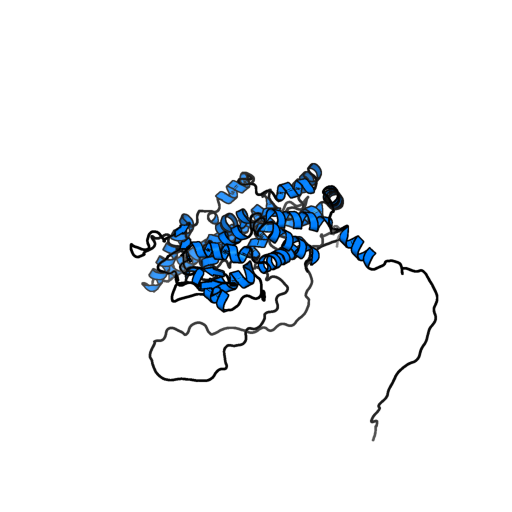39 -0.386 1.00 97.81 317 VAL A C 1
ATOM 2443 O O . VAL A 1 317 ? -5.845 -21.507 -0.518 1.00 97.81 317 VAL A O 1
ATOM 2446 N N . LEU A 1 318 ? -4.125 -22.070 0.795 1.00 97.06 318 LEU A N 1
ATOM 2447 C CA . LEU A 1 318 ? -4.870 -22.210 2.059 1.00 97.06 318 LEU A CA 1
ATOM 2448 C C . LEU A 1 318 ? -6.095 -23.148 1.961 1.00 97.06 318 LEU A C 1
ATOM 2450 O O . LEU A 1 318 ? -7.098 -22.957 2.644 1.00 97.06 318 LEU A O 1
ATOM 2454 N N . GLY A 1 319 ? -6.017 -24.162 1.093 1.00 96.00 319 GLY A N 1
ATOM 2455 C CA . GLY A 1 319 ? -7.110 -25.101 0.810 1.00 96.00 319 GLY A CA 1
ATOM 2456 C C . GLY A 1 319 ? -8.161 -24.613 -0.199 1.00 96.00 319 GLY A C 1
ATOM 2457 O O . GLY A 1 319 ? -9.035 -25.393 -0.565 1.00 96.00 319 GLY A O 1
ATOM 2458 N N . TYR A 1 320 ? -8.069 -23.372 -0.685 1.00 96.88 320 TYR A N 1
ATOM 2459 C CA . TYR A 1 320 ? -8.900 -22.840 -1.768 1.00 96.88 320 TYR A CA 1
ATOM 2460 C C . TYR A 1 320 ? -8.203 -23.028 -3.123 1.00 96.88 320 TYR A C 1
ATOM 2462 O O . TYR A 1 320 ? -7.014 -22.733 -3.243 1.00 96.88 320 TYR A O 1
ATOM 2470 N N . THR A 1 321 ? -8.911 -23.518 -4.142 1.00 97.62 321 THR A N 1
ATOM 2471 C CA . THR A 1 321 ? -8.354 -23.712 -5.493 1.00 97.62 321 THR A CA 1
ATOM 2472 C C . THR A 1 321 ? -8.701 -22.533 -6.392 1.00 97.62 321 THR A C 1
ATOM 2474 O O . THR A 1 321 ? -9.863 -22.165 -6.509 1.00 97.62 321 THR A O 1
ATOM 2477 N N . LEU A 1 322 ? -7.672 -21.974 -7.028 1.00 96.62 322 LEU A N 1
ATOM 2478 C CA . LEU A 1 322 ? -7.756 -20.922 -8.035 1.00 96.62 322 LEU A CA 1
ATOM 2479 C C . LEU A 1 322 ? -7.622 -21.583 -9.416 1.00 96.62 322 LEU A C 1
ATOM 2481 O O . LEU A 1 322 ? -6.637 -22.284 -9.683 1.00 96.62 322 LEU A O 1
ATOM 2485 N N . GLU A 1 323 ? -8.602 -21.353 -10.289 1.00 95.31 323 GLU A N 1
ATOM 2486 C CA . GLU A 1 323 ? -8.771 -22.054 -11.576 1.00 95.31 323 GLU A CA 1
ATOM 2487 C C . GLU A 1 323 ? -7.924 -21.480 -12.735 1.00 95.31 323 GLU A C 1
ATOM 2489 O O . GLU A 1 323 ? -8.087 -21.883 -13.887 1.00 95.31 323 GLU A O 1
ATOM 2494 N N . GLY A 1 324 ? -7.004 -20.543 -12.468 1.00 90.38 324 GLY A N 1
ATOM 2495 C CA . GLY A 1 324 ? -6.085 -20.021 -13.490 1.00 90.38 324 GLY A CA 1
ATOM 2496 C C . GLY A 1 324 ? -6.613 -18.839 -14.308 1.00 90.38 324 GLY A C 1
ATOM 2497 O O . GLY A 1 324 ? -6.132 -18.600 -15.416 1.00 90.38 324 GLY A O 1
ATOM 2498 N N . HIS A 1 325 ? -7.616 -18.111 -13.807 1.00 90.31 325 HIS A N 1
ATOM 2499 C CA . HIS A 1 325 ? -8.358 -17.095 -14.568 1.00 90.31 325 HIS A CA 1
ATOM 2500 C C . HIS A 1 325 ? -7.597 -15.784 -14.852 1.00 90.31 325 HIS A C 1
ATOM 2502 O O . HIS A 1 325 ? -8.114 -14.930 -15.565 1.00 90.31 325 HIS A O 1
ATOM 2508 N N . GLY A 1 326 ? -6.350 -15.634 -14.392 1.00 93.69 326 GLY A N 1
ATOM 2509 C CA . GLY A 1 326 ? -5.468 -14.539 -14.802 1.00 93.69 326 GLY A CA 1
ATOM 2510 C C . GLY A 1 326 ? -5.349 -13.422 -13.770 1.00 93.69 326 GLY A C 1
ATOM 2511 O O . GLY A 1 326 ? -4.510 -13.504 -12.875 1.00 93.69 326 GLY A O 1
ATOM 2512 N N . LEU A 1 327 ? -6.116 -12.340 -13.928 1.00 94.94 327 LEU A N 1
ATOM 2513 C CA . LEU A 1 327 ? -6.056 -11.197 -13.007 1.00 94.94 327 LEU A CA 1
ATOM 2514 C C . LEU A 1 327 ? -7.003 -11.384 -11.817 1.00 94.94 327 LEU A C 1
ATOM 2516 O O . LEU A 1 327 ? -6.683 -11.015 -10.690 1.00 94.94 327 LEU A O 1
ATOM 2520 N N . GLU A 1 328 ? -8.163 -11.963 -12.093 1.00 94.19 328 GLU A N 1
ATOM 2521 C CA . GLU A 1 328 ? -9.297 -12.163 -11.199 1.00 94.19 328 GLU A CA 1
ATOM 2522 C C . GLU A 1 328 ? -8.900 -12.990 -9.966 1.00 94.19 328 GLU A C 1
ATOM 2524 O O . GLU A 1 328 ? -9.233 -12.623 -8.837 1.00 94.19 328 GLU A O 1
ATOM 2529 N N . GLU A 1 329 ? -8.057 -14.009 -10.154 1.00 94.00 329 GLU A N 1
ATOM 2530 C CA . GLU A 1 329 ? -7.535 -14.841 -9.063 1.00 94.00 329 GLU A CA 1
ATOM 2531 C C . GLU A 1 329 ? -6.656 -14.072 -8.060 1.00 94.00 329 GLU A C 1
ATOM 2533 O O . GLU A 1 329 ? -6.490 -14.507 -6.919 1.00 94.00 329 GLU A O 1
ATOM 2538 N N . ILE A 1 330 ? -6.133 -12.895 -8.425 1.00 95.88 330 ILE A N 1
ATOM 2539 C CA . ILE A 1 330 ? -5.426 -12.015 -7.485 1.00 95.88 330 ILE A CA 1
ATOM 2540 C C . ILE A 1 330 ? -6.426 -11.356 -6.517 1.00 95.88 330 ILE A C 1
ATOM 2542 O O . ILE A 1 330 ? -6.108 -11.186 -5.340 1.00 95.88 330 ILE A O 1
ATOM 2546 N N . ASP A 1 331 ? -7.647 -11.044 -6.963 1.00 94.50 331 ASP A N 1
ATOM 2547 C CA . ASP A 1 331 ? -8.722 -10.527 -6.102 1.00 94.50 331 ASP A CA 1
ATOM 2548 C C . ASP A 1 331 ? -9.402 -11.625 -5.260 1.00 94.50 331 ASP A C 1
ATOM 2550 O O . ASP A 1 331 ? -9.821 -11.368 -4.121 1.00 94.50 331 ASP A O 1
ATOM 2554 N N . GLU A 1 332 ? -9.436 -12.864 -5.760 1.00 96.00 332 GLU A N 1
ATOM 2555 C CA . GLU A 1 332 ? -9.774 -14.057 -4.969 1.00 96.00 332 GLU A CA 1
ATOM 2556 C C . GLU A 1 332 ? -8.753 -14.262 -3.836 1.00 96.00 332 GLU A C 1
ATOM 2558 O O . GLU A 1 332 ? -9.132 -14.330 -2.666 1.00 96.00 332 GLU A O 1
ATOM 2563 N N . VAL A 1 333 ? -7.452 -14.239 -4.153 1.00 96.62 333 VAL A N 1
ATOM 2564 C CA . VAL A 1 333 ? -6.336 -14.264 -3.188 1.00 96.62 333 VAL A CA 1
ATOM 2565 C C . VAL A 1 333 ? -6.443 -13.148 -2.145 1.00 96.62 333 VAL A C 1
ATOM 2567 O O . VAL A 1 333 ? -6.283 -13.396 -0.950 1.00 96.62 333 VAL A O 1
ATOM 2570 N N . ILE A 1 334 ? -6.718 -11.915 -2.573 1.00 97.00 334 ILE A N 1
ATOM 2571 C CA . ILE A 1 334 ? -6.881 -10.759 -1.679 1.00 97.00 334 ILE A CA 1
ATOM 2572 C C . ILE A 1 334 ? -8.050 -10.973 -0.713 1.00 97.00 334 ILE A C 1
ATOM 2574 O O . ILE A 1 334 ? -7.954 -10.611 0.461 1.00 97.00 334 ILE A O 1
ATOM 2578 N N . THR A 1 335 ? -9.138 -11.581 -1.186 1.00 94.56 335 THR A N 1
ATOM 2579 C CA . THR A 1 335 ? -10.295 -11.936 -0.356 1.00 94.56 335 THR A CA 1
ATOM 2580 C C . THR A 1 335 ? -9.946 -13.036 0.643 1.00 94.56 335 THR A C 1
ATOM 2582 O O . THR A 1 335 ? -10.104 -12.838 1.847 1.00 94.56 335 THR A O 1
ATOM 2585 N N . LEU A 1 336 ? -9.368 -14.137 0.162 1.00 95.62 336 LEU A N 1
ATOM 2586 C CA . LEU A 1 336 ? -8.905 -15.268 0.963 1.00 95.62 336 LEU A CA 1
ATOM 2587 C C . LEU A 1 336 ? -7.966 -14.835 2.103 1.00 95.62 336 LEU A C 1
ATOM 2589 O O . LEU A 1 336 ? -8.139 -15.271 3.238 1.00 95.62 336 LEU A O 1
ATOM 2593 N N . LEU A 1 337 ? -6.996 -13.956 1.826 1.00 97.00 337 LEU A N 1
AT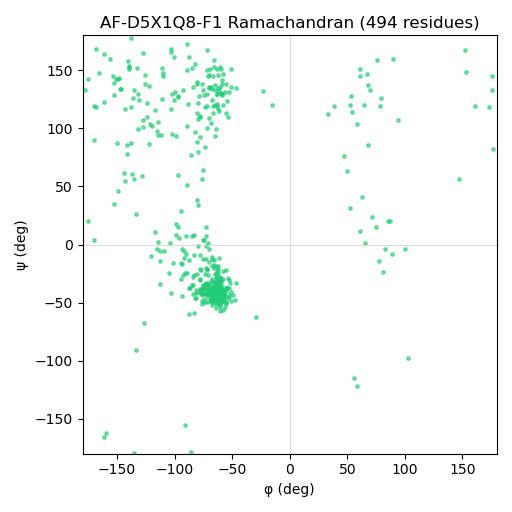OM 2594 C CA . LEU A 1 337 ? -6.043 -13.471 2.828 1.00 97.00 337 LEU A CA 1
ATOM 2595 C C . LEU A 1 337 ? -6.653 -12.449 3.804 1.00 97.00 337 LEU A C 1
ATOM 2597 O O . LEU A 1 337 ? -6.309 -12.471 4.986 1.00 97.00 337 LEU A O 1
ATOM 2601 N N . ALA A 1 338 ? -7.534 -11.550 3.351 1.00 94.44 338 ALA A N 1
ATOM 2602 C CA . ALA A 1 338 ? -8.138 -10.522 4.208 1.00 94.44 338 ALA A CA 1
ATOM 2603 C C . ALA A 1 338 ? -9.183 -11.087 5.186 1.00 94.44 338 ALA A C 1
ATOM 2605 O O . ALA A 1 338 ? -9.271 -10.635 6.334 1.00 94.44 338 ALA A O 1
ATOM 2606 N N . ASP A 1 339 ? -9.942 -12.089 4.742 1.00 89.94 339 ASP A N 1
ATOM 2607 C CA . ASP A 1 339 ? -11.057 -12.659 5.499 1.00 89.94 339 ASP A CA 1
ATOM 2608 C C . ASP A 1 339 ? -10.599 -13.830 6.408 1.00 89.94 339 ASP A C 1
ATOM 2610 O O . ASP A 1 339 ? -11.348 -14.286 7.276 1.00 89.94 339 ASP A O 1
ATOM 2614 N N . HIS A 1 340 ? -9.341 -14.286 6.281 1.00 93.75 340 HIS A N 1
ATOM 2615 C CA . HIS A 1 340 ? -8.782 -15.384 7.078 1.00 93.75 340 HIS A CA 1
ATOM 2616 C C . HIS A 1 340 ? -8.729 -15.070 8.595 1.00 93.75 340 HIS A C 1
ATOM 2618 O O . HIS A 1 340 ? -8.214 -14.017 8.994 1.00 93.75 340 HIS A O 1
ATOM 2624 N N . PRO A 1 341 ? -9.145 -15.995 9.491 1.00 93.00 341 PRO A N 1
ATOM 2625 C CA . PRO A 1 341 ? -9.156 -15.762 10.941 1.00 93.00 341 PRO A CA 1
ATOM 2626 C C . PRO A 1 341 ? -7.800 -15.393 11.562 1.00 93.00 341 PRO A C 1
ATOM 2628 O O . PRO A 1 341 ? -7.759 -14.658 12.552 1.00 93.00 341 PRO A O 1
ATOM 2631 N N . ALA A 1 342 ? -6.684 -15.869 10.993 1.00 96.38 342 ALA A N 1
ATOM 2632 C CA . ALA A 1 342 ? -5.354 -15.479 11.466 1.00 96.38 342 ALA A CA 1
ATOM 2633 C C . ALA A 1 342 ? -5.050 -14.001 11.161 1.00 96.38 342 ALA A C 1
ATOM 2635 O O . ALA A 1 342 ? -4.553 -13.302 12.040 1.00 96.38 342 ALA A O 1
ATOM 2636 N N . THR A 1 343 ? -5.454 -13.496 9.988 1.00 96.31 343 THR A N 1
ATOM 2637 C CA . THR A 1 343 ? -5.328 -12.076 9.614 1.00 96.31 343 THR A CA 1
ATOM 2638 C C . THR A 1 343 ? -6.130 -11.185 10.546 1.00 96.31 343 THR A C 1
ATOM 2640 O O . THR A 1 343 ? -5.594 -10.217 11.091 1.00 96.31 343 THR A O 1
ATOM 2643 N N . ALA A 1 344 ? -7.380 -11.572 10.821 1.00 92.19 344 ALA A N 1
ATOM 2644 C CA . ALA A 1 344 ? -8.222 -10.893 11.798 1.00 92.19 344 ALA A CA 1
ATOM 2645 C C . ALA A 1 344 ? -7.509 -10.754 13.156 1.00 92.19 344 ALA A C 1
ATOM 2647 O O . ALA A 1 344 ? -7.530 -9.677 13.749 1.00 92.19 344 ALA A O 1
ATOM 2648 N N . ARG A 1 345 ? -6.831 -11.808 13.642 1.00 94.81 345 ARG A N 1
ATOM 2649 C CA . ARG A 1 345 ? -6.114 -11.795 14.931 1.00 94.81 345 ARG A CA 1
ATOM 2650 C C . ARG A 1 345 ? -4.777 -11.051 14.887 1.00 94.81 345 ARG A C 1
ATOM 2652 O O . ARG A 1 345 ? -4.499 -10.298 15.820 1.00 94.81 345 ARG A O 1
ATOM 2659 N N . HIS A 1 346 ? -3.971 -11.226 13.843 1.00 96.00 346 HIS A N 1
ATOM 2660 C CA . HIS A 1 346 ? -2.676 -10.556 13.663 1.00 96.00 346 HIS A CA 1
ATOM 2661 C C . HIS A 1 346 ? -2.852 -9.037 13.607 1.00 96.00 346 HIS A C 1
ATOM 2663 O O . HIS A 1 346 ? -2.352 -8.319 14.478 1.00 96.00 346 HIS A O 1
ATOM 2669 N N . VAL A 1 347 ? -3.671 -8.558 12.667 1.00 94.31 347 VAL A N 1
ATOM 2670 C CA . VAL A 1 347 ? -3.936 -7.125 12.477 1.00 94.31 347 VAL A CA 1
ATOM 2671 C C . VAL A 1 347 ? -4.625 -6.525 13.707 1.00 94.31 347 VAL A C 1
ATOM 2673 O O . VAL A 1 347 ? -4.260 -5.430 14.144 1.00 94.31 347 VAL A O 1
ATOM 2676 N N . SER A 1 348 ? -5.556 -7.256 14.338 1.00 91.06 348 SER A N 1
ATOM 2677 C CA . SER A 1 348 ? -6.192 -6.793 15.580 1.00 91.06 348 SER A CA 1
ATOM 2678 C C . SER A 1 348 ? -5.208 -6.645 16.738 1.00 91.06 348 SER A C 1
ATOM 2680 O O . SER A 1 348 ? -5.273 -5.663 17.475 1.00 91.06 348 SER A O 1
ATOM 2682 N N . THR A 1 349 ? -4.269 -7.583 16.887 1.00 92.75 349 THR A N 1
ATOM 2683 C CA . THR A 1 349 ? -3.240 -7.513 17.934 1.00 92.75 349 THR A CA 1
ATOM 2684 C C . THR A 1 349 ? -2.356 -6.283 17.736 1.00 92.75 349 THR A C 1
ATOM 2686 O O . THR A 1 349 ? -2.165 -5.516 18.677 1.00 92.75 349 THR A O 1
ATOM 2689 N N . GLN A 1 350 ? -1.897 -6.027 16.507 1.00 90.81 350 GLN A N 1
ATOM 2690 C CA . GLN A 1 350 ? -1.064 -4.861 16.193 1.00 90.81 350 GLN A CA 1
ATOM 2691 C C . GLN A 1 350 ? -1.797 -3.526 16.415 1.00 90.81 350 GLN A C 1
ATOM 2693 O O . GLN A 1 350 ? -1.217 -2.590 16.968 1.00 90.81 350 GLN A O 1
ATOM 2698 N N . LEU A 1 351 ? -3.073 -3.430 16.022 1.00 87.44 351 LEU A N 1
ATOM 2699 C CA . LEU A 1 351 ? -3.899 -2.241 16.267 1.00 87.44 351 LEU A CA 1
ATOM 2700 C C . LEU A 1 351 ? -4.119 -2.007 17.771 1.00 87.44 351 LEU A C 1
ATOM 2702 O O . LEU A 1 351 ? -3.992 -0.874 18.238 1.00 87.44 351 LEU A O 1
ATOM 2706 N N . ALA A 1 352 ? -4.387 -3.061 18.546 1.00 83.81 352 ALA A N 1
ATOM 2707 C CA . ALA A 1 352 ? -4.506 -2.963 19.998 1.00 83.81 352 ALA A CA 1
ATOM 2708 C C . ALA A 1 352 ? -3.177 -2.551 20.665 1.00 83.81 352 ALA A C 1
ATOM 2710 O O . ALA A 1 352 ? -3.183 -1.677 21.533 1.00 83.81 352 ALA A O 1
ATOM 2711 N N . GLN A 1 353 ? -2.037 -3.094 20.221 1.00 85.62 353 GLN A N 1
ATOM 2712 C CA . GLN A 1 353 ? -0.710 -2.686 20.703 1.00 85.62 353 GLN A CA 1
ATOM 2713 C C . GLN A 1 353 ? -0.427 -1.201 20.431 1.00 85.62 353 GLN A C 1
ATOM 2715 O O . GLN A 1 353 ? 0.035 -0.488 21.318 1.00 85.62 353 GLN A O 1
ATOM 2720 N N . TYR A 1 354 ? -0.737 -0.715 19.225 1.00 82.06 354 TYR A N 1
ATOM 2721 C CA . TYR A 1 354 ? -0.426 0.660 18.822 1.00 82.06 354 TYR A CA 1
ATOM 2722 C C . TYR A 1 354 ? -1.354 1.721 19.443 1.00 82.06 354 TYR A C 1
ATOM 2724 O O . TYR A 1 354 ? -0.905 2.829 19.744 1.00 82.06 354 TYR A O 1
ATOM 2732 N N . PHE A 1 355 ? -2.642 1.411 19.641 1.00 77.31 355 PHE A N 1
ATOM 2733 C CA . PHE A 1 355 ? -3.631 2.380 20.138 1.00 77.31 355 PHE A CA 1
ATOM 2734 C C . PHE A 1 355 ? -3.981 2.255 21.628 1.00 77.31 355 PHE A C 1
ATOM 2736 O O . PHE A 1 355 ? -4.587 3.184 22.163 1.00 77.31 355 PHE A O 1
ATOM 2743 N N . VAL A 1 356 ? -3.654 1.140 22.297 1.00 76.50 356 VAL A N 1
ATOM 2744 C CA . VAL A 1 356 ? -4.216 0.816 23.624 1.00 76.50 356 VAL A CA 1
ATOM 2745 C C . VAL A 1 356 ? -3.145 0.520 24.666 1.00 76.50 356 VAL A C 1
ATOM 2747 O O . VAL A 1 356 ? -3.018 1.275 25.628 1.00 76.50 356 VAL A O 1
ATOM 2750 N N . ALA A 1 357 ? -2.416 -0.583 24.518 1.00 75.56 357 ALA A N 1
ATOM 2751 C CA . ALA A 1 357 ? -1.366 -1.008 25.441 1.00 75.56 357 ALA A CA 1
ATOM 2752 C C . ALA A 1 357 ? -0.518 -2.106 24.793 1.00 75.56 357 ALA A C 1
ATOM 2754 O O . ALA A 1 357 ? -1.053 -2.930 24.053 1.00 75.56 357 ALA A O 1
ATOM 2755 N N . ASP A 1 358 ? 0.770 -2.152 25.124 1.00 82.81 358 ASP A N 1
ATOM 2756 C CA . ASP A 1 358 ? 1.680 -3.229 24.736 1.00 82.81 358 ASP A CA 1
ATOM 2757 C C . ASP A 1 358 ? 2.189 -3.931 26.014 1.00 82.81 358 ASP A C 1
ATOM 2759 O O . ASP A 1 358 ? 2.827 -3.266 26.837 1.00 82.81 358 ASP A O 1
ATOM 2763 N N . PRO A 1 359 ? 1.882 -5.225 26.248 1.00 89.50 359 PRO A N 1
ATOM 2764 C CA . PRO A 1 359 ? 1.109 -6.130 25.392 1.00 89.50 359 PRO A CA 1
ATOM 2765 C C . PRO A 1 359 ? -0.388 -5.782 25.310 1.00 89.50 359 PRO A C 1
ATOM 2767 O O . PRO A 1 359 ? -0.987 -5.274 26.261 1.00 89.50 359 PRO A O 1
ATOM 2770 N N . ALA A 1 360 ? -1.008 -6.117 24.175 1.00 85.50 360 ALA A N 1
ATOM 2771 C CA . ALA A 1 360 ? -2.436 -5.902 23.948 1.00 85.50 360 ALA A CA 1
ATOM 2772 C C . ALA A 1 360 ? -3.312 -6.747 24.901 1.00 85.50 360 ALA A C 1
ATOM 2774 O O . ALA A 1 360 ? -3.053 -7.944 25.058 1.00 85.50 360 ALA A O 1
ATOM 2775 N N . PRO A 1 361 ? -4.393 -6.190 25.488 1.00 85.62 361 PRO A N 1
ATOM 2776 C CA . PRO A 1 361 ? -5.317 -6.960 26.321 1.00 85.62 361 PRO A CA 1
ATOM 2777 C C . PRO A 1 361 ? -6.026 -8.063 25.505 1.00 85.62 361 PRO A C 1
ATOM 2779 O O . PRO A 1 361 ? -6.750 -7.725 24.565 1.00 85.62 361 PRO A O 1
ATOM 2782 N N . PRO A 1 362 ? -5.910 -9.363 25.858 1.00 90.94 362 PRO A N 1
ATOM 2783 C CA . PRO A 1 362 ? -6.458 -10.451 25.037 1.00 90.94 362 PRO A CA 1
ATOM 2784 C C . PRO A 1 362 ? -7.963 -10.327 24.772 1.00 90.94 362 PRO A C 1
ATOM 2786 O O . PRO A 1 362 ? -8.399 -10.408 23.629 1.00 90.94 362 PRO A O 1
ATOM 2789 N N . ALA A 1 363 ? -8.746 -9.987 25.802 1.00 87.50 363 ALA A N 1
ATOM 2790 C CA . ALA A 1 363 ? -10.195 -9.813 25.684 1.00 87.50 363 ALA A CA 1
ATOM 2791 C C . ALA A 1 363 ? -10.618 -8.663 24.743 1.00 87.50 363 ALA A C 1
ATOM 2793 O O . ALA A 1 363 ? -11.737 -8.683 24.233 1.00 87.50 363 ALA A O 1
ATOM 2794 N N . LEU A 1 364 ? -9.744 -7.673 24.501 1.00 81.06 364 LEU A N 1
ATOM 2795 C CA . LEU A 1 364 ? -9.966 -6.654 23.470 1.00 81.06 364 LEU A CA 1
ATOM 2796 C C . LEU A 1 364 ? -9.695 -7.238 22.080 1.00 81.06 364 LEU A C 1
ATOM 2798 O O . LEU A 1 364 ? -10.542 -7.104 21.202 1.00 81.06 364 LEU A O 1
ATOM 2802 N N . VAL A 1 365 ? -8.560 -7.921 21.894 1.00 86.94 365 VAL A N 1
ATOM 2803 C CA . VAL A 1 365 ? -8.215 -8.577 20.620 1.00 86.94 365 VAL A CA 1
ATOM 2804 C C . VAL A 1 365 ? -9.306 -9.568 20.209 1.00 86.94 365 VAL A C 1
ATOM 2806 O O . VAL A 1 365 ? -9.711 -9.579 19.052 1.00 86.94 365 VAL A O 1
ATOM 2809 N N . ASP A 1 366 ? -9.855 -10.340 21.146 1.00 89.62 366 ASP A N 1
ATOM 2810 C CA . ASP A 1 366 ? -10.952 -11.273 20.867 1.00 89.62 366 ASP A CA 1
ATOM 2811 C C . ASP A 1 366 ? -12.265 -10.564 20.481 1.00 89.62 366 ASP A C 1
ATOM 2813 O O . ASP A 1 366 ? -13.026 -11.093 19.672 1.00 89.62 366 ASP A O 1
ATOM 2817 N N . ASP A 1 367 ? -12.545 -9.366 21.011 1.00 83.69 367 ASP A N 1
ATOM 2818 C CA . ASP A 1 367 ? -13.700 -8.555 20.587 1.00 83.69 367 ASP A CA 1
ATOM 2819 C C . ASP A 1 367 ? -13.509 -7.976 19.184 1.00 83.69 367 ASP A C 1
ATOM 2821 O O . ASP A 1 367 ? -14.435 -7.991 18.376 1.00 83.69 367 ASP A O 1
ATOM 2825 N N . MET A 1 368 ? -12.290 -7.540 18.864 1.00 83.88 368 MET A N 1
ATOM 2826 C CA . MET A 1 368 ? -11.927 -7.068 17.529 1.00 83.88 368 MET A CA 1
ATOM 2827 C C . MET A 1 368 ? -11.996 -8.188 16.487 1.00 83.88 368 MET A C 1
ATOM 2829 O O . MET A 1 368 ? -12.562 -7.978 15.419 1.00 83.88 368 MET A O 1
ATOM 2833 N N . VAL A 1 369 ? -11.495 -9.388 16.808 1.00 89.00 369 VAL A N 1
ATOM 2834 C CA . VAL A 1 369 ? -11.570 -10.569 15.930 1.00 89.00 369 VAL A CA 1
ATOM 2835 C C . VAL A 1 369 ? -13.022 -10.952 15.654 1.00 89.00 369 VAL A C 1
ATOM 2837 O O . VAL A 1 369 ? -13.381 -11.134 14.493 1.00 89.00 369 VAL A O 1
ATOM 2840 N N . ARG A 1 370 ? -13.884 -10.993 16.684 1.00 87.62 370 ARG A N 1
ATOM 2841 C CA . ARG A 1 370 ? -15.325 -11.227 16.485 1.00 87.62 370 ARG A CA 1
ATOM 2842 C C . ARG A 1 370 ? -15.941 -10.179 15.559 1.00 87.62 370 ARG A C 1
ATOM 2844 O O . ARG A 1 370 ? -16.637 -10.552 14.624 1.00 87.62 370 ARG A O 1
ATOM 2851 N N . ARG A 1 371 ? -15.663 -8.888 15.783 1.00 82.50 371 ARG A N 1
ATOM 2852 C CA . ARG A 1 371 ? -16.189 -7.779 14.960 1.00 82.50 371 ARG A CA 1
ATOM 2853 C C . ARG A 1 371 ? -15.694 -7.817 13.515 1.00 82.50 371 ARG A C 1
ATOM 2855 O O . ARG A 1 371 ? -16.474 -7.535 12.615 1.00 82.50 371 ARG A O 1
ATOM 2862 N N . TRP A 1 372 ? -14.433 -8.189 13.291 1.00 82.19 372 TRP A N 1
ATOM 2863 C CA . TRP A 1 372 ? -13.852 -8.402 11.960 1.00 82.19 372 TRP A CA 1
ATOM 2864 C C . TRP A 1 372 ? -14.566 -9.535 11.219 1.00 82.19 372 TRP A C 1
ATOM 2866 O O . TRP A 1 372 ? -14.870 -9.413 10.037 1.00 82.19 372 TRP A O 1
ATOM 2876 N N . GLN A 1 373 ? -14.869 -10.631 11.916 1.00 80.31 373 GLN A N 1
ATOM 2877 C CA . GLN A 1 373 ? -15.581 -11.773 11.344 1.00 80.31 373 GLN A CA 1
ATOM 2878 C C . GLN A 1 373 ? -17.057 -11.448 11.068 1.00 80.31 373 GLN A C 1
ATOM 2880 O O . GLN A 1 373 ? -17.541 -11.729 9.975 1.00 80.31 373 GLN A O 1
ATOM 2885 N N . THR A 1 374 ? -17.769 -10.797 11.996 1.00 75.56 374 THR A N 1
ATOM 2886 C CA . THR A 1 374 ? -19.181 -10.422 11.790 1.00 75.56 374 THR A CA 1
ATOM 2887 C C . THR A 1 374 ? -19.376 -9.278 10.794 1.00 75.56 374 THR A C 1
ATOM 2889 O O . THR A 1 374 ? -20.454 -9.177 10.215 1.00 75.56 374 THR A O 1
ATOM 2892 N N . SER A 1 375 ? -18.354 -8.452 10.537 1.00 65.56 375 SER A N 1
ATOM 2893 C CA . SER A 1 375 ? -18.338 -7.493 9.421 1.00 65.56 375 SER A CA 1
ATOM 2894 C C . SER A 1 375 ? -17.756 -8.066 8.119 1.00 65.56 375 SER A C 1
ATOM 2896 O O . SER A 1 375 ? -17.574 -7.316 7.161 1.00 65.56 375 SER A O 1
ATOM 2898 N N . GLY A 1 376 ? -17.470 -9.375 8.055 1.00 54.03 376 GLY A N 1
ATOM 2899 C CA . GLY A 1 376 ? -17.015 -10.069 6.842 1.00 54.03 376 GLY A CA 1
ATOM 2900 C C . GLY A 1 376 ? -15.667 -9.577 6.307 1.00 54.03 376 GLY A C 1
ATOM 2901 O O . GLY A 1 376 ? -15.551 -9.314 5.112 1.00 54.03 376 GLY A O 1
ATOM 2902 N N . GLY A 1 377 ? -14.702 -9.319 7.200 1.00 48.06 377 GLY A N 1
ATOM 2903 C CA . GLY A 1 377 ? -13.393 -8.717 6.888 1.00 48.06 377 GLY A CA 1
ATOM 2904 C C . GLY A 1 377 ? -13.463 -7.268 6.383 1.00 48.06 377 GLY A C 1
ATOM 2905 O O . GLY A 1 377 ? -12.446 -6.650 6.048 1.00 48.06 377 GLY A O 1
ATOM 2906 N N . ALA A 1 378 ? -14.672 -6.706 6.310 1.00 40.72 378 ALA A N 1
ATOM 2907 C CA . ALA A 1 378 ? -15.007 -5.643 5.377 1.00 40.72 378 ALA A CA 1
ATOM 2908 C C . ALA A 1 378 ? -15.411 -4.318 6.037 1.00 40.72 378 ALA A C 1
ATOM 2910 O O . ALA A 1 378 ? -15.840 -3.414 5.325 1.00 40.72 378 ALA A O 1
ATOM 2911 N N . ASP A 1 379 ? -15.241 -4.134 7.349 1.00 39.34 379 ASP A N 1
ATOM 2912 C CA . ASP A 1 379 ? -15.469 -2.820 7.964 1.00 39.34 379 ASP A CA 1
ATOM 2913 C C . ASP A 1 379 ? -14.402 -2.453 9.005 1.00 39.34 379 ASP A C 1
ATOM 2915 O O . ASP A 1 379 ? -14.545 -2.651 10.209 1.00 39.34 379 ASP A O 1
ATOM 2919 N N . GLY A 1 380 ? -13.312 -1.839 8.531 1.00 39.84 380 GLY A N 1
ATOM 2920 C CA . GLY A 1 380 ? -12.333 -1.190 9.404 1.00 39.84 380 GLY A CA 1
ATOM 2921 C C . GLY A 1 380 ? -12.886 0.058 10.101 1.00 39.84 380 GLY A C 1
ATOM 2922 O O . GLY A 1 380 ? -12.276 0.518 11.065 1.00 39.84 380 GLY A O 1
ATOM 2923 N N . ARG A 1 381 ? -14.072 0.556 9.705 1.00 44.66 381 ARG A N 1
ATOM 2924 C CA . ARG A 1 381 ? -14.847 1.494 10.530 1.00 44.66 381 ARG A CA 1
ATOM 2925 C C . ARG A 1 381 ? -15.222 0.851 11.858 1.00 44.66 381 ARG A C 1
ATOM 2927 O O . ARG A 1 381 ? -14.890 1.458 12.867 1.00 44.66 381 ARG A O 1
ATOM 2934 N N . SER A 1 382 ? -15.825 -0.342 11.906 1.00 38.03 382 SER A N 1
ATOM 2935 C CA . SER A 1 382 ? -16.096 -1.010 13.191 1.00 38.03 382 SER A CA 1
ATOM 2936 C C . SER A 1 382 ? -14.802 -1.335 13.947 1.00 38.03 382 SER A C 1
ATOM 2938 O O . SER A 1 382 ? -14.671 -0.940 15.101 1.00 38.03 382 SER A O 1
ATOM 2940 N N . ALA A 1 383 ? -13.780 -1.906 13.295 1.00 39.47 383 ALA A N 1
ATOM 2941 C CA . ALA A 1 383 ? -12.508 -2.203 13.967 1.00 39.47 383 ALA A CA 1
ATOM 2942 C C . ALA A 1 383 ? -11.847 -0.952 14.589 1.00 39.47 383 ALA A C 1
ATOM 2944 O O . ALA A 1 383 ? -11.499 -0.965 15.769 1.00 39.47 383 ALA A O 1
ATOM 2945 N N . ALA A 1 384 ? -11.715 0.156 13.851 1.00 39.75 384 ALA A N 1
ATOM 2946 C CA . ALA A 1 384 ? -11.158 1.395 14.395 1.00 39.75 384 ALA A CA 1
ATOM 2947 C C . ALA A 1 384 ? -12.089 2.031 15.444 1.00 39.75 384 ALA A C 1
ATOM 2949 O O . ALA A 1 384 ? -11.618 2.413 16.518 1.00 39.75 384 ALA A O 1
ATOM 2950 N N . ARG A 1 385 ? -13.400 2.110 15.171 1.00 45.25 385 ARG A N 1
ATOM 2951 C CA . ARG A 1 385 ? -14.405 2.719 16.058 1.00 45.25 385 ARG A CA 1
ATOM 2952 C C . ARG A 1 385 ? -14.476 2.011 17.392 1.00 45.25 385 ARG A C 1
ATOM 2954 O O . ARG A 1 385 ? -14.364 2.670 18.418 1.00 45.25 385 ARG A O 1
ATOM 2961 N N . ASP A 1 386 ? -14.601 0.693 17.389 1.00 43.62 386 ASP A N 1
ATOM 2962 C CA . ASP A 1 386 ? -14.769 -0.093 18.604 1.00 43.62 386 ASP A CA 1
ATOM 2963 C C . ASP A 1 386 ? -13.472 -0.200 19.406 1.00 43.62 386 ASP A C 1
ATOM 2965 O O . ASP A 1 386 ? -13.527 -0.100 20.631 1.00 43.62 386 ASP A O 1
ATOM 2969 N N . VAL A 1 387 ? -12.301 -0.278 18.751 1.00 45.59 387 VAL A N 1
ATOM 2970 C CA . VAL A 1 387 ? -11.008 -0.114 19.443 1.00 45.59 387 VAL A CA 1
ATOM 2971 C C . VAL A 1 387 ? -10.958 1.218 20.163 1.00 45.59 387 VAL A C 1
ATOM 2973 O O . VAL A 1 387 ? -10.680 1.237 21.355 1.00 45.59 387 VAL A O 1
ATOM 2976 N N . HIS A 1 388 ? -11.219 2.327 19.472 1.00 48.00 388 HIS A N 1
ATOM 2977 C CA . HIS A 1 388 ? -11.028 3.659 20.045 1.00 48.00 388 HIS A CA 1
ATOM 2978 C C . HIS A 1 388 ? -12.100 3.982 21.088 1.00 48.00 388 HIS A C 1
ATOM 2980 O O . HIS A 1 388 ? -11.787 4.517 22.149 1.00 48.00 388 HIS A O 1
ATOM 2986 N N . GLN A 1 389 ? -13.353 3.600 20.839 1.00 44.03 389 GLN A N 1
ATOM 2987 C CA . GLN A 1 389 ? -14.424 3.771 21.809 1.00 44.03 389 GLN A CA 1
ATOM 2988 C C . GLN A 1 389 ? -14.190 2.896 23.050 1.00 44.03 389 GLN A C 1
ATOM 2990 O O . GLN A 1 389 ? -14.308 3.421 24.151 1.00 44.03 389 GLN A O 1
ATOM 2995 N N . ARG A 1 390 ? -13.837 1.603 22.937 1.00 47.44 390 ARG A N 1
ATOM 2996 C CA . ARG A 1 390 ? -13.676 0.716 24.114 1.00 47.44 390 ARG A CA 1
ATOM 2997 C C . ARG A 1 390 ? -12.316 0.815 24.816 1.00 47.44 390 ARG A C 1
ATOM 2999 O O . ARG A 1 390 ? -12.269 0.567 26.019 1.00 47.44 390 ARG A O 1
ATOM 3006 N N . SER A 1 391 ? -11.235 1.206 24.138 1.00 43.31 391 SER A N 1
ATOM 3007 C CA . SER A 1 391 ? -9.915 1.367 24.772 1.00 43.31 391 SER A CA 1
ATOM 3008 C C . SER A 1 391 ? -9.882 2.535 25.752 1.00 43.31 391 SER A C 1
ATOM 3010 O O . SER A 1 391 ? -9.465 2.378 26.899 1.00 43.31 391 SER A O 1
ATOM 3012 N N . ILE A 1 392 ? -10.393 3.690 25.323 1.00 42.75 392 ILE A N 1
ATOM 3013 C CA . ILE A 1 392 ? -10.421 4.922 26.110 1.00 42.75 392 ILE A CA 1
ATOM 3014 C C . ILE A 1 392 ? -11.329 4.745 27.338 1.00 42.75 392 ILE A C 1
ATOM 3016 O O . ILE A 1 392 ? -10.955 5.146 28.437 1.00 42.75 392 ILE A O 1
ATOM 3020 N N . ARG A 1 393 ? -12.460 4.039 27.185 1.00 41.59 393 ARG A N 1
ATOM 3021 C CA . ARG A 1 393 ? -13.395 3.679 28.273 1.00 41.59 393 ARG A CA 1
ATOM 3022 C C . ARG A 1 393 ? -12.796 2.792 29.380 1.00 41.59 393 ARG A C 1
ATOM 3024 O O . ARG A 1 393 ? -13.463 2.592 30.389 1.00 41.59 393 ARG A O 1
ATOM 3031 N N . ARG A 1 394 ? -11.595 2.219 29.207 1.00 42.22 394 ARG A N 1
ATOM 3032 C CA . ARG A 1 394 ? -10.981 1.262 30.154 1.00 42.22 394 ARG A CA 1
ATOM 3033 C C . ARG A 1 394 ? -9.702 1.751 30.854 1.00 42.22 394 ARG A C 1
ATOM 3035 O O . ARG A 1 394 ? -9.119 0.968 31.600 1.00 42.22 394 ARG A O 1
ATOM 3042 N N . GLN A 1 395 ? -9.230 2.984 30.633 1.00 47.41 395 GLN A N 1
ATOM 3043 C CA . GLN A 1 395 ? -7.888 3.403 31.086 1.00 47.41 395 GLN A CA 1
ATOM 3044 C C . GLN A 1 395 ? -7.851 4.616 32.029 1.00 47.41 395 GLN A C 1
ATOM 3046 O O . GLN A 1 395 ? -7.550 5.736 31.611 1.00 47.41 395 GLN A O 1
ATOM 3051 N N . SER A 1 396 ? -8.001 4.346 33.328 1.00 35.94 396 SER A N 1
ATOM 3052 C CA . SER A 1 396 ? -7.760 5.278 34.447 1.00 35.94 396 SER A CA 1
ATOM 3053 C C . SER A 1 396 ? -6.269 5.427 34.816 1.00 35.94 396 SER A C 1
ATOM 3055 O O . SER A 1 396 ? -5.928 5.526 35.992 1.00 35.94 396 SER A O 1
ATOM 3057 N N . GLY A 1 397 ? -5.353 5.363 33.842 1.00 35.34 397 GLY A N 1
ATOM 3058 C CA . GLY A 1 397 ? -3.911 5.349 34.110 1.00 35.34 397 GLY A CA 1
ATOM 3059 C C . GLY A 1 397 ? -3.028 5.714 32.908 1.00 35.34 397 GLY A C 1
ATOM 3060 O O . GLY A 1 397 ? -3.507 5.710 31.766 1.00 35.34 397 GLY A O 1
ATOM 3061 N N . PRO A 1 398 ? -1.744 6.043 33.159 1.00 33.09 398 PRO A N 1
ATOM 3062 C CA . PRO A 1 398 ? -0.809 6.512 32.141 1.00 33.09 398 PRO A CA 1
ATOM 3063 C C . PRO A 1 398 ? -0.337 5.369 31.233 1.00 33.09 398 PRO A C 1
ATOM 3065 O O . PRO A 1 398 ? 0.151 4.344 31.705 1.00 33.09 398 PRO A O 1
ATOM 3068 N N . ALA A 1 399 ? -0.436 5.570 29.917 1.00 36.88 399 ALA A N 1
ATOM 3069 C CA . ALA A 1 399 ? 0.014 4.621 28.899 1.00 36.88 399 ALA A CA 1
ATOM 3070 C C . ALA A 1 399 ? 1.048 5.273 27.966 1.00 36.88 399 ALA A C 1
ATOM 3072 O O . ALA A 1 399 ? 0.873 6.409 27.523 1.00 36.88 399 ALA A O 1
ATOM 3073 N N . ALA A 1 400 ? 2.122 4.549 27.645 1.00 35.81 400 ALA A N 1
ATOM 3074 C CA . ALA A 1 400 ? 3.177 5.031 26.757 1.00 35.81 400 ALA A CA 1
ATOM 3075 C C . ALA A 1 400 ? 2.744 4.940 25.281 1.00 35.81 400 ALA A C 1
ATOM 3077 O O . ALA A 1 400 ? 2.924 3.912 24.630 1.00 35.81 400 ALA A O 1
ATOM 3078 N N . VAL A 1 401 ? 2.175 6.023 24.742 1.00 46.97 401 VAL A N 1
ATOM 3079 C CA . VAL A 1 401 ? 1.821 6.120 23.314 1.00 46.97 401 VAL A CA 1
ATOM 3080 C C . VAL A 1 401 ? 3.094 6.082 22.460 1.00 46.97 401 VAL A C 1
ATOM 3082 O O . VAL A 1 401 ? 3.944 6.965 22.575 1.00 46.97 401 VAL A O 1
ATOM 3085 N N . GLN A 1 402 ? 3.217 5.095 21.567 1.00 42.94 402 GLN A N 1
ATOM 3086 C CA . GLN A 1 402 ? 4.366 4.979 20.664 1.00 42.94 402 GLN A CA 1
ATOM 3087 C C . GLN A 1 402 ? 4.365 6.113 19.621 1.00 42.94 402 GLN A C 1
ATOM 3089 O O . GLN A 1 402 ? 3.604 6.098 18.650 1.00 42.94 402 GLN A O 1
ATOM 3094 N N . ARG A 1 403 ? 5.242 7.106 19.814 1.00 46.75 403 ARG A N 1
ATOM 3095 C CA . ARG A 1 403 ? 5.445 8.245 18.905 1.00 46.75 403 ARG A CA 1
ATOM 3096 C C . ARG A 1 403 ? 6.822 8.143 18.229 1.00 46.75 403 ARG A C 1
ATOM 3098 O O . ARG A 1 403 ? 7.817 8.041 18.940 1.00 46.75 403 ARG A O 1
ATOM 3105 N N . PRO A 1 404 ? 6.915 8.178 16.886 1.00 44.78 404 PRO A N 1
ATOM 3106 C CA . PRO A 1 404 ? 8.193 8.319 16.183 1.00 44.78 404 PRO A CA 1
ATOM 3107 C C . PRO A 1 404 ? 8.757 9.734 16.345 1.00 44.78 404 PRO A C 1
ATOM 3109 O O . PRO A 1 404 ? 7.991 10.690 16.276 1.00 44.78 404 PRO A O 1
ATOM 3112 N N . ASP A 1 405 ? 10.080 9.892 16.430 1.00 41.91 405 ASP A N 1
ATOM 3113 C CA . ASP A 1 405 ? 10.763 11.172 16.721 1.00 41.91 405 ASP A CA 1
ATOM 3114 C C . ASP A 1 405 ? 10.291 12.355 15.851 1.00 41.91 405 ASP A C 1
ATOM 3116 O O . ASP A 1 405 ? 10.015 13.449 16.347 1.00 41.91 405 ASP A O 1
ATOM 3120 N N . ALA A 1 406 ? 10.114 12.122 14.545 1.00 40.34 406 ALA A N 1
ATOM 3121 C CA . ALA A 1 406 ? 9.645 13.134 13.592 1.00 40.34 406 ALA A CA 1
ATOM 3122 C C . ALA A 1 406 ? 8.192 13.602 13.834 1.00 40.34 406 ALA A C 1
ATOM 3124 O O . ALA A 1 406 ? 7.796 14.655 13.342 1.00 40.34 406 ALA A O 1
ATOM 3125 N N . LEU A 1 407 ? 7.402 12.835 14.592 1.00 52.34 407 LEU A N 1
ATOM 3126 C CA . LEU A 1 407 ? 6.012 13.123 14.962 1.00 52.34 407 LEU A CA 1
ATOM 3127 C C . LEU A 1 407 ? 5.853 13.398 16.471 1.00 52.34 407 LEU A C 1
ATOM 3129 O O . LEU A 1 407 ? 4.887 14.046 16.866 1.00 52.34 407 LEU A O 1
ATOM 3133 N N . CYS A 1 408 ? 6.852 13.071 17.301 1.00 53.22 408 CYS A N 1
ATOM 3134 C CA . CYS A 1 408 ? 7.065 13.740 18.590 1.00 53.22 408 CYS A CA 1
ATOM 3135 C C . CYS A 1 408 ? 7.189 15.258 18.387 1.00 53.22 408 CYS A C 1
ATOM 3137 O O . CYS A 1 408 ? 6.595 16.024 19.141 1.00 53.22 408 CYS A O 1
ATOM 3139 N N . ALA A 1 409 ? 7.873 15.692 17.319 1.00 53.25 409 ALA A N 1
ATOM 3140 C CA . ALA A 1 409 ? 7.921 17.096 16.910 1.00 53.25 409 ALA A CA 1
ATOM 3141 C C . ALA A 1 409 ? 6.533 17.670 16.550 1.00 53.25 409 ALA A C 1
ATOM 3143 O O . ALA A 1 409 ? 6.244 18.810 16.901 1.00 53.25 409 ALA A O 1
ATOM 3144 N N . VAL A 1 410 ? 5.649 16.883 15.920 1.00 58.06 410 VAL A N 1
ATOM 3145 C CA . VAL A 1 410 ? 4.262 17.293 15.611 1.00 58.06 410 VAL A CA 1
ATOM 3146 C C . VAL A 1 410 ? 3.432 17.466 16.884 1.00 58.06 410 VAL A C 1
ATOM 3148 O O . VAL A 1 410 ? 2.736 18.469 17.022 1.00 58.06 410 VAL A O 1
ATOM 3151 N N . GLY A 1 411 ? 3.539 16.535 17.837 1.00 55.12 411 GLY A N 1
ATOM 3152 C CA . GLY A 1 411 ? 2.895 16.669 19.146 1.00 55.12 411 GLY A CA 1
ATOM 3153 C C . GLY A 1 411 ? 3.423 17.872 19.937 1.00 55.12 411 GLY A C 1
ATOM 3154 O O . GLY A 1 411 ? 2.639 18.653 20.465 1.00 55.12 411 GLY A O 1
ATOM 3155 N N . ALA A 1 412 ? 4.744 18.077 19.958 1.00 57.84 412 ALA A N 1
ATOM 3156 C CA . ALA A 1 412 ? 5.382 19.197 20.652 1.00 57.84 412 ALA A CA 1
ATOM 3157 C C . ALA A 1 412 ? 5.042 20.569 20.037 1.00 57.84 412 ALA A C 1
ATOM 3159 O O . ALA A 1 412 ? 4.850 21.532 20.777 1.00 57.84 412 ALA A O 1
ATOM 3160 N N . ALA A 1 413 ? 4.927 20.659 18.707 1.00 58.59 413 ALA A N 1
ATOM 3161 C CA . ALA A 1 413 ? 4.542 21.881 17.995 1.00 58.59 413 ALA A CA 1
ATOM 3162 C C . ALA A 1 413 ? 3.036 22.205 18.088 1.00 58.59 413 ALA A C 1
ATOM 3164 O O . ALA A 1 413 ? 2.633 23.314 17.746 1.00 58.59 413 ALA A O 1
ATOM 3165 N N . ARG A 1 414 ? 2.201 21.261 18.549 1.00 65.56 414 ARG A N 1
ATOM 3166 C CA . ARG A 1 414 ? 0.761 21.464 18.799 1.00 65.56 414 ARG A CA 1
ATOM 3167 C C . ARG A 1 414 ? 0.425 21.895 20.231 1.00 65.56 414 ARG A C 1
ATOM 3169 O O . ARG A 1 414 ? -0.710 22.301 20.472 1.00 65.56 414 ARG A O 1
ATOM 3176 N N . GLN A 1 415 ? 1.374 21.824 21.168 1.00 58.59 415 GLN A N 1
ATOM 3177 C CA . GLN A 1 415 ? 1.131 22.193 22.566 1.00 58.59 415 GLN A CA 1
ATOM 3178 C C . GLN A 1 415 ? 0.807 23.695 22.710 1.00 58.59 415 GLN A C 1
ATOM 3180 O O . GLN A 1 415 ? 1.546 24.530 22.174 1.00 58.59 415 GLN A O 1
ATOM 3185 N N . PRO A 1 416 ? -0.248 24.069 23.465 1.00 47.53 416 PRO A N 1
ATOM 3186 C CA . PRO A 1 416 ? -0.592 25.467 23.710 1.00 47.53 416 PRO A CA 1
ATOM 3187 C C . PRO A 1 416 ? 0.596 26.299 24.217 1.00 47.53 416 PRO A C 1
ATOM 3189 O O . PRO A 1 416 ? 1.349 25.876 25.091 1.00 47.53 416 PRO A O 1
ATOM 3192 N N . GLY A 1 417 ? 0.759 27.502 23.660 1.00 44.66 417 GLY A N 1
ATOM 3193 C CA . GLY A 1 417 ? 1.806 28.454 24.050 1.00 44.66 417 GLY A CA 1
ATOM 3194 C C . GLY A 1 417 ? 3.150 28.321 23.318 1.00 44.66 417 GLY A C 1
ATOM 3195 O O . GLY A 1 417 ? 3.984 29.212 23.459 1.00 44.66 417 GLY A O 1
ATOM 3196 N N . ARG A 1 418 ? 3.379 27.284 22.495 1.00 45.94 418 ARG A N 1
ATOM 3197 C CA . ARG A 1 418 ? 4.624 27.143 21.712 1.00 45.94 418 ARG A CA 1
ATOM 3198 C C . ARG A 1 418 ? 4.432 27.504 20.237 1.00 45.94 418 ARG A C 1
ATOM 3200 O O . ARG A 1 418 ? 3.727 26.821 19.507 1.00 45.94 418 ARG A O 1
ATOM 3207 N N . ARG A 1 419 ? 5.123 28.554 19.775 1.00 35.84 419 ARG A N 1
ATOM 3208 C CA . ARG A 1 419 ? 5.289 28.868 18.343 1.00 35.84 419 ARG A CA 1
ATOM 3209 C C . ARG A 1 419 ? 6.646 28.369 17.848 1.00 35.84 419 ARG A C 1
ATOM 3211 O O . ARG A 1 419 ? 7.637 29.087 17.925 1.00 35.84 419 ARG A O 1
ATOM 3218 N N . THR A 1 420 ? 6.680 27.156 17.312 1.00 45.31 420 THR A N 1
ATOM 3219 C CA . THR A 1 420 ? 7.822 26.625 16.552 1.00 45.31 420 THR A CA 1
ATOM 3220 C C . THR A 1 420 ? 7.334 26.197 15.178 1.00 45.31 420 THR A C 1
ATOM 3222 O O . THR A 1 420 ? 6.457 25.340 15.109 1.00 45.31 420 THR A O 1
ATOM 3225 N N . ASP A 1 421 ? 7.895 26.761 14.107 1.00 39.44 421 ASP A N 1
ATOM 3226 C CA . ASP A 1 421 ? 7.654 26.287 12.740 1.00 39.44 421 ASP A CA 1
ATOM 3227 C C . ASP A 1 421 ? 8.487 25.012 12.490 1.00 39.44 421 ASP A C 1
ATOM 3229 O O . ASP A 1 421 ? 9.722 25.079 12.494 1.00 39.44 421 ASP A O 1
ATOM 3233 N N . PRO A 1 422 ? 7.866 23.826 12.353 1.00 43.34 422 PRO A N 1
ATOM 3234 C CA . PRO A 1 422 ? 8.582 22.559 12.363 1.00 43.34 422 PRO A CA 1
ATOM 3235 C C . PRO A 1 422 ? 9.096 22.213 10.960 1.00 43.34 422 PRO A C 1
ATOM 3237 O O . PRO A 1 422 ? 8.562 21.336 10.273 1.00 43.34 422 PRO A O 1
ATOM 3240 N N . GLN A 1 423 ? 10.179 22.870 10.537 1.00 35.94 423 GLN A N 1
ATOM 3241 C CA . GLN A 1 423 ? 10.932 22.407 9.371 1.00 35.94 423 GLN A CA 1
ATOM 3242 C C . GLN A 1 423 ? 11.430 20.965 9.609 1.00 35.94 423 GLN A C 1
ATOM 3244 O O . GLN A 1 423 ? 12.050 20.691 10.642 1.00 35.94 423 GLN A O 1
ATOM 3249 N N . PRO A 1 424 ? 11.189 20.019 8.681 1.00 32.97 424 PRO A N 1
ATOM 3250 C CA . PRO A 1 424 ? 11.580 18.629 8.871 1.00 32.97 424 PRO A CA 1
ATOM 3251 C C . PRO A 1 424 ? 13.106 18.487 8.810 1.00 32.97 424 PRO A C 1
ATOM 3253 O O . PRO A 1 424 ? 13.713 18.587 7.742 1.00 32.97 424 PRO A O 1
ATOM 3256 N N . ALA A 1 425 ? 13.725 18.221 9.963 1.00 32.72 425 ALA A N 1
ATOM 3257 C CA . ALA A 1 425 ? 15.167 18.036 10.082 1.00 32.72 425 ALA A CA 1
ATOM 3258 C C . ALA A 1 425 ? 15.681 16.956 9.109 1.00 32.72 425 ALA A C 1
ATOM 3260 O O . ALA A 1 425 ? 15.242 15.801 9.128 1.00 32.72 425 ALA A O 1
ATOM 3261 N N . ALA A 1 426 ? 16.640 17.331 8.259 1.00 30.06 426 ALA A N 1
ATOM 3262 C CA . ALA A 1 426 ? 17.166 16.501 7.176 1.00 30.06 426 ALA A CA 1
ATOM 3263 C C . ALA A 1 426 ? 18.115 15.389 7.677 1.00 30.06 426 ALA A C 1
ATOM 3265 O O . ALA A 1 426 ? 19.301 15.373 7.356 1.00 30.06 426 ALA A O 1
ATOM 3266 N N . GLY A 1 427 ? 17.597 14.448 8.473 1.00 30.47 427 GLY A N 1
ATOM 3267 C CA . GLY A 1 427 ? 18.404 13.371 9.058 1.00 30.47 427 GLY A CA 1
ATOM 3268 C C . GLY A 1 427 ? 17.659 12.227 9.755 1.00 30.47 427 GLY A C 1
ATOM 3269 O O . GLY A 1 427 ? 18.323 11.351 10.308 1.00 30.47 427 GLY A O 1
ATOM 3270 N N . ALA A 1 428 ? 16.320 12.197 9.742 1.00 27.09 428 ALA A N 1
ATOM 3271 C CA . ALA A 1 428 ? 15.526 11.177 10.436 1.00 27.09 428 ALA A CA 1
ATOM 3272 C C . ALA A 1 428 ? 15.742 9.757 9.864 1.00 27.09 428 ALA A C 1
ATOM 3274 O O . ALA A 1 428 ? 15.076 9.329 8.918 1.00 27.09 428 ALA A O 1
ATOM 3275 N N . ARG A 1 429 ? 16.680 9.007 10.457 1.00 26.12 429 ARG A N 1
ATOM 3276 C CA . ARG A 1 429 ? 16.856 7.569 10.214 1.00 26.12 429 ARG A CA 1
ATOM 3277 C C . ARG A 1 429 ? 15.674 6.824 10.833 1.00 26.12 429 ARG A C 1
ATOM 3279 O O . ARG A 1 429 ? 15.316 7.095 11.972 1.00 26.12 429 ARG A O 1
ATOM 3286 N N . HIS A 1 430 ? 15.095 5.861 10.119 1.00 32.09 430 HIS A N 1
ATOM 3287 C CA . HIS A 1 430 ? 14.052 5.016 10.702 1.00 32.09 430 HIS A CA 1
ATOM 3288 C C . HIS A 1 430 ? 14.640 4.135 11.813 1.00 32.09 430 HIS A C 1
ATOM 3290 O O . HIS A 1 430 ? 15.514 3.305 11.554 1.00 32.09 430 HIS A O 1
ATOM 3296 N N . ALA A 1 431 ? 14.136 4.297 13.037 1.00 29.36 431 ALA A N 1
ATOM 3297 C CA . ALA A 1 431 ? 14.314 3.309 14.091 1.00 29.36 431 ALA A CA 1
ATOM 3298 C C . ALA A 1 431 ? 13.644 1.985 13.679 1.00 29.36 431 ALA A C 1
ATOM 3300 O O . ALA A 1 431 ? 12.604 1.981 13.017 1.00 29.36 431 ALA A O 1
ATOM 3301 N N . ARG A 1 432 ? 14.231 0.852 14.077 1.00 24.61 432 ARG A N 1
ATOM 3302 C CA . ARG A 1 432 ? 13.532 -0.441 14.022 1.00 24.61 432 ARG A CA 1
ATOM 3303 C C . ARG A 1 432 ? 12.452 -0.481 15.111 1.00 24.61 432 ARG A C 1
ATOM 3305 O O . ARG A 1 432 ? 12.674 0.112 16.168 1.00 24.61 432 ARG A O 1
ATOM 3312 N N . PRO A 1 433 ? 11.344 -1.218 14.915 1.00 26.72 433 PRO A N 1
ATOM 3313 C CA . PRO A 1 433 ? 10.442 -1.522 16.019 1.00 26.72 433 PRO A CA 1
ATOM 3314 C C . PRO A 1 433 ? 11.206 -2.277 17.126 1.00 26.72 433 PRO A C 1
ATOM 3316 O O . PRO A 1 433 ? 12.057 -3.120 16.810 1.00 26.72 433 PRO A O 1
ATOM 3319 N N . PRO A 1 434 ? 10.934 -1.998 18.412 1.00 24.97 434 PRO A N 1
ATOM 3320 C CA . PRO A 1 434 ? 11.481 -2.789 19.508 1.00 24.97 434 PRO A CA 1
ATOM 3321 C C . PRO A 1 434 ? 10.914 -4.220 19.477 1.00 24.97 434 PRO A C 1
ATOM 3323 O O . PRO A 1 434 ? 9.856 -4.474 18.906 1.00 24.97 434 PRO A O 1
ATOM 3326 N N . GLY A 1 435 ? 11.606 -5.168 20.115 1.00 31.23 435 GLY A N 1
ATOM 3327 C CA . GLY A 1 435 ? 11.011 -6.473 20.436 1.00 31.23 435 GLY A CA 1
ATOM 3328 C C . GLY A 1 435 ? 11.055 -7.570 19.362 1.00 31.23 435 GLY A C 1
ATOM 3329 O O . GLY A 1 435 ? 10.298 -8.529 19.471 1.00 31.23 435 GLY A O 1
ATOM 3330 N N . ARG A 1 436 ? 11.946 -7.511 18.358 1.00 30.97 436 ARG A N 1
ATOM 3331 C CA . ARG A 1 436 ? 12.266 -8.689 17.518 1.00 30.97 436 ARG A CA 1
ATOM 3332 C C . ARG A 1 436 ? 13.753 -9.041 17.569 1.00 30.97 436 ARG A C 1
ATOM 3334 O O . ARG A 1 436 ? 14.587 -8.391 16.938 1.00 30.97 436 ARG A O 1
ATOM 3341 N N . THR A 1 437 ? 14.079 -10.094 18.317 1.00 23.94 437 THR A N 1
ATOM 3342 C CA . THR A 1 437 ? 15.369 -10.791 18.238 1.00 23.94 437 THR A CA 1
ATOM 3343 C C . THR A 1 437 ? 15.565 -11.348 16.830 1.00 23.94 437 THR A C 1
ATOM 3345 O O . THR A 1 437 ? 14.651 -11.921 16.240 1.00 23.94 437 THR A O 1
ATOM 3348 N N . ALA A 1 438 ? 16.765 -11.185 16.272 1.00 23.20 438 ALA A N 1
ATOM 3349 C CA . ALA A 1 438 ? 17.079 -11.731 14.958 1.00 23.20 438 ALA A CA 1
ATOM 3350 C C . ALA A 1 438 ? 17.210 -13.260 15.047 1.00 23.20 438 ALA A C 1
ATOM 3352 O O . ALA A 1 438 ? 18.252 -13.771 15.462 1.00 23.20 438 ALA A O 1
ATOM 3353 N N . VAL A 1 439 ? 16.161 -13.986 14.648 1.00 23.73 439 VAL A N 1
ATOM 3354 C CA . VAL A 1 439 ? 16.253 -15.431 14.418 1.00 23.73 439 VAL A CA 1
ATOM 3355 C C . VAL A 1 439 ? 17.249 -15.651 13.285 1.00 23.73 439 VAL A C 1
ATOM 3357 O O . VAL A 1 439 ? 17.076 -15.176 12.164 1.00 23.73 439 VAL A O 1
ATOM 3360 N N . ARG A 1 440 ? 18.344 -16.331 13.612 1.00 22.53 440 ARG A N 1
ATOM 3361 C CA . ARG A 1 440 ? 19.437 -16.612 12.689 1.00 22.53 440 ARG A CA 1
ATOM 3362 C C . ARG A 1 440 ? 18.996 -17.759 11.783 1.00 22.53 440 ARG A C 1
ATOM 3364 O O . ARG A 1 440 ? 18.885 -18.887 12.257 1.00 22.53 440 ARG A O 1
ATOM 3371 N N . THR A 1 441 ? 18.748 -17.489 10.503 1.00 23.09 441 THR A N 1
ATOM 3372 C CA . THR A 1 441 ? 18.579 -18.557 9.509 1.00 23.09 441 THR A CA 1
ATOM 3373 C C . THR A 1 441 ? 19.828 -19.452 9.515 1.00 23.09 441 THR A C 1
ATOM 3375 O O . THR A 1 441 ? 20.946 -18.922 9.502 1.00 23.09 441 THR A O 1
ATOM 3378 N N . PRO A 1 442 ? 19.683 -20.790 9.575 1.00 24.50 442 PRO A N 1
ATOM 3379 C CA . PRO A 1 442 ? 20.820 -21.697 9.459 1.00 24.50 442 PRO A CA 1
ATOM 3380 C C . PRO A 1 442 ? 21.552 -21.503 8.125 1.00 24.50 442 PRO A C 1
ATOM 3382 O O . PRO A 1 442 ? 20.920 -21.347 7.081 1.00 24.50 442 PRO A O 1
ATOM 3385 N N . ASP A 1 443 ? 22.887 -21.509 8.157 1.00 24.41 443 ASP A N 1
ATOM 3386 C CA . ASP A 1 443 ? 23.718 -21.396 6.951 1.00 24.41 443 ASP A CA 1
ATOM 3387 C C . ASP A 1 443 ? 23.476 -22.609 6.039 1.00 24.41 443 ASP A C 1
ATOM 3389 O O . ASP A 1 443 ? 23.540 -23.755 6.493 1.00 24.41 443 ASP A O 1
ATOM 3393 N N . ALA A 1 444 ? 23.210 -22.367 4.753 1.00 25.27 444 ALA A N 1
ATOM 3394 C CA . ALA A 1 444 ? 22.878 -23.387 3.756 1.00 25.27 444 ALA A CA 1
ATOM 3395 C C . ALA A 1 444 ? 24.132 -24.166 3.299 1.00 25.27 444 ALA A C 1
ATOM 3397 O O . ALA A 1 444 ? 24.492 -24.198 2.121 1.00 25.27 444 ALA A O 1
ATOM 3398 N N . ARG A 1 445 ? 24.841 -24.767 4.262 1.00 27.39 445 ARG A N 1
ATOM 3399 C CA . ARG A 1 445 ? 26.123 -25.462 4.094 1.00 27.39 445 ARG A CA 1
ATOM 3400 C C . ARG A 1 445 ? 26.202 -26.727 4.950 1.00 27.39 445 ARG A C 1
ATOM 3402 O O . ARG A 1 445 ? 26.887 -26.721 5.972 1.00 27.39 445 ARG A O 1
ATOM 3409 N N . ARG A 1 446 ? 25.550 -27.808 4.505 1.00 24.53 446 ARG A N 1
ATOM 3410 C CA . ARG A 1 446 ? 25.920 -29.227 4.752 1.00 24.53 446 ARG A CA 1
ATOM 3411 C C . ARG A 1 446 ? 24.878 -30.177 4.142 1.00 24.53 446 ARG A C 1
ATOM 3413 O O . ARG A 1 446 ? 24.042 -30.712 4.853 1.00 24.53 446 ARG A O 1
ATOM 3420 N N . LEU A 1 447 ? 24.991 -30.435 2.842 1.00 23.88 447 LEU A N 1
ATOM 3421 C CA . LEU A 1 447 ? 24.724 -31.754 2.253 1.00 23.88 447 LEU A CA 1
ATOM 3422 C C . LEU A 1 447 ? 25.803 -32.022 1.182 1.00 23.88 447 LEU A C 1
ATOM 3424 O O . LEU A 1 447 ? 26.401 -31.057 0.689 1.00 23.88 447 LEU A O 1
ATOM 3428 N N . PRO A 1 448 ? 26.167 -33.291 0.922 1.00 23.70 448 PRO A N 1
ATOM 3429 C CA . PRO A 1 448 ? 27.415 -33.612 0.242 1.00 23.70 448 PRO A CA 1
ATOM 3430 C C . PRO A 1 448 ? 27.338 -33.567 -1.287 1.00 23.70 448 PRO A C 1
ATOM 3432 O O . PRO A 1 448 ? 26.311 -33.813 -1.904 1.00 23.70 448 PRO A O 1
ATOM 3435 N N . VAL A 1 449 ? 28.514 -33.276 -1.841 1.00 24.47 449 VAL A N 1
ATOM 3436 C CA . VAL A 1 449 ? 29.003 -33.495 -3.207 1.00 24.47 449 VAL A CA 1
ATOM 3437 C C . VAL A 1 449 ? 28.189 -34.472 -4.066 1.00 24.47 449 VAL A C 1
ATOM 3439 O O . VAL A 1 449 ? 28.247 -35.678 -3.854 1.00 24.47 449 VAL A O 1
ATOM 3442 N N . GLU A 1 450 ? 27.682 -33.959 -5.185 1.00 23.58 450 GLU A N 1
ATOM 3443 C CA . GLU A 1 450 ? 27.994 -34.565 -6.479 1.00 23.58 450 GLU A CA 1
ATOM 3444 C C . GLU A 1 450 ? 28.561 -33.476 -7.406 1.00 23.58 450 GLU A C 1
ATOM 3446 O O . GLU A 1 450 ? 28.140 -32.317 -7.373 1.00 23.58 450 GLU A O 1
ATOM 3451 N N . ARG A 1 451 ? 29.613 -33.807 -8.159 1.00 24.73 451 ARG A N 1
ATOM 3452 C CA . ARG A 1 451 ? 30.315 -32.895 -9.073 1.00 24.73 451 ARG A CA 1
ATOM 3453 C C . ARG A 1 451 ? 30.737 -33.682 -10.302 1.00 24.73 451 ARG A C 1
ATOM 3455 O O . ARG A 1 451 ? 31.681 -34.455 -10.189 1.00 24.73 451 ARG A O 1
ATOM 3462 N N . GLU A 1 452 ? 30.215 -33.345 -11.476 1.00 24.66 452 GLU A N 1
ATOM 3463 C CA . GLU A 1 452 ? 31.030 -33.425 -12.688 1.00 24.66 452 GLU A CA 1
ATOM 3464 C C . GLU A 1 452 ? 30.593 -32.465 -13.806 1.00 24.66 452 GLU A C 1
ATOM 3466 O O . GLU A 1 452 ? 29.412 -32.247 -14.044 1.00 24.66 452 GLU A O 1
ATOM 3471 N N . ARG A 1 453 ? 31.624 -31.980 -14.515 1.00 24.33 453 ARG A N 1
ATOM 3472 C CA . ARG A 1 453 ? 31.663 -31.488 -15.908 1.00 24.33 453 ARG A CA 1
ATOM 3473 C C . ARG A 1 453 ? 30.968 -30.162 -16.290 1.00 24.33 453 ARG A C 1
ATOM 3475 O O . ARG A 1 453 ? 29.793 -29.933 -16.065 1.00 24.33 453 ARG A O 1
ATOM 3482 N N . LEU A 1 454 ? 31.761 -29.378 -17.042 1.00 26.31 454 LEU A N 1
ATOM 3483 C CA . LEU A 1 454 ? 31.423 -28.232 -17.909 1.00 26.31 454 LEU A CA 1
ATOM 3484 C C . LEU A 1 454 ? 30.907 -26.942 -17.214 1.00 26.31 454 LEU A C 1
ATOM 3486 O O . LEU A 1 454 ? 30.085 -26.974 -16.315 1.00 26.31 454 LEU A O 1
ATOM 3490 N N . GLY A 1 455 ? 31.344 -25.736 -17.600 1.00 22.94 455 GLY A N 1
ATOM 3491 C CA . GLY A 1 455 ? 32.456 -25.393 -18.496 1.00 22.94 455 GLY A CA 1
ATOM 3492 C C . GLY A 1 455 ? 32.372 -23.964 -19.057 1.00 22.94 455 GLY A C 1
ATOM 3493 O O . GLY A 1 455 ? 31.461 -23.675 -19.816 1.00 22.94 455 GLY A O 1
ATOM 3494 N N . ARG A 1 456 ? 33.374 -23.116 -18.762 1.00 26.09 456 ARG A N 1
ATOM 3495 C CA . ARG A 1 456 ? 33.619 -21.767 -19.343 1.00 26.09 456 ARG A CA 1
ATOM 3496 C C . ARG A 1 456 ? 32.502 -20.705 -19.197 1.00 26.09 456 ARG A C 1
ATOM 3498 O O . ARG A 1 456 ? 31.624 -20.606 -20.042 1.00 26.09 456 ARG A O 1
ATOM 3505 N N . LEU A 1 457 ? 32.684 -19.756 -18.271 1.00 25.91 457 LEU A N 1
ATOM 3506 C CA . LEU A 1 457 ? 32.266 -18.350 -18.452 1.00 25.91 457 LEU A CA 1
ATOM 3507 C C . LEU A 1 457 ? 33.340 -17.393 -17.895 1.00 25.91 457 LEU A C 1
ATOM 3509 O O . LEU A 1 457 ? 34.149 -17.783 -17.054 1.00 25.91 457 LEU A O 1
ATOM 3513 N N . GLY A 1 458 ? 33.386 -16.170 -18.435 1.00 24.50 458 GLY A N 1
ATOM 3514 C CA . GLY A 1 458 ? 34.484 -15.207 -18.259 1.00 24.50 458 GLY A CA 1
ATOM 3515 C C . GLY A 1 458 ? 34.426 -14.304 -17.009 1.00 24.50 458 GLY A C 1
ATOM 3516 O O . GLY A 1 458 ? 33.515 -14.407 -16.185 1.00 24.50 458 GLY A O 1
ATOM 3517 N N . PRO A 1 459 ? 35.411 -13.397 -16.845 1.00 26.66 459 PRO A N 1
ATOM 3518 C CA . PRO A 1 459 ? 35.634 -12.656 -15.602 1.00 26.66 459 PRO A CA 1
ATOM 3519 C C . PRO A 1 459 ? 34.694 -11.447 -15.430 1.00 26.66 459 PRO A C 1
ATOM 3521 O O . PRO A 1 459 ? 35.047 -10.321 -15.763 1.00 26.66 459 PRO A O 1
ATOM 3524 N N . ALA A 1 460 ? 33.515 -11.668 -14.837 1.00 26.41 460 ALA A N 1
ATOM 3525 C CA . ALA A 1 460 ? 32.547 -10.603 -14.527 1.00 26.41 460 ALA A CA 1
ATOM 3526 C C . ALA A 1 460 ? 31.952 -10.669 -13.099 1.00 26.41 460 ALA A C 1
ATOM 3528 O O . ALA A 1 460 ? 30.847 -10.191 -12.866 1.00 26.41 460 ALA A O 1
ATOM 3529 N N . HIS A 1 461 ? 32.660 -11.259 -12.123 1.00 27.86 461 HIS A N 1
ATOM 3530 C CA . HIS A 1 461 ? 32.142 -11.453 -10.753 1.00 27.86 461 HIS A CA 1
ATOM 3531 C C . HIS A 1 461 ? 33.203 -11.286 -9.637 1.00 27.86 461 HIS A C 1
ATOM 3533 O O . HIS A 1 461 ? 33.406 -12.168 -8.802 1.00 27.86 461 HIS A O 1
ATOM 3539 N N . ARG A 1 462 ? 33.906 -10.141 -9.588 1.00 27.14 462 ARG A N 1
ATOM 3540 C CA . ARG A 1 462 ? 34.871 -9.839 -8.502 1.00 27.14 462 ARG A CA 1
ATOM 3541 C C . ARG A 1 462 ? 34.906 -8.357 -8.088 1.00 27.14 462 ARG A C 1
ATOM 3543 O O . ARG A 1 462 ? 35.940 -7.711 -8.186 1.00 27.14 462 ARG A O 1
ATOM 3550 N N . ALA A 1 463 ? 33.781 -7.828 -7.596 1.00 24.91 463 ALA A N 1
ATOM 3551 C CA . ALA A 1 463 ? 33.695 -6.449 -7.089 1.00 24.91 463 ALA A CA 1
ATOM 3552 C C . ALA A 1 463 ? 32.661 -6.262 -5.950 1.00 24.91 463 ALA A C 1
ATOM 3554 O O . ALA A 1 463 ? 31.854 -5.341 -5.993 1.00 24.91 463 ALA A O 1
ATOM 3555 N N . LEU A 1 464 ? 32.646 -7.147 -4.940 1.00 24.09 464 LEU A N 1
ATOM 3556 C CA . LEU A 1 464 ? 31.774 -6.997 -3.752 1.00 24.09 464 LEU A CA 1
ATOM 3557 C C . LEU A 1 464 ? 32.337 -7.658 -2.465 1.00 24.09 464 LEU A C 1
ATOM 3559 O O . LEU A 1 464 ? 31.595 -8.217 -1.660 1.00 24.09 464 LEU A O 1
ATOM 3563 N N . ARG A 1 465 ? 33.668 -7.643 -2.268 1.00 24.86 465 ARG A N 1
ATOM 3564 C CA . ARG A 1 465 ? 34.333 -8.179 -1.055 1.00 24.86 465 ARG A CA 1
ATOM 3565 C C . ARG A 1 465 ? 35.652 -7.466 -0.701 1.00 24.86 465 ARG A C 1
ATOM 3567 O O . ARG A 1 465 ? 36.712 -7.969 -1.054 1.00 24.86 465 ARG A O 1
ATOM 3574 N N . SER A 1 466 ? 35.586 -6.372 0.063 1.00 23.56 466 SER A N 1
ATOM 3575 C CA . SER A 1 466 ? 36.685 -5.892 0.932 1.00 23.56 466 SER A CA 1
ATOM 3576 C C . SER A 1 466 ? 36.269 -4.644 1.721 1.00 23.56 466 SER A C 1
ATOM 3578 O O . SER A 1 466 ? 35.790 -3.693 1.113 1.00 23.56 466 SER A O 1
ATOM 3580 N N . GLY A 1 467 ? 36.537 -4.620 3.032 1.00 21.53 467 GLY A N 1
ATOM 3581 C CA . GLY A 1 467 ? 36.436 -3.422 3.882 1.00 21.53 467 GLY A CA 1
ATOM 3582 C C . GLY A 1 467 ? 35.011 -3.041 4.332 1.00 21.53 467 GLY A C 1
ATOM 3583 O O . GLY A 1 467 ? 34.117 -2.869 3.515 1.00 21.53 467 GLY A O 1
ATOM 3584 N N . ALA A 1 468 ? 34.728 -2.867 5.623 1.00 23.08 468 ALA A N 1
ATOM 3585 C CA . ALA A 1 468 ? 35.499 -3.276 6.796 1.00 23.08 468 ALA A CA 1
ATOM 3586 C C . ALA A 1 468 ? 34.529 -3.580 7.947 1.00 23.08 468 ALA A C 1
ATOM 3588 O O . ALA A 1 468 ? 33.535 -2.878 8.125 1.00 23.08 468 ALA A O 1
ATOM 3589 N N . ALA A 1 469 ? 34.834 -4.604 8.739 1.00 22.59 469 ALA A N 1
ATOM 3590 C CA . ALA A 1 469 ? 34.129 -4.899 9.976 1.00 22.59 469 ALA A CA 1
ATOM 3591 C C . ALA A 1 469 ? 35.153 -4.933 11.109 1.00 22.59 469 ALA A C 1
ATOM 3593 O O . ALA A 1 469 ? 35.954 -5.856 11.147 1.00 22.59 469 ALA A O 1
ATOM 3594 N N . ASP A 1 470 ? 35.119 -3.932 11.994 1.00 23.91 470 ASP A N 1
ATOM 3595 C CA . ASP A 1 470 ? 35.312 -4.171 13.427 1.00 23.91 470 ASP A CA 1
ATOM 3596 C C . ASP A 1 470 ? 34.961 -2.949 14.292 1.00 23.91 470 ASP A C 1
ATOM 3598 O O . ASP A 1 470 ? 35.580 -1.883 14.199 1.00 23.91 470 ASP A O 1
ATOM 3602 N N . ARG A 1 471 ? 33.961 -3.132 15.165 1.00 22.84 471 ARG A N 1
ATOM 3603 C CA . ARG A 1 471 ? 33.904 -2.538 16.512 1.00 22.84 471 ARG A CA 1
ATOM 3604 C C . ARG A 1 471 ? 32.761 -3.153 17.321 1.00 22.84 471 ARG A C 1
ATOM 3606 O O . ARG A 1 471 ? 31.626 -2.683 17.313 1.00 22.84 471 ARG A O 1
ATOM 3613 N N . GLN A 1 472 ? 33.094 -4.229 18.020 1.00 22.92 472 GLN A N 1
ATOM 3614 C CA . GLN A 1 472 ? 32.264 -4.858 19.042 1.00 22.92 472 GLN A CA 1
ATOM 3615 C C . GLN A 1 472 ? 32.004 -3.878 20.201 1.00 22.92 472 GLN A C 1
ATOM 3617 O O . GLN A 1 472 ? 32.948 -3.281 20.714 1.00 22.92 472 GLN A O 1
ATOM 3622 N N . TRP A 1 473 ? 30.751 -3.741 20.646 1.00 20.75 473 TRP A N 1
ATOM 3623 C CA . TRP A 1 473 ? 30.405 -3.008 21.872 1.00 20.75 473 TRP A CA 1
ATOM 3624 C C . TRP A 1 473 ? 29.449 -3.798 22.767 1.00 20.75 473 TRP A C 1
ATOM 3626 O O . TRP A 1 473 ? 28.730 -4.688 22.312 1.00 20.75 473 TRP A O 1
ATOM 3636 N N . ARG A 1 474 ? 29.545 -3.527 24.072 1.00 20.47 474 ARG A N 1
ATOM 3637 C CA . ARG A 1 474 ? 28.964 -4.328 25.159 1.00 20.47 474 ARG A CA 1
ATOM 3638 C C . ARG A 1 474 ? 27.522 -3.914 25.467 1.00 20.47 474 ARG A C 1
ATOM 3640 O O . ARG A 1 474 ? 27.109 -2.807 25.143 1.00 20.47 474 ARG A O 1
ATOM 3647 N N . ALA A 1 475 ? 26.784 -4.796 26.140 1.00 24.30 475 ALA A N 1
ATOM 3648 C CA . ALA A 1 475 ? 25.485 -4.456 26.713 1.00 24.30 475 ALA A CA 1
ATOM 3649 C C . ALA A 1 475 ? 25.642 -3.474 27.890 1.00 24.30 475 ALA A C 1
ATOM 3651 O O . ALA A 1 475 ? 26.499 -3.675 28.751 1.00 24.30 475 ALA A O 1
ATOM 3652 N N . GLY A 1 476 ? 24.797 -2.443 27.918 1.00 22.61 476 GLY A N 1
ATOM 3653 C CA . GLY A 1 476 ? 24.720 -1.417 28.958 1.00 22.61 476 GLY A CA 1
ATOM 3654 C C . GLY A 1 476 ? 23.700 -0.338 28.574 1.00 22.61 476 GLY A C 1
ATOM 3655 O O . GLY A 1 476 ? 23.536 -0.049 27.392 1.00 22.61 476 GLY A O 1
ATOM 3656 N N . ASP A 1 477 ? 23.003 0.209 29.569 1.00 21.86 477 ASP A N 1
ATOM 3657 C CA . ASP A 1 477 ? 22.140 1.400 29.519 1.00 21.86 477 ASP A CA 1
ATOM 3658 C C . ASP A 1 477 ? 21.117 1.526 28.370 1.00 21.86 477 ASP A C 1
ATOM 3660 O O . ASP A 1 477 ? 21.204 2.390 27.496 1.00 21.86 477 ASP A O 1
ATOM 3664 N N . VAL A 1 478 ? 20.018 0.771 28.482 1.00 22.27 478 VAL A N 1
ATOM 3665 C CA . VAL A 1 478 ? 18.730 1.197 27.906 1.00 22.27 478 VAL A CA 1
ATOM 3666 C C . VAL A 1 478 ? 18.051 2.159 28.886 1.00 22.27 478 VAL A C 1
ATOM 3668 O O . VAL A 1 478 ? 17.371 1.730 29.817 1.00 22.27 478 VAL A O 1
ATOM 3671 N N . ARG A 1 479 ? 18.204 3.473 28.678 1.00 21.86 479 ARG A N 1
ATOM 3672 C CA . ARG A 1 479 ? 17.327 4.473 29.312 1.00 21.86 479 ARG A CA 1
ATOM 3673 C C . ARG A 1 479 ? 16.108 4.721 28.427 1.00 21.86 479 ARG A C 1
ATOM 3675 O O . ARG A 1 479 ? 16.249 5.149 27.285 1.00 21.86 479 ARG A O 1
ATOM 3682 N N . ALA A 1 480 ? 14.913 4.484 28.964 1.00 24.30 480 ALA A N 1
ATOM 3683 C CA . ALA A 1 480 ? 13.669 4.848 28.295 1.00 24.30 480 ALA A CA 1
ATOM 3684 C C . ALA A 1 480 ? 13.537 6.380 28.218 1.00 24.30 480 ALA A C 1
ATOM 3686 O O . ALA A 1 480 ? 13.583 7.067 29.241 1.00 24.30 480 ALA A O 1
ATOM 3687 N N . ALA A 1 481 ? 13.363 6.917 27.010 1.00 23.39 481 ALA A N 1
ATOM 3688 C CA . ALA A 1 481 ? 13.188 8.348 26.780 1.00 23.39 481 ALA A CA 1
ATOM 3689 C C . ALA A 1 481 ? 11.739 8.780 27.075 1.00 23.39 481 ALA A C 1
ATOM 3691 O O . ALA A 1 481 ? 10.922 8.937 26.171 1.00 23.39 481 ALA A O 1
ATOM 3692 N N . ALA A 1 482 ? 11.411 8.959 28.356 1.00 23.78 482 ALA A N 1
ATOM 3693 C CA . ALA A 1 482 ? 10.151 9.578 28.759 1.00 23.78 482 ALA A CA 1
ATOM 3694 C C . ALA A 1 482 ? 10.172 11.089 28.457 1.00 23.78 482 ALA A C 1
ATOM 3696 O O . ALA A 1 482 ? 11.096 11.797 28.862 1.00 23.78 482 ALA A O 1
ATOM 3697 N N . CYS A 1 483 ? 9.139 11.600 27.782 1.00 25.72 483 CYS A N 1
ATOM 3698 C CA . CYS A 1 483 ? 8.966 13.035 27.550 1.00 25.72 483 CYS A CA 1
ATOM 3699 C C . CYS A 1 483 ? 8.523 13.750 28.837 1.00 25.72 483 CYS A C 1
ATOM 3701 O O . CYS A 1 483 ? 7.334 13.984 29.047 1.00 25.72 483 CYS A O 1
ATOM 3703 N N . LEU A 1 484 ? 9.479 14.107 29.697 1.00 23.61 484 LEU A N 1
ATOM 3704 C CA . LEU A 1 484 ? 9.231 14.988 30.839 1.00 23.61 484 LEU A CA 1
ATOM 3705 C C . LEU A 1 484 ? 9.108 16.456 30.379 1.00 23.61 484 LEU A C 1
ATOM 3707 O O . LEU A 1 484 ? 9.905 16.897 29.545 1.00 23.61 484 LEU A O 1
ATOM 3711 N N . PRO A 1 485 ? 8.150 17.237 30.914 1.00 27.12 485 PRO A N 1
ATOM 3712 C CA . PRO A 1 485 ? 8.083 18.672 30.661 1.00 27.12 485 PRO A CA 1
ATOM 3713 C C . PRO A 1 485 ? 9.250 19.385 31.358 1.00 27.12 485 PRO A C 1
ATOM 3715 O O . PRO A 1 485 ? 9.545 19.131 32.525 1.00 27.12 485 PRO A O 1
ATOM 3718 N N . ALA A 1 486 ? 9.916 20.296 30.647 1.00 27.39 486 ALA A N 1
ATOM 3719 C CA . ALA A 1 486 ? 11.006 21.083 31.214 1.00 27.39 486 ALA A CA 1
ATOM 3720 C C . ALA A 1 486 ? 10.437 22.239 32.052 1.00 27.39 486 ALA A C 1
ATOM 3722 O O . ALA A 1 486 ? 9.887 23.189 31.493 1.00 27.39 486 ALA A O 1
ATOM 3723 N N . ALA A 1 487 ? 10.567 22.140 33.375 1.00 26.12 487 ALA A N 1
ATOM 3724 C CA . ALA A 1 487 ? 10.227 23.208 34.308 1.00 26.12 487 ALA A CA 1
ATOM 3725 C C . ALA A 1 487 ? 11.426 24.139 34.572 1.00 26.12 487 ALA A C 1
ATOM 3727 O O . ALA A 1 487 ? 12.588 23.740 34.498 1.00 26.12 487 ALA A O 1
ATOM 3728 N N . GLU A 1 488 ? 11.076 25.386 34.861 1.00 29.72 488 GLU A N 1
ATOM 3729 C CA . GLU A 1 488 ? 11.873 26.573 35.181 1.00 29.72 488 GLU A CA 1
ATOM 3730 C C . GLU A 1 488 ? 13.298 26.375 35.737 1.00 29.72 488 GLU A C 1
ATOM 3732 O O . GLU A 1 488 ? 13.518 25.722 36.758 1.00 29.72 488 GLU A O 1
ATOM 3737 N N . ARG A 1 489 ? 14.251 27.119 35.153 1.00 26.48 489 ARG A N 1
ATOM 3738 C CA . ARG A 1 489 ? 15.353 27.754 35.895 1.00 26.48 489 ARG A CA 1
ATOM 3739 C C . ARG A 1 489 ? 15.587 29.167 35.365 1.00 26.48 489 ARG A C 1
ATOM 3741 O O . ARG A 1 489 ? 15.945 29.338 34.203 1.00 26.48 489 ARG A O 1
ATOM 3748 N N . ALA A 1 490 ? 15.402 30.157 36.230 1.00 29.38 490 ALA A N 1
ATOM 3749 C CA . ALA A 1 490 ? 15.717 31.560 35.988 1.00 29.38 490 ALA A CA 1
ATOM 3750 C C . ALA A 1 490 ? 16.339 32.172 37.256 1.00 29.38 490 ALA A C 1
ATOM 3752 O O . ALA A 1 490 ? 16.020 31.738 38.360 1.00 29.38 490 ALA A O 1
ATOM 3753 N N . ALA A 1 491 ? 17.165 33.207 37.062 1.00 29.11 491 ALA A N 1
ATOM 3754 C CA . ALA A 1 491 ? 17.884 33.993 38.078 1.00 29.11 491 ALA A CA 1
ATOM 3755 C C . ALA A 1 491 ? 19.007 33.280 38.877 1.00 29.11 491 ALA A C 1
ATOM 3757 O O . ALA A 1 491 ? 18.938 32.095 39.186 1.00 29.11 491 ALA A O 1
ATOM 3758 N N . GLY A 1 492 ? 20.042 34.063 39.221 1.00 27.27 492 GLY A N 1
ATOM 3759 C CA . GLY A 1 492 ? 21.303 33.624 39.841 1.00 27.27 492 GLY A CA 1
ATOM 3760 C C . GLY A 1 492 ? 22.382 33.365 38.774 1.00 27.27 492 GLY A C 1
ATOM 3761 O O . GLY A 1 492 ? 22.259 32.411 38.018 1.00 27.27 492 GLY A O 1
ATOM 3762 N N . ASP A 1 493 ? 23.417 34.190 38.597 1.00 28.41 493 ASP A N 1
ATOM 3763 C CA . ASP A 1 493 ? 24.163 34.930 39.629 1.00 28.41 493 ASP A CA 1
ATOM 3764 C C . ASP A 1 493 ? 24.521 36.394 39.254 1.00 28.41 493 ASP A C 1
ATOM 3766 O O . ASP A 1 493 ? 24.221 36.868 38.155 1.00 28.41 493 ASP A O 1
ATOM 3770 N N . ARG A 1 494 ? 25.155 37.134 40.176 1.00 32.41 494 ARG A N 1
ATOM 3771 C CA . ARG A 1 494 ? 25.679 38.503 40.002 1.00 32.41 494 ARG A CA 1
ATOM 3772 C C . ARG A 1 494 ? 27.165 38.563 40.380 1.00 32.41 494 ARG A C 1
ATOM 3774 O O . ARG A 1 494 ? 27.526 37.962 41.374 1.00 32.41 494 ARG A O 1
ATOM 3781 N N . ARG A 1 495 ? 27.940 39.416 39.683 1.00 34.47 495 ARG A N 1
ATOM 3782 C CA . ARG A 1 495 ? 29.189 40.098 40.129 1.00 34.47 495 ARG A CA 1
ATOM 3783 C C . ARG A 1 495 ? 30.081 39.305 41.113 1.00 34.47 495 ARG A C 1
ATOM 3785 O O . ARG A 1 495 ? 29.771 39.232 42.296 1.00 34.47 495 ARG A O 1
ATOM 3792 N N . THR A 1 496 ? 31.272 38.884 40.709 1.00 41.09 496 THR A N 1
ATOM 3793 C CA . THR A 1 496 ? 32.409 39.813 40.492 1.00 41.09 496 THR A CA 1
ATOM 3794 C C . THR A 1 496 ? 33.280 39.428 39.312 1.00 41.09 496 THR A C 1
ATOM 3796 O O . THR A 1 496 ? 33.603 38.225 39.220 1.00 41.09 496 THR A O 1
#

Organism: Thiomonas intermedia (strain K12) (NCBI:txid75379)

Secondary structure (DSSP, 8-state):
-------------------------------HHHHHHHHHGGG---HHHHHHHHHH-HHHHHHHHSSS--HHHHHHHHHHHHHHHHHHHH---TT----HHHHHHHHT-GGGS-HHHHHHHHHHHHHHHHHHHHH-SSTHHHHHHHHHHHHHHHHHHHHHHHHHHHHHHHH-S-HHHHHHHHHHHHHT-----TTTGGGHHHIIIIIIGGGTTS-HHHHHHHHHT-HHHHHHTSGGG-BTTB--THHHHHIIIIISS-TTSS--HHHHHHHHHHTTTEEE-TT-------GGGSSS-EEETTEEE-GGGS--S-EEETTEEE---SSHHHHHHHHHHHH-HHHHHHHHHHHHHHHT-SSPPHHHHHHHHHHHHHTTT--HHHHHHHHHHHHHTT--S-------HHHHHHHHHHSTT--------TT-PPPPPSS-----PPPS--S-----------S----S--------------------------------